Protein AF-0000000066981786 (afdb_homodimer)

Structure (mmCIF, N/CA/C/O backbone):
data_AF-0000000066981786-model_v1
#
loop_
_entity.id
_entity.type
_entity.pdbx_description
1 polymer 'Os03g0300000 protein'
#
loop_
_atom_site.group_PDB
_atom_site.id
_atom_site.type_symbol
_atom_site.label_atom_id
_atom_site.label_alt_id
_atom_site.label_comp_id
_atom_site.label_asym_id
_atom_site.label_entity_id
_atom_site.label_seq_id
_atom_site.pdbx_PDB_ins_code
_atom_site.Cartn_x
_atom_site.Cartn_y
_atom_site.Cartn_z
_atom_site.occupancy
_atom_site.B_iso_or_equiv
_atom_site.auth_seq_id
_atom_site.auth_comp_id
_atom_site.auth_asym_id
_atom_site.auth_atom_id
_atom_site.pdbx_PDB_model_num
ATOM 1 N N . THR A 1 1 ? -13.828 39.688 7.336 1 46.25 1 THR A N 1
ATOM 2 C CA . THR A 1 1 ? -13.727 38.219 7.266 1 46.25 1 THR A CA 1
ATOM 3 C C . THR A 1 1 ? -13.656 37.75 5.816 1 46.25 1 THR A C 1
ATOM 5 O O . THR A 1 1 ? -14.211 38.406 4.922 1 46.25 1 THR A O 1
ATOM 8 N N . LEU A 1 2 ? -12.578 36.938 5.469 1 57.03 2 LEU A N 1
ATOM 9 C CA . LEU A 1 2 ? -12.203 36.562 4.109 1 57.03 2 LEU A CA 1
ATOM 10 C C . LEU A 1 2 ? -13.43 36.156 3.301 1 57.03 2 LEU A C 1
ATOM 12 O O . LEU A 1 2 ? -13.586 36.562 2.152 1 57.03 2 LEU A O 1
ATOM 16 N N . ARG A 1 3 ? -14.266 35.156 3.744 1 66.31 3 ARG A N 1
ATOM 17 C CA . ARG A 1 3 ? -15.531 34.625 3.252 1 66.31 3 ARG A CA 1
ATOM 18 C C . ARG A 1 3 ? -16.594 34.625 4.355 1 66.31 3 ARG A C 1
ATOM 20 O O . ARG A 1 3 ? -16.266 34.406 5.523 1 66.31 3 ARG A O 1
ATOM 27 N N . ASP A 1 4 ? -17.734 35.281 4.141 1 70.19 4 ASP A N 1
ATOM 28 C CA . ASP A 1 4 ? -18.844 35.25 5.09 1 70.19 4 ASP A CA 1
ATOM 29 C C . ASP A 1 4 ? -20.047 34.5 4.516 1 70.19 4 ASP A C 1
ATOM 31 O O . ASP A 1 4 ? -20.625 34.906 3.512 1 70.19 4 ASP A O 1
ATOM 35 N N . PRO A 1 5 ? -20.344 33.375 5.129 1 81.25 5 PRO A N 1
ATOM 36 C CA . PRO A 1 5 ? -19.688 32.781 6.289 1 81.25 5 PRO A CA 1
ATOM 37 C C . PRO A 1 5 ? -18.375 32.094 5.926 1 81.25 5 PRO A C 1
ATOM 39 O O . PRO A 1 5 ? -18.172 31.703 4.766 1 81.25 5 PRO A O 1
ATOM 42 N N . PRO A 1 6 ? -17.562 31.875 6.965 1 87.25 6 PRO A N 1
ATOM 43 C CA . PRO A 1 6 ? -16.281 31.203 6.711 1 87.25 6 PRO A CA 1
ATOM 44 C C . PRO A 1 6 ? -16.469 29.75 6.277 1 87.25 6 PRO A C 1
ATOM 46 O O . PRO A 1 6 ? -17.484 29.125 6.559 1 87.25 6 PRO A O 1
ATOM 49 N N . TYR A 1 7 ? -15.477 29.188 5.59 1 93.06 7 TYR A N 1
ATOM 50 C CA . TYR A 1 7 ? -15.453 27.797 5.184 1 93.06 7 TYR A CA 1
ATOM 51 C C . TYR A 1 7 ? -15.461 26.875 6.395 1 93.06 7 TYR A C 1
ATOM 53 O O . TYR A 1 7 ? -14.805 27.156 7.402 1 93.06 7 TYR A O 1
ATOM 61 N N . THR A 1 8 ? -16.266 25.812 6.285 1 93 8 THR A N 1
ATOM 62 C CA . THR A 1 8 ? -16.281 24.766 7.301 1 93 8 THR A CA 1
ATOM 63 C C . THR A 1 8 ? -16.094 23.391 6.668 1 93 8 THR A C 1
ATOM 65 O O . THR A 1 8 ? -16.562 23.141 5.562 1 93 8 THR A O 1
ATOM 68 N N . LEU A 1 9 ? -15.406 22.531 7.367 1 94.56 9 LEU A N 1
ATOM 69 C CA . LEU A 1 9 ? -15.156 21.172 6.891 1 94.56 9 LEU A CA 1
ATOM 70 C C . LEU A 1 9 ? -16.406 20.312 7.023 1 94.56 9 LEU A C 1
ATOM 72 O O . LEU A 1 9 ? -16.516 19.266 6.363 1 94.56 9 LEU A O 1
ATOM 76 N N . GLY A 1 10 ? -17.328 20.672 7.828 1 92.31 10 GLY A N 1
ATOM 77 C CA . GLY A 1 10 ? -18.547 19.953 8.156 1 92.31 10 GLY A CA 1
ATOM 78 C C . GLY A 1 10 ? -19.234 20.469 9.398 1 92.31 10 GLY A C 1
ATOM 79 O O . GLY A 1 10 ? -18.828 21.5 9.953 1 92.31 10 GLY A O 1
ATOM 80 N N . PRO A 1 11 ? -20.25 19.781 9.789 1 93.38 11 PRO A N 1
ATOM 81 C CA . PRO A 1 11 ? -20.922 20.234 11 1 93.38 11 PRO A CA 1
ATOM 82 C C . PRO A 1 11 ? -20.016 20.234 12.227 1 93.38 11 PRO A C 1
ATOM 84 O O . PRO A 1 11 ? -19.156 19.359 12.359 1 93.38 11 PRO A O 1
ATOM 87 N N . LYS A 1 12 ? -20.297 21.188 13.039 1 94.56 12 LYS A N 1
ATOM 88 C CA . LYS A 1 12 ? -19.562 21.266 14.297 1 94.56 12 LYS A CA 1
ATOM 89 C C . LYS A 1 12 ? -19.891 20.094 15.211 1 94.56 12 LYS A C 1
ATOM 91 O O . LYS A 1 12 ? -21.062 19.75 15.375 1 94.56 12 LYS A O 1
ATOM 96 N N . ILE A 1 13 ? -18.922 19.484 15.68 1 96.69 13 ILE A N 1
ATOM 97 C CA . ILE A 1 13 ? -19.047 18.438 16.688 1 96.69 13 ILE A CA 1
ATOM 98 C C . ILE A 1 13 ? -18.391 18.875 17.984 1 96.69 13 ILE A C 1
ATOM 100 O O . ILE A 1 13 ? -17.188 19.188 18 1 96.69 13 ILE A O 1
ATOM 104 N N . SER A 1 14 ? -19.156 18.875 19.078 1 96.88 14 SER A N 1
ATOM 105 C CA . SER A 1 14 ? -18.625 19.438 20.312 1 96.88 14 SER A CA 1
ATOM 106 C C . SER A 1 14 ? -18.484 18.359 21.375 1 96.88 14 SER A C 1
ATOM 108 O O . SER A 1 14 ? -18.016 18.641 22.484 1 96.88 14 SER A O 1
ATOM 110 N N . ASP A 1 15 ? -18.859 17.172 21.062 1 98.06 15 ASP A N 1
ATOM 111 C CA . ASP A 1 15 ? -18.797 16.109 22.047 1 98.06 15 ASP A CA 1
ATOM 112 C C . ASP A 1 15 ? -18.109 14.859 21.484 1 98.06 15 ASP A C 1
ATOM 114 O O . ASP A 1 15 ? -18.531 13.734 21.766 1 98.06 15 ASP A O 1
ATOM 118 N N . TRP A 1 16 ? -17.094 15.055 20.641 1 98.31 16 TRP A N 1
ATOM 119 C CA . TRP A 1 16 ? -16.438 13.945 19.953 1 98.31 16 TRP A CA 1
ATOM 120 C C . TRP A 1 16 ? -15.781 13.008 20.969 1 98.31 16 TRP A C 1
ATOM 122 O O . TRP A 1 16 ? -15.859 11.789 20.844 1 98.31 16 TRP A O 1
ATOM 132 N N . ASP A 1 17 ? -15.133 13.562 21.984 1 98.5 17 ASP A N 1
ATOM 133 C CA . ASP A 1 17 ? -14.477 12.727 22.984 1 98.5 17 ASP A CA 1
ATOM 134 C C . ASP A 1 17 ? -15.492 11.82 23.688 1 98.5 17 ASP A C 1
ATOM 136 O O . ASP A 1 17 ? -15.195 10.656 23.969 1 98.5 17 ASP A O 1
ATOM 140 N N . GLU A 1 18 ? -16.672 12.344 23.922 1 98.12 18 GLU A N 1
ATOM 141 C CA . GLU A 1 18 ? -17.719 11.539 24.562 1 98.12 18 GLU A CA 1
ATOM 142 C C . GLU A 1 18 ? -18.219 10.445 23.625 1 98.12 18 GLU A C 1
ATOM 144 O O . GLU A 1 18 ? -18.406 9.305 24.047 1 98.12 18 GLU A O 1
ATOM 149 N N . GLN A 1 19 ? -18.438 10.844 22.406 1 97.25 19 GLN A N 1
ATOM 150 C CA . GLN A 1 19 ? -18.875 9.867 21.422 1 97.25 19 GLN A CA 1
ATOM 151 C C . GLN A 1 19 ? -17.859 8.742 21.266 1 97.25 19 GLN A C 1
ATOM 153 O O . GLN A 1 19 ? -18.219 7.562 21.25 1 97.25 19 GLN A O 1
ATOM 158 N N . ARG A 1 20 ? -16.625 9.102 21.141 1 97.31 20 ARG A N 1
ATOM 159 C CA . ARG A 1 20 ? -15.547 8.141 20.953 1 97.31 20 ARG A CA 1
ATOM 160 C C . ARG A 1 20 ? -15.391 7.246 22.172 1 97.31 20 ARG A C 1
ATOM 162 O O . ARG A 1 20 ? -15.195 6.035 22.047 1 97.31 20 ARG A O 1
ATOM 169 N N . ALA A 1 21 ? -15.477 7.82 23.344 1 97.25 21 ALA A N 1
ATOM 170 C CA . ALA A 1 21 ? -15.406 7.035 24.562 1 97.25 21 ALA A CA 1
ATOM 171 C C . ALA A 1 21 ? -16.547 6.02 24.641 1 97.25 21 ALA A C 1
ATOM 173 O O . ALA A 1 21 ? -16.344 4.875 25.047 1 97.25 21 ALA A O 1
ATOM 174 N N . ALA A 1 22 ? -17.734 6.48 24.297 1 96.62 22 ALA A N 1
ATOM 175 C CA . ALA A 1 22 ? -18.875 5.578 24.266 1 96.62 22 ALA A CA 1
ATOM 176 C C . ALA A 1 22 ? -18.656 4.434 23.281 1 96.62 22 ALA A C 1
ATOM 178 O O . ALA A 1 22 ? -19.016 3.287 23.562 1 96.62 22 ALA A O 1
ATOM 179 N N . TRP A 1 23 ? -18.078 4.789 22.156 1 94.75 23 TRP A N 1
ATOM 180 C CA . TRP A 1 23 ? -17.781 3.77 21.156 1 94.75 23 TRP A CA 1
ATOM 181 C C . TRP A 1 23 ? -16.797 2.744 21.719 1 94.75 23 TRP A C 1
ATOM 183 O O . TRP A 1 23 ? -16.984 1.537 21.531 1 94.75 23 TRP A O 1
ATOM 193 N N . HIS A 1 24 ? -15.789 3.164 22.438 1 94.38 24 HIS A N 1
ATOM 194 C CA . HIS A 1 24 ? -14.781 2.275 23.016 1 94.38 24 HIS A CA 1
ATOM 195 C C . HIS A 1 24 ? -15.391 1.358 24.062 1 94.38 24 HIS A C 1
ATOM 197 O O . HIS A 1 24 ? -14.977 0.203 24.203 1 94.38 24 HIS A O 1
ATOM 203 N N . ARG A 1 25 ? -16.312 1.858 24.797 1 95.06 25 ARG A N 1
ATOM 204 C CA . ARG A 1 25 ? -16.984 1.033 25.781 1 95.06 25 ARG A CA 1
ATOM 205 C C . ARG A 1 25 ? -17.75 -0.11 25.125 1 95.06 25 ARG A C 1
ATOM 207 O O . ARG A 1 25 ? -17.797 -1.221 25.656 1 95.06 25 ARG A O 1
ATOM 214 N N . ARG A 1 26 ? -18.25 0.179 23.984 1 92.12 26 ARG A N 1
ATOM 215 C CA . ARG A 1 26 ? -19.031 -0.815 23.266 1 92.12 26 ARG A CA 1
ATOM 216 C C . ARG A 1 26 ? -18.141 -1.756 22.469 1 92.12 26 ARG A C 1
ATOM 218 O O . ARG A 1 26 ? -18.578 -2.83 22.047 1 92.12 26 ARG A O 1
ATOM 225 N N . HIS A 1 27 ? -16.891 -1.305 22.281 1 90.69 27 HIS A N 1
ATOM 226 C CA . HIS A 1 27 ? -15.969 -2.09 21.469 1 90.69 27 HIS A CA 1
ATOM 227 C C . HIS A 1 27 ? -14.648 -2.307 22.188 1 90.69 27 HIS A C 1
ATOM 229 O O . HIS A 1 27 ? -13.586 -1.93 21.672 1 90.69 27 HIS A O 1
ATOM 235 N N . PRO A 1 28 ? -14.641 -3.018 23.281 1 90.25 28 PRO A N 1
ATOM 236 C CA . PRO A 1 28 ? -13.422 -3.209 24.062 1 90.25 28 PRO A CA 1
ATOM 237 C C . PRO A 1 28 ? -12.375 -4.043 23.328 1 90.25 28 PRO A C 1
ATOM 239 O O . PRO A 1 28 ? -11.195 -4.027 23.688 1 90.25 28 PRO A O 1
ATOM 242 N N . GLU A 1 29 ? -12.789 -4.668 22.234 1 86.62 29 GLU A N 1
ATOM 243 C CA . GLU A 1 29 ? -11.914 -5.547 21.469 1 86.62 29 GLU A CA 1
ATOM 244 C C . GLU A 1 29 ? -11.031 -4.75 20.516 1 86.62 29 GLU A C 1
ATOM 246 O O . GLU A 1 29 ? -10.125 -5.305 19.875 1 86.62 29 GLU A O 1
ATOM 251 N N . THR A 1 30 ? -11.227 -3.496 20.438 1 88.62 30 THR A N 1
ATOM 252 C CA . THR A 1 30 ? -10.438 -2.652 19.547 1 88.62 30 THR A CA 1
ATOM 253 C C . THR A 1 30 ? -9.938 -1.412 20.281 1 88.62 30 THR A C 1
ATOM 255 O O . THR A 1 30 ? -10.305 -0.288 19.922 1 88.62 30 THR A O 1
ATOM 258 N N . PRO A 1 31 ? -9.055 -1.638 21.219 1 90 31 PRO A N 1
ATOM 259 C CA . PRO A 1 31 ? -8.531 -0.49 21.953 1 90 31 PRO A CA 1
ATOM 260 C C . PRO A 1 31 ? -7.668 0.429 21.094 1 90 31 PRO A C 1
ATOM 262 O O . PRO A 1 31 ? -7.102 -0.011 20.094 1 90 31 PRO A O 1
ATOM 265 N N . PRO A 1 32 ? -7.586 1.623 21.5 1 93.56 32 PRO A N 1
ATOM 266 C CA . PRO A 1 32 ? -6.816 2.594 20.719 1 93.56 32 PRO A CA 1
ATOM 267 C C . PRO A 1 32 ? -5.309 2.381 20.844 1 93.56 32 PRO A C 1
ATOM 269 O O . PRO A 1 32 ? -4.531 3.018 20.125 1 93.56 32 PRO A O 1
ATOM 272 N N . PHE A 1 33 ? -4.859 1.491 21.75 1 93 33 PHE A N 1
ATOM 273 C CA . PHE A 1 33 ? -3.455 1.133 21.906 1 93 33 PHE A CA 1
ATOM 274 C C . PHE A 1 33 ? -3.25 -0.362 21.703 1 93 33 PHE A C 1
ATOM 276 O O . PHE A 1 33 ? -4.07 -1.175 22.125 1 93 33 PHE A O 1
ATOM 283 N N . VAL A 1 34 ? -2.209 -0.69 20.984 1 86.44 34 VAL A N 1
ATOM 284 C CA . VAL A 1 34 ? -1.905 -2.092 20.719 1 86.44 34 VAL A CA 1
ATOM 285 C C . VAL A 1 34 ? -1.265 -2.729 21.953 1 86.44 34 VAL A C 1
ATOM 287 O O . VAL A 1 34 ? -1.415 -3.93 22.188 1 86.44 34 VAL A O 1
ATOM 290 N N . ASN A 1 35 ? -0.564 -1.974 22.688 1 86.12 35 ASN A N 1
ATOM 291 C CA . ASN A 1 35 ? -0.034 -2.322 24 1 86.12 35 ASN A CA 1
ATOM 292 C C . ASN A 1 35 ? 0.043 -1.103 24.906 1 86.12 35 ASN A C 1
ATOM 294 O O . ASN A 1 35 ? -0.646 -0.107 24.688 1 86.12 35 ASN A O 1
ATOM 298 N N . ASP A 1 36 ? 0.834 -1.14 25.906 1 87.25 36 ASP A N 1
ATOM 299 C CA . ASP A 1 36 ? 0.814 -0.103 26.938 1 87.25 36 ASP A CA 1
ATOM 300 C C . ASP A 1 36 ? 1.355 1.218 26.391 1 87.25 36 ASP A C 1
ATOM 302 O O . ASP A 1 36 ? 1.004 2.291 26.891 1 87.25 36 ASP A O 1
ATOM 306 N N . VAL A 1 37 ? 2.066 1.144 25.312 1 89.56 37 VAL A N 1
ATOM 307 C CA . VAL A 1 37 ? 2.783 2.348 24.906 1 89.56 37 VAL A CA 1
ATOM 308 C C . VAL A 1 37 ? 2.455 2.678 23.453 1 89.56 37 VAL A C 1
ATOM 310 O O . VAL A 1 37 ? 2.283 3.846 23.094 1 89.56 37 VAL A O 1
ATOM 313 N N . LYS A 1 38 ? 2.283 1.691 22.656 1 91.19 38 LYS A N 1
ATOM 314 C CA . LYS A 1 38 ? 2.16 1.893 21.219 1 91.19 38 LYS A CA 1
ATOM 315 C C . LYS A 1 38 ? 0.709 2.15 20.828 1 91.19 38 LYS A C 1
ATOM 317 O O . LYS A 1 38 ? -0.148 1.279 20.984 1 91.19 38 LYS A O 1
ATOM 322 N N . PRO A 1 39 ? 0.461 3.287 20.266 1 95.88 39 PRO A N 1
ATOM 323 C CA . PRO A 1 39 ? -0.897 3.582 19.812 1 95.88 39 PRO A CA 1
ATOM 324 C C . PRO A 1 39 ? -1.227 2.908 18.469 1 95.88 39 PRO A C 1
ATOM 326 O O . PRO A 1 39 ? -0.321 2.482 17.75 1 95.88 39 PRO A O 1
ATOM 329 N N . ARG A 1 40 ? -2.523 2.73 18.203 1 95.19 40 ARG A N 1
ATOM 330 C CA . ARG A 1 40 ? -2.969 2.393 16.859 1 95.19 40 ARG A CA 1
ATOM 331 C C . ARG A 1 40 ? -2.844 3.59 15.922 1 95.19 40 ARG A C 1
ATOM 333 O O . ARG A 1 40 ? -3.432 4.645 16.172 1 95.19 40 ARG A O 1
ATOM 340 N N . VAL A 1 41 ? -2.064 3.41 14.891 1 97.56 41 VAL A N 1
ATOM 341 C CA . VAL A 1 41 ? -1.745 4.512 13.984 1 97.56 41 VAL A CA 1
ATOM 342 C C . VAL A 1 41 ? -2.199 4.164 12.57 1 97.56 41 VAL A C 1
ATOM 344 O O . VAL A 1 41 ? -2.043 3.025 12.125 1 97.56 41 VAL A O 1
ATOM 347 N N . LEU A 1 42 ? -2.863 5.047 11.906 1 98.19 42 LEU A N 1
ATOM 348 C CA . LEU A 1 42 ? -3.178 4.973 10.484 1 98.19 42 LEU A CA 1
ATOM 349 C C . LEU A 1 42 ? -2.344 5.977 9.695 1 98.19 42 LEU A C 1
ATOM 351 O O . LEU A 1 42 ? -2.506 7.188 9.852 1 98.19 42 LEU A O 1
ATOM 355 N N . LEU A 1 43 ? -1.365 5.473 8.953 1 98.75 43 LEU A N 1
ATOM 356 C CA . LEU A 1 43 ? -0.635 6.348 8.039 1 98.75 43 LEU A CA 1
ATOM 357 C C . LEU A 1 43 ? -1.502 6.738 6.848 1 98.75 43 LEU A C 1
ATOM 359 O O . LEU A 1 43 ? -2.119 5.883 6.215 1 98.75 43 LEU A O 1
ATOM 363 N N . VAL A 1 44 ? -1.604 8.039 6.59 1 98.81 44 VAL A N 1
ATOM 364 C CA . VAL A 1 44 ? -2.465 8.578 5.539 1 98.81 44 VAL A CA 1
ATOM 365 C C . VAL A 1 44 ? -1.626 9.344 4.52 1 98.81 44 VAL A C 1
ATOM 367 O O . VAL A 1 44 ? -0.789 10.164 4.891 1 98.81 44 VAL A O 1
ATOM 370 N N . THR A 1 45 ? -1.736 9.016 3.287 1 98.62 45 THR A N 1
ATOM 371 C CA . THR A 1 45 ? -1.108 9.727 2.178 1 98.62 45 THR A CA 1
ATOM 372 C C . THR A 1 45 ? -2.049 9.789 0.978 1 98.62 45 THR A C 1
ATOM 374 O O . THR A 1 45 ? -3.158 9.258 1.021 1 98.62 45 THR A O 1
ATOM 377 N N . GLY A 1 46 ? -1.733 10.539 -0.014 1 96.69 46 GLY A N 1
ATOM 378 C CA . GLY A 1 46 ? -2.609 10.664 -1.169 1 96.69 46 GLY A CA 1
ATOM 379 C C . GLY A 1 46 ? -1.942 11.328 -2.357 1 96.69 46 GLY A C 1
ATOM 380 O O . GLY A 1 46 ? -0.815 11.82 -2.25 1 96.69 46 GLY A O 1
ATOM 381 N N . SER A 1 47 ? -2.525 11.195 -3.453 1 95.5 47 SER A N 1
ATOM 382 C CA . SER A 1 47 ? -2.131 11.875 -4.684 1 95.5 47 SER A CA 1
ATOM 383 C C . SER A 1 47 ? -3.35 12.234 -5.527 1 95.5 47 SER A C 1
ATOM 385 O O . SER A 1 47 ? -4.465 11.805 -5.234 1 95.5 47 SER A O 1
ATOM 387 N N . SER A 1 48 ? -3.104 13.039 -6.504 1 93.56 48 SER A N 1
ATOM 388 C CA . SER A 1 48 ? -4.176 13.5 -7.379 1 93.56 48 SER A CA 1
ATOM 389 C C . SER A 1 48 ? -4.848 12.336 -8.094 1 93.56 48 SER A C 1
ATOM 391 O O . SER A 1 48 ? -4.184 11.375 -8.492 1 93.56 48 SER A O 1
ATOM 393 N N . PRO A 1 49 ? -6.211 12.43 -8.234 1 94.5 49 PRO A N 1
ATOM 394 C CA . PRO A 1 49 ? -6.895 11.406 -9.031 1 94.5 49 PRO A CA 1
ATOM 395 C C . PRO A 1 49 ? -6.504 11.445 -10.508 1 94.5 49 PRO A C 1
ATOM 397 O O . PRO A 1 49 ? -6.723 10.477 -11.234 1 94.5 49 PRO A O 1
ATOM 400 N N . LYS A 1 50 ? -5.957 12.562 -10.961 1 94.31 50 LYS A N 1
ATOM 401 C CA . LYS A 1 50 ? -5.504 12.711 -12.344 1 94.31 50 LYS A CA 1
ATOM 402 C C . LYS A 1 50 ? -4.055 12.266 -12.492 1 94.31 50 LYS A C 1
ATOM 404 O O . LYS A 1 50 ? -3.252 12.422 -11.57 1 94.31 50 LYS A O 1
ATOM 409 N N . PRO A 1 51 ? -3.766 11.719 -13.719 1 95.38 51 PRO A N 1
ATOM 410 C CA . PRO A 1 51 ? -2.346 11.445 -13.953 1 95.38 51 PRO A CA 1
ATOM 411 C C . PRO A 1 51 ? -1.478 12.695 -13.812 1 95.38 51 PRO A C 1
ATOM 413 O O . PRO A 1 51 ? -1.941 13.812 -14.078 1 95.38 51 PRO A O 1
ATOM 416 N N . CYS A 1 52 ? -0.267 12.492 -13.414 1 95.31 52 CYS A N 1
ATOM 417 C CA . CYS A 1 52 ? 0.693 13.594 -13.336 1 95.31 52 CYS A CA 1
ATOM 418 C C . CYS A 1 52 ? 0.873 14.258 -14.695 1 95.31 52 CYS A C 1
ATOM 420 O O . CYS A 1 52 ? 0.905 13.578 -15.727 1 95.31 52 CYS A O 1
ATOM 422 N N . GLU A 1 53 ? 1.008 15.562 -14.695 1 93.62 53 GLU A N 1
ATOM 423 C CA . GLU A 1 53 ? 1.352 16.281 -15.922 1 93.62 53 GLU A CA 1
ATOM 424 C C . GLU A 1 53 ? 2.678 15.789 -16.5 1 93.62 53 GLU A C 1
ATOM 426 O O . GLU A 1 53 ? 2.793 15.562 -17.703 1 93.62 53 GLU A O 1
ATOM 431 N N . ASN A 1 54 ? 3.645 15.789 -15.625 1 93.25 54 ASN A N 1
ATOM 432 C CA . ASN A 1 54 ? 4.859 15.047 -15.945 1 93.25 54 ASN A CA 1
ATOM 433 C C . ASN A 1 54 ? 4.707 13.562 -15.641 1 93.25 54 ASN A C 1
ATOM 435 O O . ASN A 1 54 ? 4.727 13.156 -14.477 1 93.25 54 ASN A O 1
ATOM 439 N N . PRO A 1 55 ? 4.656 12.711 -16.641 1 92.31 55 PRO A N 1
ATOM 440 C CA . PRO A 1 55 ? 4.238 11.32 -16.453 1 92.31 55 PRO A CA 1
ATOM 441 C C . PRO A 1 55 ? 5.184 10.547 -15.531 1 92.31 55 PRO A C 1
ATOM 443 O O . PRO A 1 55 ? 4.758 9.617 -14.844 1 92.31 55 PRO A O 1
ATOM 446 N N . VAL A 1 56 ? 6.434 10.938 -15.508 1 93.94 56 VAL A N 1
ATOM 447 C CA . VAL A 1 56 ? 7.391 10.219 -14.68 1 93.94 56 VAL A CA 1
ATOM 448 C C . VAL A 1 56 ? 7.012 10.352 -13.203 1 93.94 56 VAL A C 1
ATOM 450 O O . VAL A 1 56 ? 7.395 9.523 -12.375 1 93.94 56 VAL A O 1
ATOM 453 N N . GLY A 1 57 ? 6.23 11.43 -12.906 1 95.5 57 GLY A N 1
ATOM 454 C CA . GLY A 1 57 ? 5.75 11.648 -11.555 1 95.5 57 GLY A CA 1
ATOM 455 C C . GLY A 1 57 ? 4.953 10.477 -11.008 1 95.5 57 GLY A C 1
ATOM 456 O O . GLY A 1 57 ? 5.066 10.133 -9.828 1 95.5 57 GLY A O 1
ATOM 457 N N . ASP A 1 58 ? 4.164 9.828 -11.859 1 96.94 58 ASP A N 1
ATOM 458 C CA . ASP A 1 58 ? 3.369 8.688 -11.43 1 96.94 58 ASP A CA 1
ATOM 459 C C . ASP A 1 58 ? 4.262 7.52 -11.023 1 96.94 58 ASP A C 1
ATOM 461 O O . ASP A 1 58 ? 3.938 6.773 -10.094 1 96.94 58 ASP A O 1
ATOM 465 N N . HIS A 1 59 ? 5.363 7.32 -11.703 1 97.06 59 HIS A N 1
ATOM 466 C CA . HIS A 1 59 ? 6.297 6.258 -11.344 1 97.06 59 HIS A CA 1
ATOM 467 C C . HIS A 1 59 ? 6.891 6.496 -9.961 1 97.06 59 HIS A C 1
ATOM 469 O O . HIS A 1 59 ? 7.039 5.559 -9.172 1 97.06 59 HIS A O 1
ATOM 475 N N . TYR A 1 60 ? 7.195 7.715 -9.664 1 96.69 60 TYR A N 1
ATOM 476 C CA . TYR A 1 60 ? 7.793 8.008 -8.367 1 96.69 60 TYR A CA 1
ATOM 477 C C . TYR A 1 60 ? 6.738 8.008 -7.266 1 96.69 60 TYR A C 1
ATOM 479 O O . TYR A 1 60 ? 7.043 7.742 -6.102 1 96.69 60 TYR A O 1
ATOM 487 N N . LEU A 1 61 ? 5.449 8.312 -7.605 1 97.44 61 LEU A N 1
ATOM 488 C CA . LEU A 1 61 ? 4.371 8.078 -6.652 1 97.44 61 LEU A CA 1
ATOM 489 C C . LEU A 1 61 ? 4.281 6.602 -6.289 1 97.44 61 LEU A C 1
ATOM 491 O O . LEU A 1 61 ? 4.031 6.254 -5.133 1 97.44 61 LEU A O 1
ATOM 495 N N . LEU A 1 62 ? 4.527 5.707 -7.258 1 97.75 62 LEU A N 1
ATOM 496 C CA . LEU A 1 62 ? 4.551 4.27 -7.012 1 97.75 62 LEU A CA 1
ATOM 497 C C . LEU A 1 62 ? 5.66 3.902 -6.031 1 97.75 62 LEU A C 1
ATOM 499 O O . LEU A 1 62 ? 5.43 3.152 -5.082 1 97.75 62 LEU A O 1
ATOM 503 N N . LYS A 1 63 ? 6.812 4.457 -6.289 1 98.12 63 LYS A N 1
ATOM 504 C CA . LYS A 1 63 ? 7.941 4.199 -5.402 1 98.12 63 LYS A CA 1
ATOM 505 C C . LYS A 1 63 ? 7.664 4.715 -3.992 1 98.12 63 LYS A C 1
ATOM 507 O O . LYS A 1 63 ? 7.98 4.047 -3.008 1 98.12 63 LYS A O 1
ATOM 512 N N . SER A 1 64 ? 7.074 5.863 -3.943 1 98.12 64 SER A N 1
ATOM 513 C CA . SER A 1 64 ? 6.754 6.465 -2.652 1 98.12 64 SER A CA 1
ATOM 514 C C . SER A 1 64 ? 5.746 5.621 -1.881 1 98.12 64 SER A C 1
ATOM 516 O O . SER A 1 64 ? 5.91 5.395 -0.68 1 98.12 64 SER A O 1
ATOM 518 N N . ILE A 1 65 ? 4.695 5.164 -2.549 1 98.38 65 ILE A N 1
ATOM 519 C CA . ILE A 1 65 ? 3.678 4.383 -1.858 1 98.38 65 ILE A CA 1
ATOM 520 C C . ILE A 1 65 ? 4.254 3.025 -1.459 1 98.38 65 ILE A C 1
ATOM 522 O O . ILE A 1 65 ? 3.934 2.498 -0.391 1 98.38 65 ILE A O 1
ATOM 526 N N . LYS A 1 66 ? 5.109 2.4 -2.297 1 98.69 66 LYS A N 1
ATOM 527 C CA . LYS A 1 66 ? 5.805 1.184 -1.89 1 98.69 66 LYS A CA 1
ATOM 528 C C . LYS A 1 66 ? 6.602 1.407 -0.608 1 98.69 66 LYS A C 1
ATOM 530 O O . LYS A 1 66 ? 6.582 0.57 0.296 1 98.69 66 LYS A O 1
ATOM 535 N N . ASN A 1 67 ? 7.359 2.467 -0.609 1 98.75 67 ASN A N 1
ATOM 536 C CA . ASN A 1 67 ? 8.164 2.857 0.543 1 98.75 67 ASN A CA 1
ATOM 537 C C . ASN A 1 67 ? 7.328 2.912 1.819 1 98.75 67 ASN A C 1
ATOM 539 O O . ASN A 1 67 ? 7.699 2.322 2.836 1 98.75 67 ASN A O 1
ATOM 543 N N . LYS A 1 68 ? 6.195 3.547 1.755 1 98.81 68 LYS A N 1
ATOM 544 C CA . LYS A 1 68 ? 5.32 3.715 2.912 1 98.81 68 LYS A CA 1
ATOM 545 C C . LYS A 1 68 ? 4.664 2.395 3.303 1 98.81 68 LYS A C 1
ATOM 547 O O . LYS A 1 68 ? 4.488 2.107 4.488 1 98.81 68 LYS A O 1
ATOM 552 N N . MET A 1 69 ? 4.309 1.628 2.324 1 98.25 69 MET A N 1
ATOM 553 C CA . MET A 1 69 ? 3.754 0.302 2.582 1 98.25 69 MET A CA 1
ATOM 554 C C . MET A 1 69 ? 4.746 -0.562 3.35 1 98.25 69 MET A C 1
ATOM 556 O O . MET A 1 69 ? 4.367 -1.266 4.289 1 98.25 69 MET A O 1
ATOM 560 N N . ASP A 1 70 ? 6.02 -0.518 2.941 1 97.94 70 ASP A N 1
ATOM 561 C CA . ASP A 1 70 ? 7.047 -1.324 3.594 1 97.94 70 ASP A CA 1
ATOM 562 C C . ASP A 1 70 ? 7.211 -0.925 5.059 1 97.94 70 ASP A C 1
ATOM 564 O O . ASP A 1 70 ? 7.258 -1.785 5.941 1 97.94 70 ASP A O 1
ATOM 568 N N . TYR A 1 71 ? 7.285 0.355 5.281 1 97.88 71 TYR A N 1
ATOM 569 C CA . TYR A 1 71 ? 7.426 0.822 6.656 1 97.88 71 TYR A CA 1
ATOM 570 C C . TYR A 1 71 ? 6.238 0.384 7.504 1 97.88 71 TYR A C 1
ATOM 572 O O . TYR A 1 71 ? 6.41 -0.087 8.633 1 97.88 71 TYR A O 1
ATOM 580 N N . CYS A 1 72 ? 5.008 0.576 6.965 1 96.88 72 CYS A N 1
ATOM 581 C CA . CYS A 1 72 ? 3.799 0.225 7.703 1 96.88 72 CYS A CA 1
ATOM 582 C C . CYS A 1 72 ? 3.748 -1.272 7.98 1 96.88 72 CYS A C 1
ATOM 584 O O . CYS A 1 72 ? 3.361 -1.69 9.078 1 96.88 72 CYS A O 1
ATOM 586 N N . ARG A 1 73 ? 4.152 -2.068 6.992 1 94.31 73 ARG A N 1
ATOM 587 C CA . ARG A 1 73 ? 4.16 -3.514 7.18 1 94.31 73 ARG A CA 1
ATOM 588 C C . ARG A 1 73 ? 5.141 -3.916 8.281 1 94.31 73 ARG A C 1
ATOM 590 O O . ARG A 1 73 ? 4.805 -4.715 9.156 1 94.31 73 ARG A O 1
ATOM 597 N N . VAL A 1 74 ? 6.324 -3.307 8.305 1 93.69 74 VAL A N 1
ATOM 598 C CA . VAL A 1 74 ? 7.391 -3.662 9.234 1 93.69 74 VAL A CA 1
ATOM 599 C C . VAL A 1 74 ? 7.008 -3.227 10.648 1 93.69 74 VAL A C 1
ATOM 601 O O . VAL A 1 74 ? 7.316 -3.918 11.617 1 93.69 74 VAL A O 1
ATOM 604 N N . HIS A 1 75 ? 6.285 -2.182 10.773 1 93.44 75 HIS A N 1
ATOM 605 C CA . HIS A 1 75 ? 6.004 -1.622 12.094 1 93.44 75 HIS A CA 1
ATOM 606 C C . HIS A 1 75 ? 4.582 -1.941 12.539 1 93.44 75 HIS A C 1
ATOM 608 O O . HIS A 1 75 ? 4.16 -1.541 13.625 1 93.44 75 HIS A O 1
ATOM 614 N N . GLY A 1 76 ? 3.842 -2.609 11.688 1 89.81 76 GLY A N 1
ATOM 615 C CA . GLY A 1 76 ? 2.488 -2.986 12.055 1 89.81 76 GLY A CA 1
ATOM 616 C C . GLY A 1 76 ? 1.525 -1.815 12.078 1 89.81 76 GLY A C 1
ATOM 617 O O . GLY A 1 76 ? 0.712 -1.688 12.992 1 89.81 76 GLY A O 1
ATOM 618 N N . LEU A 1 77 ? 1.698 -0.868 11.125 1 94.06 77 LEU A N 1
ATOM 619 C CA . LEU A 1 77 ? 0.777 0.25 10.953 1 94.06 77 LEU A CA 1
ATOM 620 C C . LEU A 1 77 ? -0.184 -0.01 9.797 1 94.06 77 LEU A C 1
ATOM 622 O O . LEU A 1 77 ? 0.151 -0.733 8.852 1 94.06 77 LEU A O 1
ATOM 626 N N . GLU A 1 78 ? -1.378 0.526 9.938 1 93.88 78 GLU A N 1
ATOM 627 C CA . GLU A 1 78 ? -2.268 0.55 8.781 1 93.88 78 GLU A CA 1
ATOM 628 C C . GLU A 1 78 ? -1.957 1.734 7.871 1 93.88 78 GLU A C 1
ATOM 630 O O . GLU A 1 78 ? -1.368 2.725 8.312 1 93.88 78 GLU A O 1
ATOM 635 N N . ILE A 1 79 ? -2.293 1.617 6.664 1 97.62 79 ILE A N 1
ATOM 636 C CA . ILE A 1 79 ? -2.014 2.674 5.699 1 97.62 79 ILE A CA 1
ATOM 637 C C . ILE A 1 79 ? -3.25 2.934 4.84 1 97.62 79 ILE A C 1
ATOM 639 O O . ILE A 1 79 ? -3.949 1.995 4.449 1 97.62 79 ILE A O 1
ATOM 643 N N . PHE A 1 80 ? -3.594 4.168 4.656 1 98.25 80 PHE A N 1
ATOM 644 C CA . PHE A 1 80 ? -4.68 4.645 3.807 1 98.25 80 PHE A CA 1
ATOM 645 C C . PHE A 1 80 ? -4.145 5.539 2.693 1 98.25 80 PHE A C 1
ATOM 647 O O . PHE A 1 80 ? -3.516 6.562 2.963 1 98.25 80 PHE A O 1
ATOM 654 N N . TYR A 1 81 ? -4.277 5.113 1.441 1 98.62 81 TYR A N 1
ATOM 655 C CA . TYR A 1 81 ? -3.871 5.887 0.272 1 98.62 81 TYR A CA 1
ATOM 656 C C . TYR A 1 81 ? -5.082 6.484 -0.435 1 98.62 81 TYR A C 1
ATOM 658 O O . TYR A 1 81 ? -5.93 5.754 -0.955 1 98.62 81 TYR A O 1
ATOM 666 N N . ASN A 1 82 ? -5.145 7.785 -0.506 1 98.12 82 ASN A N 1
ATOM 667 C CA . ASN A 1 82 ? -6.297 8.484 -1.066 1 98.12 82 ASN A CA 1
ATOM 668 C C . ASN A 1 82 ? -6.004 9.023 -2.463 1 98.12 82 ASN A C 1
ATOM 670 O O . ASN A 1 82 ? -4.969 9.648 -2.686 1 98.12 82 ASN A O 1
ATOM 674 N N . MET A 1 83 ? -6.895 8.758 -3.42 1 97.62 83 MET A N 1
ATOM 675 C CA . MET A 1 83 ? -6.809 9.328 -4.762 1 97.62 83 MET A CA 1
ATOM 676 C C . MET A 1 83 ? -8.094 10.062 -5.121 1 97.62 83 MET A C 1
ATOM 678 O O . MET A 1 83 ? -8.461 10.141 -6.293 1 97.62 83 MET A O 1
ATOM 682 N N . ALA A 1 84 ? -8.812 10.578 -4.102 1 97.06 84 ALA A N 1
ATOM 683 C CA . ALA A 1 84 ? -10.039 11.336 -4.34 1 97.06 84 ALA A CA 1
ATOM 684 C C . ALA A 1 84 ? -9.945 12.734 -3.738 1 97.06 84 ALA A C 1
ATOM 686 O O . ALA A 1 84 ? -9.453 12.898 -2.623 1 97.06 84 ALA A O 1
ATOM 687 N N . LEU A 1 85 ? -10.367 13.664 -4.523 1 96.56 85 LEU A N 1
ATOM 688 C CA . LEU A 1 85 ? -10.531 15.016 -3.994 1 96.56 85 LEU A CA 1
ATOM 689 C C . LEU A 1 85 ? -11.898 15.172 -3.332 1 96.56 85 LEU A C 1
ATOM 691 O O . LEU A 1 85 ? -12.906 15.359 -4.02 1 96.56 85 LEU A O 1
ATOM 695 N N . LEU A 1 86 ? -11.922 15.148 -2.02 1 95.94 86 LEU A N 1
ATOM 696 C CA . LEU A 1 86 ? -13.188 15.078 -1.288 1 95.94 86 LEU A CA 1
ATOM 697 C C . LEU A 1 86 ? -13.898 16.422 -1.299 1 95.94 86 LEU A C 1
ATOM 699 O O . LEU A 1 86 ? -15.125 16.484 -1.164 1 95.94 86 LEU A O 1
ATOM 703 N N . ASP A 1 87 ? -13.133 17.484 -1.388 1 94.88 87 ASP A N 1
ATOM 704 C CA . ASP A 1 87 ? -13.664 18.844 -1.477 1 94.88 87 ASP A CA 1
ATOM 705 C C . ASP A 1 87 ? -12.93 19.641 -2.543 1 94.88 87 ASP A C 1
ATOM 707 O O . ASP A 1 87 ? -11.742 19.953 -2.387 1 94.88 87 ASP A O 1
ATOM 711 N N . ALA A 1 88 ? -13.602 20.047 -3.541 1 91.75 88 ALA A N 1
ATOM 712 C CA . ALA A 1 88 ? -13.016 20.703 -4.707 1 91.75 88 ALA A CA 1
ATOM 713 C C . ALA A 1 88 ? -12.445 22.078 -4.336 1 91.75 88 ALA A C 1
ATOM 715 O O . ALA A 1 88 ? -11.539 22.578 -5 1 91.75 88 ALA A O 1
ATOM 716 N N . GLU A 1 89 ? -12.984 22.672 -3.268 1 93.88 89 GLU A N 1
ATOM 717 C CA . GLU A 1 89 ? -12.508 23.984 -2.85 1 93.88 89 GLU A CA 1
ATOM 718 C C . GLU A 1 89 ? -11.148 23.891 -2.156 1 93.88 89 GLU A C 1
ATOM 720 O O . GLU A 1 89 ? -10.391 24.859 -2.113 1 93.88 89 GLU A O 1
ATOM 725 N N . MET A 1 90 ? -10.93 22.75 -1.562 1 96.06 90 MET A N 1
ATOM 726 C CA . MET A 1 90 ? -9.703 22.516 -0.81 1 96.06 90 MET A CA 1
ATOM 727 C C . MET A 1 90 ? -8.688 21.734 -1.646 1 96.06 90 MET A C 1
ATOM 729 O O . MET A 1 90 ? -8.406 20.578 -1.358 1 96.06 90 MET A O 1
ATOM 733 N N . ALA A 1 91 ? -8.109 22.391 -2.621 1 90.38 91 ALA A N 1
ATOM 734 C CA . ALA A 1 91 ? -7.211 21.703 -3.559 1 90.38 91 ALA A CA 1
ATOM 735 C C . ALA A 1 91 ? -5.75 21.891 -3.15 1 90.38 91 ALA A C 1
ATOM 737 O O . ALA A 1 91 ? -5.441 22.719 -2.289 1 90.38 91 ALA A O 1
ATOM 738 N N . GLY A 1 92 ? -4.867 21.062 -3.752 1 89.06 92 GLY A N 1
ATOM 739 C CA . GLY A 1 92 ? -3.439 21.172 -3.496 1 89.06 92 GLY A CA 1
ATOM 740 C C . GLY A 1 92 ? -3.062 20.859 -2.064 1 89.06 92 GLY A C 1
ATOM 741 O O . GLY A 1 92 ? -3.436 19.797 -1.543 1 89.06 92 GLY A O 1
ATOM 742 N N . PHE A 1 93 ? -2.373 21.844 -1.428 1 89.62 93 PHE A N 1
ATOM 743 C CA . PHE A 1 93 ? -1.83 21.625 -0.092 1 89.62 93 PHE A CA 1
ATOM 744 C C . PHE A 1 93 ? -2.949 21.5 0.934 1 89.62 93 PHE A C 1
ATOM 746 O O . PHE A 1 93 ? -2.725 21.031 2.053 1 89.62 93 PHE A O 1
ATOM 753 N N . TRP A 1 94 ? -4.117 21.859 0.584 1 97.19 94 TRP A N 1
ATOM 754 C CA . TRP A 1 94 ? -5.219 21.906 1.537 1 97.19 94 TRP A CA 1
AT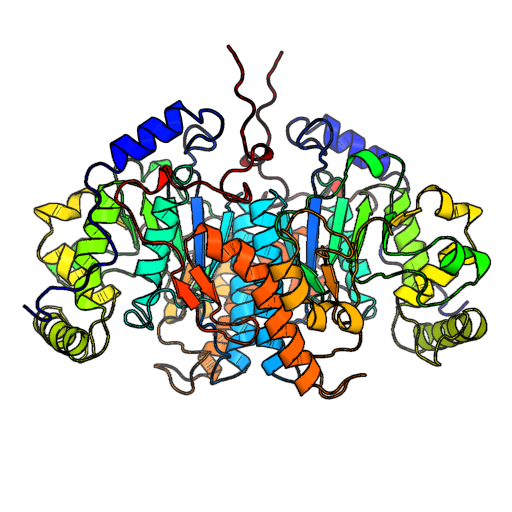OM 755 C C . TRP A 1 94 ? -6.082 20.656 1.441 1 97.19 94 TRP A C 1
ATOM 757 O O . TRP A 1 94 ? -6.938 20.422 2.299 1 97.19 94 TRP A O 1
ATOM 767 N N . ALA A 1 95 ? -5.824 19.75 0.463 1 96.75 95 ALA A N 1
ATOM 768 C CA . ALA A 1 95 ? -6.68 18.594 0.168 1 96.75 95 ALA A CA 1
ATOM 769 C C . ALA A 1 95 ? -6.66 17.594 1.312 1 96.75 95 ALA A C 1
ATOM 771 O O . ALA A 1 95 ? -7.586 16.781 1.454 1 96.75 95 ALA A O 1
ATOM 772 N N . LYS A 1 96 ? -5.68 17.625 2.145 1 97.81 96 LYS A N 1
ATOM 773 C CA . LYS A 1 96 ? -5.539 16.641 3.213 1 97.81 96 LYS A CA 1
ATOM 774 C C . LYS A 1 96 ? -6.551 16.891 4.328 1 97.81 96 LYS A C 1
ATOM 776 O O . LYS A 1 96 ? -6.934 15.961 5.047 1 97.81 96 LYS A O 1
ATOM 781 N N . LEU A 1 97 ? -7.043 18.156 4.516 1 98.38 97 LEU A N 1
ATOM 782 C CA . LEU A 1 97 ? -7.828 18.484 5.703 1 98.38 97 LEU A CA 1
ATOM 783 C C . LEU A 1 97 ? -9.188 17.797 5.66 1 98.38 97 LEU A C 1
ATOM 785 O O . LEU A 1 97 ? -9.578 17.125 6.621 1 98.38 97 LEU A O 1
ATOM 789 N N . PRO A 1 98 ? -9.953 17.891 4.504 1 97.69 98 PRO A N 1
ATOM 790 C CA . PRO A 1 98 ? -11.203 17.125 4.461 1 97.69 98 PRO A CA 1
ATOM 791 C C . PRO A 1 98 ? -10.992 15.633 4.676 1 97.69 98 PRO A C 1
ATOM 793 O O . PRO A 1 98 ? -11.805 14.977 5.328 1 97.69 98 PRO A O 1
ATOM 796 N N . LEU A 1 99 ? -9.93 15.133 4.168 1 98 99 LEU A N 1
ATOM 797 C CA . LEU A 1 99 ? -9.617 13.711 4.309 1 98 99 LEU A CA 1
ATOM 798 C C . LEU A 1 99 ? -9.352 13.359 5.77 1 98 99 LEU A C 1
ATOM 800 O O . LEU A 1 99 ? -9.891 12.367 6.277 1 98 99 LEU A O 1
ATOM 804 N N . LEU A 1 100 ? -8.539 14.148 6.43 1 98.62 100 LEU A N 1
ATOM 805 C CA . LEU A 1 100 ? -8.203 13.898 7.828 1 98.62 100 LEU A CA 1
ATOM 806 C C . LEU A 1 100 ? -9.453 13.914 8.703 1 98.62 100 LEU A C 1
ATOM 808 O O . LEU A 1 100 ? -9.633 13.039 9.555 1 98.62 100 LEU A O 1
ATOM 812 N N . ARG A 1 101 ? -10.305 14.898 8.469 1 98.19 101 ARG A N 1
ATOM 813 C CA . ARG A 1 101 ? -11.539 14.953 9.25 1 98.19 101 ARG A CA 1
ATOM 814 C C . ARG A 1 101 ? -12.383 13.695 9.023 1 98.19 101 ARG A C 1
ATOM 816 O O . ARG A 1 101 ? -12.867 13.094 9.984 1 98.19 101 ARG A O 1
ATOM 823 N N . ALA A 1 102 ? -12.547 13.312 7.758 1 96.75 102 ALA A N 1
ATOM 824 C CA . ALA A 1 102 ? -13.336 12.125 7.438 1 96.75 102 ALA A CA 1
ATOM 825 C C . ALA A 1 102 ? -12.781 10.891 8.141 1 96.75 102 ALA A C 1
ATOM 827 O O . ALA A 1 102 ? -13.547 10.086 8.688 1 96.75 102 ALA A O 1
ATOM 828 N N . LEU A 1 103 ? -11.484 10.75 8.172 1 97.69 103 LEU A N 1
ATOM 829 C CA . LEU A 1 103 ? -10.852 9.562 8.742 1 97.69 103 LEU A CA 1
ATOM 830 C C . LEU A 1 103 ? -10.922 9.594 10.266 1 97.69 103 LEU A C 1
ATOM 832 O O . LEU A 1 103 ? -11.117 8.555 10.898 1 97.69 103 LEU A O 1
ATOM 836 N N . LEU A 1 104 ? -10.758 10.773 10.867 1 98.12 104 LEU A N 1
ATOM 837 C CA . LEU A 1 104 ? -10.922 10.883 12.312 1 98.12 104 LEU A CA 1
ATOM 838 C C . LEU A 1 104 ? -12.297 10.391 12.75 1 98.12 104 LEU A C 1
ATOM 840 O O . LEU A 1 104 ? -12.406 9.641 13.719 1 98.12 104 LEU A O 1
ATOM 844 N N . LEU A 1 105 ? -13.273 10.742 12.023 1 96.69 105 LEU A N 1
ATOM 845 C CA . LEU A 1 105 ? -14.656 10.484 12.414 1 96.69 105 LEU A CA 1
ATOM 846 C C . LEU A 1 105 ? -15.039 9.031 12.125 1 96.69 105 LEU A C 1
ATOM 848 O O . LEU A 1 105 ? -15.859 8.453 12.836 1 96.69 105 LEU A O 1
ATOM 852 N N . ALA A 1 106 ? -14.445 8.445 11.148 1 94.88 106 ALA A N 1
ATOM 853 C CA . ALA A 1 106 ? -14.82 7.098 10.727 1 94.88 106 ALA A CA 1
ATOM 854 C C . ALA A 1 106 ? -14.055 6.039 11.508 1 94.88 106 ALA A C 1
ATOM 856 O O . ALA A 1 106 ? -14.469 4.879 11.562 1 94.88 106 ALA A O 1
ATOM 857 N N . HIS A 1 107 ? -12.938 6.441 12.109 1 95.62 107 HIS A N 1
ATOM 858 C CA . HIS A 1 107 ? -12.07 5.449 12.742 1 95.62 107 HIS A CA 1
ATOM 859 C C . HIS A 1 107 ? -11.805 5.797 14.203 1 95.62 107 HIS A C 1
ATOM 861 O O . HIS A 1 107 ? -10.672 6.113 14.578 1 95.62 107 HIS A O 1
ATOM 867 N N . PRO A 1 108 ? -12.789 5.578 15.062 1 96.25 108 PRO A N 1
ATOM 868 C CA . PRO A 1 108 ? -12.609 5.883 16.484 1 96.25 108 PRO A CA 1
ATOM 869 C C . PRO A 1 108 ? -11.562 4.996 17.141 1 96.25 108 PRO A C 1
ATOM 871 O O . PRO A 1 108 ? -11.047 5.34 18.219 1 96.25 108 PRO A O 1
ATOM 874 N N . GLU A 1 109 ? -11.25 3.842 16.516 1 95 109 GLU A N 1
ATOM 875 C CA . GLU A 1 109 ? -10.273 2.92 17.078 1 95 109 GLU A CA 1
ATOM 876 C C . GLU A 1 109 ? -8.852 3.443 16.906 1 95 109 GLU A C 1
ATOM 878 O O . GLU A 1 109 ? -7.926 2.986 17.578 1 95 109 GLU A O 1
ATOM 883 N N . ILE A 1 110 ? -8.648 4.383 16 1 97.06 110 ILE A N 1
ATOM 884 C CA . ILE A 1 110 ? -7.324 4.906 15.703 1 97.06 110 ILE A CA 1
ATOM 885 C C . ILE A 1 110 ? -6.973 6.023 16.688 1 97.06 110 ILE A C 1
ATOM 887 O O . ILE A 1 110 ? -7.762 6.945 16.891 1 97.06 110 ILE A O 1
ATOM 891 N N . GLU A 1 111 ? -5.812 5.922 17.266 1 98.44 111 GLU A N 1
ATOM 892 C CA . GLU A 1 111 ? -5.371 6.945 18.219 1 98.44 111 GLU A CA 1
ATOM 893 C C . GLU A 1 111 ? -4.723 8.125 17.484 1 98.44 111 GLU A C 1
ATOM 895 O O . GLU A 1 111 ? -4.977 9.281 17.828 1 98.44 111 GLU A O 1
ATOM 900 N N . PHE A 1 112 ? -3.857 7.809 16.484 1 98.81 112 PHE A N 1
ATOM 901 C CA . PHE A 1 112 ? -3.184 8.852 15.711 1 98.81 112 PHE A CA 1
ATOM 902 C C . PHE A 1 112 ? -3.363 8.617 14.219 1 98.81 112 PHE A C 1
ATOM 904 O O . PHE A 1 112 ? -3.23 7.492 13.734 1 98.81 112 PHE A O 1
ATOM 911 N N . LEU A 1 113 ? -3.686 9.648 13.539 1 98.88 113 LEU A N 1
ATOM 912 C CA . LEU A 1 113 ? -3.385 9.703 12.109 1 98.88 113 LEU A CA 1
ATOM 913 C C . LEU A 1 113 ? -1.971 10.219 11.875 1 98.88 113 LEU A C 1
ATOM 915 O O . LEU A 1 113 ? -1.545 11.188 12.516 1 98.88 113 LEU A O 1
ATOM 919 N N . TRP A 1 114 ? -1.199 9.562 11.07 1 98.94 114 TRP A N 1
ATOM 920 C CA . TRP A 1 114 ? 0.092 10.047 10.594 1 98.94 114 TRP A CA 1
ATOM 921 C C . TRP A 1 114 ? 0.003 10.477 9.133 1 98.94 114 TRP A C 1
ATOM 923 O O . TRP A 1 114 ? 0.074 9.641 8.227 1 98.94 114 TRP A O 1
ATOM 933 N N . TRP A 1 115 ? -0.106 11.766 8.93 1 98.88 115 TRP A N 1
ATOM 934 C CA . TRP A 1 115 ? -0.094 12.281 7.566 1 98.88 115 TRP A CA 1
ATOM 935 C C . TRP A 1 115 ? 1.324 12.305 7.004 1 98.88 115 TRP A C 1
ATOM 937 O O . TRP A 1 115 ? 2.26 12.734 7.684 1 98.88 115 TRP A O 1
ATOM 947 N N . MET A 1 116 ? 1.455 11.891 5.75 1 98.62 116 MET A N 1
ATOM 948 C CA . MET A 1 116 ? 2.719 12.047 5.035 1 98.62 116 MET A CA 1
ATOM 949 C C . MET A 1 116 ? 2.477 12.391 3.568 1 98.62 116 MET A C 1
ATOM 951 O O . MET A 1 116 ? 1.791 11.656 2.859 1 98.62 116 MET A O 1
ATOM 955 N N . ASP A 1 117 ? 3.088 13.484 3.107 1 97.5 117 ASP A N 1
ATOM 956 C CA . ASP A 1 117 ? 2.988 13.891 1.708 1 97.5 117 ASP A CA 1
ATOM 957 C C . ASP A 1 117 ? 3.527 12.805 0.781 1 97.5 117 ASP A C 1
ATOM 959 O O . ASP A 1 117 ? 4.379 12.008 1.18 1 97.5 117 ASP A O 1
ATOM 963 N N . SER A 1 118 ? 3.02 12.797 -0.414 1 95.88 118 SER A N 1
ATOM 964 C CA . SER A 1 118 ? 3.41 11.773 -1.374 1 95.88 118 SER A CA 1
ATOM 965 C C . SER A 1 118 ? 4.875 11.914 -1.771 1 95.88 118 SER A C 1
ATOM 967 O O . SER A 1 118 ? 5.5 10.945 -2.215 1 95.88 118 SER A O 1
ATOM 969 N N . ASP A 1 119 ? 5.473 13.117 -1.652 1 95.62 119 ASP A N 1
ATOM 970 C CA . ASP A 1 119 ? 6.867 13.305 -2.043 1 95.62 119 ASP A CA 1
ATOM 971 C C . ASP A 1 119 ? 7.797 13.188 -0.837 1 95.62 119 ASP A C 1
ATOM 973 O O . ASP A 1 119 ? 8.906 13.719 -0.853 1 95.62 119 ASP A O 1
ATOM 977 N N . ALA A 1 120 ? 7.328 12.641 0.248 1 97.94 120 ALA A N 1
ATOM 978 C CA . ALA A 1 120 ? 8.141 12.25 1.399 1 97.94 120 ALA A CA 1
ATOM 979 C C . ALA A 1 120 ? 8.289 10.734 1.475 1 97.94 120 ALA A C 1
ATOM 981 O O . ALA A 1 120 ? 7.352 9.992 1.168 1 97.94 120 ALA A O 1
ATOM 982 N N . MET A 1 121 ? 9.461 10.234 1.881 1 98.5 121 MET A N 1
ATOM 983 C CA . MET A 1 121 ? 9.727 8.797 1.971 1 98.5 121 MET A CA 1
ATOM 984 C C . MET A 1 121 ? 10.453 8.461 3.271 1 98.5 121 MET A C 1
ATOM 986 O O . MET A 1 121 ? 11.234 9.273 3.779 1 98.5 121 MET A O 1
ATOM 990 N N . PHE A 1 122 ? 10.172 7.312 3.779 1 98.81 122 PHE A N 1
ATOM 991 C CA . PHE A 1 122 ? 10.953 6.789 4.898 1 98.81 122 PHE A CA 1
ATOM 992 C C . PHE A 1 122 ? 12.352 6.391 4.445 1 98.81 122 PHE A C 1
ATOM 994 O O . PHE A 1 122 ? 12.508 5.582 3.525 1 98.81 122 PHE A O 1
ATOM 1001 N N . SER A 1 123 ? 13.312 6.965 5.074 1 98.75 123 SER A N 1
ATOM 1002 C CA . SER A 1 123 ? 14.695 6.59 4.809 1 98.75 123 SER A CA 1
ATOM 1003 C C . SER A 1 123 ? 15.258 5.711 5.922 1 98.75 123 SER A C 1
ATOM 1005 O O . SER A 1 123 ? 16.312 5.098 5.766 1 98.75 123 SER A O 1
ATOM 1007 N N . ASP A 1 124 ? 14.594 5.59 7.004 1 98.62 124 ASP A N 1
ATOM 1008 C CA . ASP A 1 124 ? 14.938 4.672 8.086 1 98.62 124 ASP A CA 1
ATOM 1009 C C . ASP A 1 124 ? 13.797 3.697 8.367 1 98.62 124 ASP A C 1
ATOM 1011 O O . ASP A 1 124 ? 12.867 4.02 9.109 1 98.62 124 ASP A O 1
ATOM 1015 N N . MET A 1 125 ? 13.914 2.488 7.91 1 97.56 125 MET A N 1
ATOM 1016 C CA . MET A 1 125 ? 12.867 1.481 8.039 1 97.56 125 MET A CA 1
ATOM 1017 C C . MET A 1 125 ? 12.883 0.839 9.422 1 97.56 125 MET A C 1
ATOM 1019 O O . MET A 1 125 ? 11.922 0.189 9.82 1 97.56 125 MET A O 1
ATOM 1023 N N . ALA A 1 126 ? 13.953 1.044 10.156 1 96 126 ALA A N 1
ATOM 1024 C CA . ALA A 1 126 ? 14.125 0.348 11.43 1 96 126 ALA A CA 1
ATOM 1025 C C . ALA A 1 126 ? 13.695 1.233 12.594 1 96 126 ALA A C 1
ATOM 1027 O O . ALA A 1 126 ? 13.469 0.743 13.703 1 96 126 ALA A O 1
ATOM 1028 N N . PHE A 1 127 ? 13.586 2.506 12.398 1 96.69 127 PHE A N 1
ATOM 1029 C CA . PHE A 1 127 ? 13.32 3.445 13.484 1 96.69 127 PHE A CA 1
ATOM 1030 C C . PHE A 1 127 ? 11.836 3.48 13.82 1 96.69 127 PHE A C 1
ATOM 1032 O O . PHE A 1 127 ? 11 3.697 12.938 1 96.69 127 PHE A O 1
ATOM 1039 N N . GLU A 1 128 ? 11.492 3.262 15.031 1 93.88 128 GLU A N 1
ATOM 1040 C CA . GLU A 1 128 ? 10.141 3.436 15.531 1 93.88 128 GLU A CA 1
ATOM 1041 C C . GLU A 1 128 ? 10.008 4.727 16.344 1 93.88 128 GLU A C 1
ATOM 1043 O O . GLU A 1 128 ? 10.914 5.094 17.078 1 93.88 128 GLU A O 1
ATOM 1048 N N . LEU A 1 129 ? 8.898 5.355 16.219 1 96.62 129 LEU A N 1
ATOM 1049 C CA . LEU A 1 129 ? 8.695 6.613 16.938 1 96.62 129 LEU A CA 1
ATOM 1050 C C . LEU A 1 129 ? 8.711 6.395 18.438 1 96.62 129 LEU A C 1
ATOM 1052 O O . LEU A 1 129 ? 8.273 5.348 18.922 1 96.62 129 LEU A O 1
ATOM 1056 N N . PRO A 1 130 ? 9.266 7.301 19.172 1 97 130 PRO A N 1
ATOM 1057 C CA . PRO A 1 130 ? 9.188 7.238 20.625 1 97 130 PRO A CA 1
ATOM 1058 C C . PRO A 1 130 ? 7.805 7.594 21.172 1 97 130 PRO A C 1
ATOM 1060 O O . PRO A 1 130 ? 7.625 8.656 21.766 1 97 130 PRO A O 1
ATOM 1063 N N . TRP A 1 131 ? 6.902 6.734 21.109 1 96.56 131 TRP A N 1
ATOM 1064 C CA . TRP A 1 131 ? 5.484 6.949 21.375 1 96.56 131 TRP A CA 1
ATOM 1065 C C . TRP A 1 131 ? 5.266 7.477 22.781 1 96.56 131 TRP A C 1
ATOM 1067 O O . TRP A 1 131 ? 4.352 8.266 23.031 1 96.56 131 TRP A O 1
ATOM 1077 N N . GLU A 1 132 ? 6.07 7.105 23.734 1 95.62 132 GLU A N 1
ATOM 1078 C CA . GLU A 1 132 ? 5.906 7.496 25.125 1 95.62 132 GLU A CA 1
ATOM 1079 C C . GLU A 1 132 ? 6.055 9.008 25.297 1 95.62 132 GLU A C 1
ATOM 1081 O O . GLU A 1 132 ? 5.555 9.578 26.266 1 95.62 132 GLU A O 1
ATOM 1086 N N . ARG A 1 133 ? 6.672 9.625 24.359 1 96.69 133 ARG A N 1
ATOM 1087 C CA . ARG A 1 133 ? 6.941 11.055 24.406 1 96.69 133 ARG A CA 1
ATOM 1088 C C . ARG A 1 133 ? 5.684 11.859 24.109 1 96.69 133 ARG A C 1
ATOM 1090 O O . ARG A 1 133 ? 5.582 13.031 24.484 1 96.69 133 ARG A O 1
ATOM 1097 N N . TYR A 1 134 ? 4.668 11.227 23.516 1 98.06 134 TYR A N 1
ATOM 1098 C CA . TYR A 1 134 ? 3.643 12.023 22.859 1 98.06 134 TYR A CA 1
ATOM 1099 C C . TYR A 1 134 ? 2.322 11.953 23.625 1 98.06 134 TYR A C 1
ATOM 1101 O O . TYR A 1 134 ? 1.319 12.523 23.203 1 98.06 134 TYR A O 1
ATOM 1109 N N . GLY A 1 135 ? 2.338 11.391 24.812 1 96.38 135 GLY A N 1
ATOM 1110 C CA . GLY A 1 135 ? 1.145 11.203 25.609 1 96.38 135 GLY A CA 1
ATOM 1111 C C . GLY A 1 135 ? 0.348 12.477 25.812 1 96.38 135 GLY A C 1
ATOM 1112 O O . GLY A 1 135 ? -0.859 12.508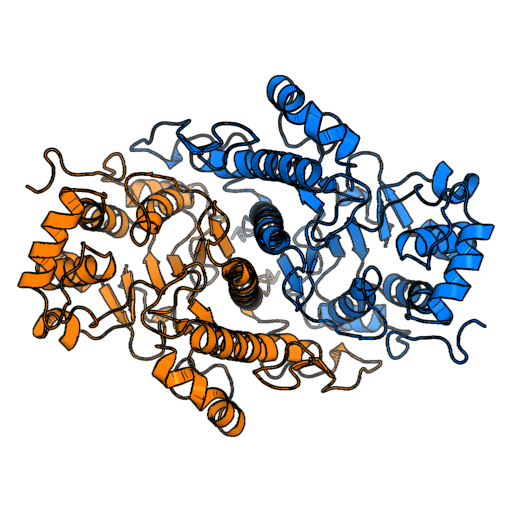 25.562 1 96.38 135 GLY A O 1
ATOM 1113 N N . PRO A 1 136 ? 0.98 13.555 26.125 1 97.5 136 PRO A N 1
ATOM 1114 C CA . PRO A 1 136 ? 0.262 14.773 26.484 1 97.5 136 PRO A CA 1
ATOM 1115 C C . PRO A 1 136 ? -0.157 15.602 25.281 1 97.5 136 PRO A C 1
ATOM 1117 O O . PRO A 1 136 ? -0.832 16.625 25.438 1 97.5 136 PRO A O 1
ATOM 1120 N N . TYR A 1 137 ? 0.24 15.211 24.125 1 98.75 137 TYR A N 1
ATOM 1121 C CA . TYR A 1 137 ? 0.099 16.109 22.969 1 98.75 137 TYR A CA 1
ATOM 1122 C C . TYR A 1 137 ? -0.909 15.547 21.969 1 98.75 137 TYR A C 1
ATOM 1124 O O . TYR A 1 137 ? -1.198 14.344 21.969 1 98.75 137 TYR A O 1
ATOM 1132 N N . ASN A 1 138 ? -1.442 16.422 21.141 1 98.88 138 ASN A N 1
ATOM 1133 C CA . ASN A 1 138 ? -2.463 16.062 20.172 1 98.88 138 ASN A CA 1
ATOM 1134 C C . ASN A 1 138 ? -1.978 16.281 18.75 1 98.88 138 ASN A C 1
ATOM 1136 O O . ASN A 1 138 ? -2.559 15.742 17.797 1 98.88 138 ASN A O 1
ATOM 1140 N N . LEU A 1 139 ? -0.971 17.094 18.562 1 98.94 139 LEU A N 1
ATOM 1141 C CA . LEU A 1 139 ? -0.369 17.391 17.266 1 98.94 139 LEU A CA 1
ATOM 1142 C C . LEU A 1 139 ? 1.152 17.391 17.375 1 98.94 139 LEU A C 1
ATOM 1144 O O . LEU A 1 139 ? 1.73 18.172 18.125 1 98.94 139 LEU A O 1
ATOM 1148 N N . ILE A 1 140 ? 1.812 16.438 16.688 1 98.94 140 ILE A N 1
ATOM 1149 C CA . ILE A 1 140 ? 3.266 16.328 16.672 1 98.94 140 ILE A CA 1
ATOM 1150 C C . ILE A 1 140 ? 3.795 16.656 15.273 1 98.94 140 ILE A C 1
ATOM 1152 O O . ILE A 1 140 ? 3.396 16.031 14.289 1 98.94 140 ILE A O 1
ATOM 1156 N N . MET A 1 141 ? 4.648 17.594 15.141 1 98.69 141 MET A N 1
ATOM 1157 C CA . MET A 1 141 ? 5.27 18.016 13.891 1 98.69 141 MET A CA 1
ATOM 1158 C C . MET A 1 141 ? 6.77 18.219 14.062 1 98.69 141 MET A C 1
ATOM 1160 O O . MET A 1 141 ? 7.242 18.453 15.18 1 98.69 141 MET A O 1
ATOM 1164 N N . HIS A 1 142 ? 7.445 18.078 12.969 1 98.69 142 HIS A N 1
ATOM 1165 C CA . HIS A 1 142 ? 8.836 18.531 13.008 1 98.69 142 HIS A CA 1
ATOM 1166 C C . HIS A 1 142 ? 8.922 20.047 13.07 1 98.69 142 HIS A C 1
ATOM 1168 O O . HIS A 1 142 ? 8.25 20.75 12.297 1 98.69 142 HIS A O 1
ATOM 1174 N N . GLY A 1 143 ? 9.734 20.547 13.953 1 98.38 143 GLY A N 1
ATOM 1175 C CA . GLY A 1 143 ? 9.898 21.984 14.055 1 98.38 143 GLY A CA 1
ATOM 1176 C C . GLY A 1 143 ? 10.633 22.422 15.305 1 98.38 143 GLY A C 1
ATOM 1177 O O . GLY A 1 143 ? 11.219 21.578 16 1 98.38 143 GLY A O 1
ATOM 1178 N N . TRP A 1 144 ? 10.664 23.766 15.523 1 98.38 144 TRP A N 1
ATOM 1179 C CA . TRP A 1 144 ? 11.344 24.391 16.656 1 98.38 144 TRP A CA 1
ATOM 1180 C C . TRP A 1 144 ? 10.469 25.453 17.297 1 98.38 144 TRP A C 1
ATOM 1182 O O . TRP A 1 144 ? 9.992 26.375 16.625 1 98.38 144 TRP A O 1
ATOM 1192 N N . ASP A 1 145 ? 10.344 25.375 18.594 1 98.12 145 ASP A N 1
ATOM 1193 C CA . ASP A 1 145 ? 9.5 26.328 19.312 1 98.12 145 ASP A CA 1
ATOM 1194 C C . ASP A 1 145 ? 9.953 27.766 19.062 1 98.12 145 ASP A C 1
ATOM 1196 O O . ASP A 1 145 ? 9.133 28.625 18.766 1 98.12 145 ASP A O 1
ATOM 1200 N N . GLU A 1 146 ? 11.227 28.016 19.125 1 98.12 146 GLU A N 1
ATOM 1201 C CA . GLU A 1 146 ? 11.758 29.359 18.969 1 98.12 146 GLU A CA 1
ATOM 1202 C C . GLU A 1 146 ? 11.43 29.922 17.578 1 98.12 146 GLU A C 1
ATOM 1204 O O . GLU A 1 146 ? 11.055 31.078 17.453 1 98.12 146 GLU A O 1
ATOM 1209 N N . MET A 1 147 ? 11.5 29.094 16.641 1 98.25 147 MET A N 1
ATOM 1210 C CA . MET A 1 147 ? 11.266 29.547 15.273 1 98.25 147 MET A CA 1
ATOM 1211 C C . MET A 1 147 ? 9.789 29.844 15.039 1 98.25 147 MET A C 1
ATOM 1213 O O . MET A 1 147 ? 9.438 30.766 14.289 1 98.25 147 MET A O 1
ATOM 1217 N N . VAL A 1 148 ? 8.93 29.062 15.664 1 98.38 148 VAL A N 1
ATOM 1218 C CA . VAL A 1 148 ? 7.496 29.234 15.445 1 98.38 148 VAL A CA 1
ATOM 1219 C C . VAL A 1 148 ? 6.969 30.375 16.328 1 98.38 148 VAL A C 1
ATOM 1221 O O . VAL A 1 148 ? 6.371 31.328 15.812 1 98.38 148 VAL A O 1
ATOM 1224 N N . TYR A 1 149 ? 7.262 30.359 17.594 1 97.94 149 TYR A N 1
ATOM 1225 C CA . TYR A 1 149 ? 6.566 31.234 18.531 1 97.94 149 TYR A CA 1
ATOM 1226 C C . TYR A 1 149 ? 7.305 32.562 18.703 1 97.94 149 TYR A C 1
ATOM 1228 O O . TYR A 1 149 ? 6.68 33.594 18.953 1 97.94 149 TYR A O 1
ATOM 1236 N N . ASP A 1 150 ? 8.609 32.562 18.578 1 97.81 150 ASP A N 1
ATOM 1237 C CA . ASP A 1 150 ? 9.383 33.781 18.781 1 97.81 150 ASP A CA 1
ATOM 1238 C C . ASP A 1 150 ? 9.664 34.469 17.438 1 97.81 150 ASP A C 1
ATOM 1240 O O . ASP A 1 150 ? 9.305 35.625 17.234 1 97.81 150 ASP A O 1
ATOM 1244 N N . ASP A 1 151 ? 10.211 33.719 16.531 1 98.06 151 ASP A N 1
ATOM 1245 C CA . ASP A 1 151 ? 10.648 34.312 15.258 1 98.06 151 ASP A CA 1
ATOM 1246 C C . ASP A 1 151 ? 9.484 34.438 14.281 1 98.06 151 ASP A C 1
ATOM 1248 O O . ASP A 1 151 ? 9.547 35.25 13.344 1 98.06 151 ASP A O 1
ATOM 1252 N N . LYS A 1 152 ? 8.484 33.594 14.461 1 98.25 152 LYS A N 1
ATOM 1253 C CA . LYS A 1 152 ? 7.348 33.5 13.547 1 98.25 152 LYS A CA 1
ATOM 1254 C C . LYS A 1 152 ? 7.809 33.219 12.125 1 98.25 152 LYS A C 1
ATOM 1256 O O . LYS A 1 152 ? 7.391 33.906 11.188 1 98.25 152 LYS A O 1
ATOM 1261 N N . ASN A 1 153 ? 8.711 32.375 12.023 1 98.12 153 ASN A N 1
ATOM 1262 C CA . ASN A 1 153 ? 9.281 31.984 10.734 1 98.12 153 ASN A CA 1
ATOM 1263 C C . ASN A 1 153 ? 8.414 30.953 10.023 1 98.12 153 ASN A C 1
ATOM 1265 O O . ASN A 1 153 ? 8.055 29.922 10.602 1 98.12 153 ASN A O 1
ATOM 1269 N N . TRP A 1 154 ? 8.148 31.172 8.734 1 96.88 154 TRP A N 1
ATOM 1270 C CA . TRP A 1 154 ? 7.211 30.328 8.016 1 96.88 154 TRP A CA 1
ATOM 1271 C C . TRP A 1 154 ? 7.777 28.922 7.832 1 96.88 154 TRP A C 1
ATOM 1273 O O . TRP A 1 154 ? 7.035 27.969 7.551 1 96.88 154 TRP A O 1
ATOM 1283 N N . ILE A 1 155 ? 9.094 28.688 8.008 1 95.81 155 ILE A N 1
ATOM 1284 C CA . ILE A 1 155 ? 9.688 27.375 7.848 1 95.81 155 ILE A CA 1
ATOM 1285 C C . ILE A 1 155 ? 10.023 26.781 9.219 1 95.81 155 ILE A C 1
ATOM 1287 O O . ILE A 1 155 ? 10.836 25.859 9.32 1 95.81 155 ILE A O 1
ATOM 1291 N N . GLY A 1 156 ? 9.477 27.344 10.289 1 97.69 156 GLY A N 1
ATOM 1292 C CA . GLY A 1 156 ? 9.758 26.891 11.648 1 97.69 156 GLY A CA 1
ATOM 1293 C C . GLY A 1 156 ? 9.195 25.516 11.953 1 97.69 156 GLY A C 1
ATOM 1294 O O . GLY A 1 156 ? 9.578 24.891 12.945 1 97.69 156 GLY A O 1
ATOM 1295 N N . LEU A 1 157 ? 8.273 25.016 11.156 1 98.31 157 LEU A N 1
ATOM 1296 C CA . LEU A 1 157 ? 7.719 23.672 11.234 1 98.31 157 LEU A CA 1
ATOM 1297 C C . LEU A 1 157 ? 7.418 23.125 9.844 1 98.31 157 LEU A C 1
ATOM 1299 O O . LEU A 1 157 ? 7.637 23.812 8.844 1 98.31 157 LEU A O 1
ATOM 1303 N N . ASN A 1 158 ? 7.031 21.875 9.797 1 98 158 ASN A N 1
ATOM 1304 C CA . ASN A 1 158 ? 6.684 21.281 8.516 1 98 158 ASN A CA 1
ATOM 1305 C C . ASN A 1 158 ? 5.383 20.484 8.602 1 98 158 ASN A C 1
ATOM 1307 O O . ASN A 1 158 ? 5.164 19.75 9.562 1 98 158 ASN A O 1
ATOM 1311 N N . THR A 1 159 ? 4.52 20.641 7.609 1 98.06 159 THR A N 1
ATOM 1312 C CA . THR A 1 159 ? 3.227 19.969 7.613 1 98.06 159 THR A CA 1
ATOM 1313 C C . THR A 1 159 ? 3.203 18.844 6.582 1 98.06 159 THR A C 1
ATOM 1315 O O . THR A 1 159 ? 2.131 18.406 6.16 1 98.06 159 THR A O 1
ATOM 1318 N N . GLY A 1 160 ? 4.391 18.391 6.102 1 97.81 160 GLY A N 1
ATOM 1319 C CA . GLY A 1 160 ? 4.477 17.297 5.148 1 97.81 160 GLY A CA 1
ATOM 1320 C C . GLY A 1 160 ? 4.492 15.922 5.809 1 97.81 160 GLY A C 1
ATOM 1321 O O . GLY A 1 160 ? 4.281 14.906 5.145 1 97.81 160 GLY A O 1
ATOM 1322 N N . SER A 1 161 ? 4.75 15.898 7.07 1 98.56 161 SER A N 1
ATOM 1323 C CA . SER A 1 161 ? 4.695 14.711 7.906 1 98.56 161 SER A CA 1
ATOM 1324 C C . SER A 1 161 ? 4.355 15.062 9.352 1 98.56 161 SER A C 1
ATOM 1326 O O . SER A 1 161 ? 5.121 15.758 10.023 1 98.56 161 SER A O 1
ATOM 1328 N N . PHE A 1 162 ? 3.197 14.617 9.859 1 98.88 162 PHE A N 1
ATOM 1329 C CA . PHE A 1 162 ? 2.828 14.953 11.227 1 98.88 162 PHE A CA 1
ATOM 1330 C C . PHE A 1 162 ? 1.827 13.953 11.781 1 98.88 162 PHE A C 1
ATOM 1332 O O . PHE A 1 162 ? 1.18 13.227 11.023 1 98.88 162 PHE A O 1
ATOM 1339 N N . LEU A 1 163 ? 1.733 13.875 13.086 1 98.88 163 LEU A N 1
ATOM 1340 C CA . LEU A 1 163 ? 0.786 13.039 13.812 1 98.88 163 LEU A CA 1
ATOM 1341 C C . LEU A 1 163 ? -0.359 13.875 14.375 1 98.88 163 LEU A C 1
ATOM 1343 O O . LEU A 1 163 ? -0.13 14.945 14.938 1 98.88 163 LEU A O 1
ATOM 1347 N N . LEU A 1 164 ? -1.536 13.445 14.164 1 98.94 164 LEU A N 1
ATOM 1348 C CA . LEU A 1 164 ? -2.748 14.078 14.664 1 98.94 164 LEU A CA 1
ATOM 1349 C C . LEU A 1 164 ? -3.57 13.109 15.5 1 98.94 164 LEU A C 1
ATOM 1351 O O . LEU A 1 164 ? -4.047 12.094 14.984 1 98.94 164 LEU A O 1
ATOM 1355 N N . ARG A 1 165 ? -3.727 13.414 16.781 1 98.94 165 ARG A N 1
ATOM 1356 C CA . ARG A 1 165 ? -4.461 12.531 17.688 1 98.94 165 ARG A CA 1
ATOM 1357 C C . ARG A 1 165 ? -5.957 12.57 17.391 1 98.94 165 ARG A C 1
ATOM 1359 O O . ARG A 1 165 ? -6.504 13.633 17.062 1 98.94 165 ARG A O 1
ATOM 1366 N N . ASN A 1 166 ? -6.656 11.469 17.484 1 98.88 166 ASN A N 1
ATOM 1367 C CA . ASN A 1 166 ? -8.102 11.406 17.297 1 98.88 166 ASN A CA 1
ATOM 1368 C C . ASN A 1 166 ? -8.844 11.867 18.547 1 98.88 166 ASN A C 1
ATOM 1370 O O . ASN A 1 166 ? -9.109 11.07 19.453 1 98.88 166 ASN A O 1
ATOM 1374 N N . CYS A 1 167 ? -9.219 13.188 18.547 1 98.81 167 CYS A N 1
ATOM 1375 C CA . CYS A 1 167 ? -9.883 13.758 19.719 1 98.81 167 CYS A CA 1
ATOM 1376 C C . CYS A 1 167 ? -10.609 15.047 19.344 1 98.81 167 CYS A C 1
ATOM 1378 O O . CYS A 1 167 ? -10.523 15.508 18.203 1 98.81 167 CYS A O 1
ATOM 1380 N N . GLN A 1 168 ? -11.328 15.609 20.281 1 98.75 168 GLN A N 1
ATOM 1381 C CA . GLN A 1 168 ? -12.078 16.844 20.094 1 98.75 168 GLN A CA 1
ATOM 1382 C C . GLN A 1 168 ? -11.164 18 19.703 1 98.75 168 GLN A C 1
ATOM 1384 O O . GLN A 1 168 ? -11.477 18.781 18.812 1 98.75 168 GLN A O 1
ATOM 1389 N N . TRP A 1 169 ? -10.055 18.109 20.375 1 98.88 169 TRP A N 1
ATOM 1390 C CA . TRP A 1 169 ? -9.086 19.172 20.109 1 98.88 169 TRP A CA 1
ATOM 1391 C C . TRP A 1 169 ? -8.711 19.219 18.641 1 98.88 169 TRP A C 1
ATOM 1393 O O . TRP A 1 169 ? -8.672 20.297 18.031 1 98.88 169 TRP A O 1
ATOM 1403 N N . SER A 1 170 ? -8.438 18.031 18.078 1 98.88 170 SER A N 1
ATOM 1404 C CA . SER A 1 170 ? -7.996 17.922 16.688 1 98.88 170 SER A CA 1
ATOM 1405 C C . SER A 1 170 ? -9.086 18.391 15.727 1 98.88 170 SER A C 1
ATOM 1407 O O . SER A 1 170 ? -8.805 19.078 14.742 1 98.88 170 SER A O 1
ATOM 1409 N N . LEU A 1 171 ? -10.312 18.016 15.984 1 98.56 171 LEU A N 1
ATOM 1410 C CA . LEU A 1 171 ? -11.414 18.469 15.156 1 98.56 171 LEU A CA 1
ATOM 1411 C C . LEU A 1 171 ? -11.539 20 15.203 1 98.56 171 LEU A C 1
ATOM 1413 O O . LEU A 1 171 ? -11.719 20.641 14.172 1 98.56 171 LEU A O 1
ATOM 1417 N N . ASP A 1 172 ? -11.469 20.531 16.391 1 98.56 172 ASP A N 1
ATOM 1418 C CA . ASP A 1 172 ? -11.555 21.984 16.562 1 98.56 172 ASP A CA 1
ATOM 1419 C C . ASP A 1 172 ? -10.398 22.688 15.859 1 98.56 172 ASP A C 1
ATOM 1421 O O . ASP A 1 172 ? -10.586 23.75 15.273 1 98.56 172 ASP A O 1
ATOM 1425 N N . PHE A 1 173 ? -9.266 22.141 15.969 1 98.69 173 PHE A N 1
ATOM 1426 C CA . PHE A 1 173 ? -8.102 22.75 15.328 1 98.69 173 PHE A CA 1
ATOM 1427 C C . PHE A 1 173 ? -8.258 22.734 13.812 1 98.69 173 PHE A C 1
ATOM 1429 O O . PHE A 1 173 ? -7.91 23.719 13.148 1 98.69 173 PHE A O 1
ATOM 1436 N N . LEU A 1 174 ? -8.703 21.578 13.266 1 98.44 174 LEU A N 1
ATOM 1437 C CA . LEU A 1 174 ? -8.953 21.516 11.828 1 98.44 174 LEU A CA 1
ATOM 1438 C C . LEU A 1 174 ? -9.914 22.609 11.391 1 98.44 174 LEU A C 1
ATOM 1440 O O . LEU A 1 174 ? -9.734 23.219 10.336 1 98.44 174 LEU A O 1
ATOM 1444 N N . ASP A 1 175 ? -10.891 22.859 12.188 1 97.06 175 ASP A N 1
ATOM 1445 C CA . ASP A 1 175 ? -11.867 23.906 11.891 1 97.06 175 ASP A CA 1
ATOM 1446 C C . ASP A 1 175 ? -11.219 25.281 11.891 1 97.06 175 ASP A C 1
ATOM 1448 O O . ASP A 1 175 ? -11.656 26.188 11.172 1 97.06 175 ASP A O 1
ATOM 1452 N N . THR A 1 176 ? -10.281 25.453 12.727 1 97.56 176 THR A N 1
ATOM 1453 C CA . THR A 1 176 ? -9.555 26.719 12.805 1 97.56 176 THR A CA 1
ATOM 1454 C C . THR A 1 176 ? -8.602 26.859 11.625 1 97.56 176 THR A C 1
ATOM 1456 O O . THR A 1 176 ? -8.398 27.969 11.117 1 97.56 176 THR A O 1
ATOM 1459 N N . TRP A 1 177 ? -8.016 25.797 11.148 1 98.12 177 TRP A N 1
ATOM 1460 C CA . TRP A 1 177 ? -7.004 25.75 10.094 1 98.12 177 TRP A CA 1
ATOM 1461 C C . TRP A 1 177 ? -7.637 25.922 8.719 1 98.12 177 TRP A C 1
ATOM 1463 O O . TRP A 1 177 ? -7.113 26.641 7.875 1 98.12 177 TRP A O 1
ATOM 1473 N N . ALA A 1 178 ? -8.781 25.422 8.477 1 97.5 178 ALA A N 1
ATOM 1474 C CA . ALA A 1 178 ? -9.383 25.172 7.172 1 97.5 178 ALA A CA 1
ATOM 1475 C C . ALA A 1 178 ? -9.82 26.469 6.496 1 97.5 178 ALA A C 1
ATOM 1477 O O . ALA A 1 178 ? -9.695 26.609 5.277 1 97.5 178 ALA A O 1
ATOM 1478 N N . PRO A 1 179 ? -10.25 27.5 7.238 1 96.69 179 PRO A N 1
ATOM 1479 C CA . PRO A 1 179 ? -10.867 28.656 6.598 1 96.69 179 PRO A CA 1
ATOM 1480 C C . PRO A 1 179 ? -9.891 29.438 5.711 1 96.69 179 PRO A C 1
ATOM 1482 O O . PRO A 1 179 ? -10.312 30.266 4.898 1 96.69 179 PRO A O 1
ATOM 1485 N N . MET A 1 180 ? -8.641 29.188 5.809 1 95.5 180 MET A N 1
ATOM 1486 C CA . MET A 1 180 ? -7.66 29.891 4.98 1 95.5 180 MET A CA 1
ATOM 1487 C C . MET A 1 180 ? -7.391 29.125 3.689 1 95.5 180 MET A C 1
ATOM 1489 O O . MET A 1 180 ? -6.703 29.625 2.799 1 95.5 180 MET A O 1
ATOM 1493 N N . GLY A 1 181 ? -7.988 27.953 3.506 1 96.5 181 GLY A N 1
ATOM 1494 C CA . GLY A 1 181 ? -7.57 27 2.494 1 96.5 181 GLY A CA 1
ATOM 1495 C C . GLY A 1 181 ? -8.352 27.125 1.198 1 96.5 181 GLY A C 1
ATOM 1496 O O . GLY A 1 181 ? -7.816 26.859 0.118 1 96.5 181 GLY A O 1
ATOM 1497 N N . PRO A 1 182 ? -9.641 27.562 1.189 1 96.62 182 PRO A N 1
ATOM 1498 C CA . PRO A 1 182 ? -10.438 27.562 -0.036 1 96.62 182 PRO A CA 1
ATOM 1499 C C . PRO A 1 182 ? -9.812 28.391 -1.155 1 96.62 182 PRO A C 1
ATOM 1501 O O . PRO A 1 182 ? -9.422 29.547 -0.933 1 96.62 182 PRO A O 1
ATOM 1504 N N . LYS A 1 183 ? -9.797 27.828 -2.275 1 94.75 183 LYS A N 1
ATOM 1505 C CA . LYS A 1 183 ? -9.195 28.469 -3.438 1 94.75 183 LYS A CA 1
ATOM 1506 C C . LYS A 1 183 ? -9.953 29.75 -3.807 1 94.75 183 LYS A C 1
ATOM 1508 O O . LYS A 1 183 ? -11.148 29.859 -3.533 1 94.75 183 LYS A O 1
ATOM 1513 N N . GLY A 1 184 ? -9.227 30.688 -4.516 1 93.38 184 GLY 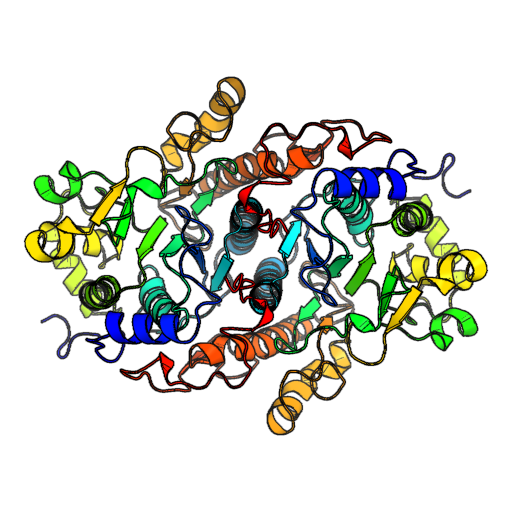A N 1
ATOM 1514 C CA . GLY A 1 184 ? -9.836 31.938 -4.926 1 93.38 184 GLY A CA 1
ATOM 1515 C C . GLY A 1 184 ? -9.539 33.094 -3.982 1 93.38 184 GLY A C 1
ATOM 1516 O O . GLY A 1 184 ? -8.438 33.188 -3.441 1 93.38 184 GLY A O 1
ATOM 1517 N N . PRO A 1 185 ? -10.492 33.969 -3.816 1 94.5 185 PRO A N 1
ATOM 1518 C CA . PRO A 1 185 ? -10.242 35.188 -3.055 1 94.5 185 PRO A CA 1
ATOM 1519 C C . PRO A 1 185 ? -9.859 34.906 -1.602 1 94.5 185 PRO A C 1
ATOM 1521 O O . PRO A 1 185 ? -9.008 35.625 -1.04 1 94.5 185 PRO A O 1
ATOM 1524 N N . VAL A 1 186 ? -10.484 33.938 -1.055 1 95.44 186 VAL A N 1
ATOM 1525 C CA . VAL A 1 186 ? -10.227 33.625 0.345 1 95.44 186 VAL A CA 1
ATOM 1526 C C . VAL A 1 186 ? -8.75 33.281 0.529 1 95.44 186 VAL A C 1
ATOM 1528 O O . VAL A 1 186 ? -8.07 33.844 1.395 1 95.44 186 VAL A O 1
ATOM 1531 N N . ARG A 1 187 ? -8.234 32.406 -0.249 1 96.56 187 ARG A N 1
ATOM 1532 C CA . ARG A 1 187 ? -6.859 31.938 -0.149 1 96.56 187 ARG A CA 1
ATOM 1533 C C . ARG A 1 187 ? -5.871 33.062 -0.464 1 96.56 187 ARG A C 1
ATOM 1535 O O . ARG A 1 187 ? -4.812 33.156 0.159 1 96.56 187 ARG A O 1
ATOM 1542 N N . ILE A 1 188 ? -6.215 33.875 -1.413 1 96.44 188 ILE A N 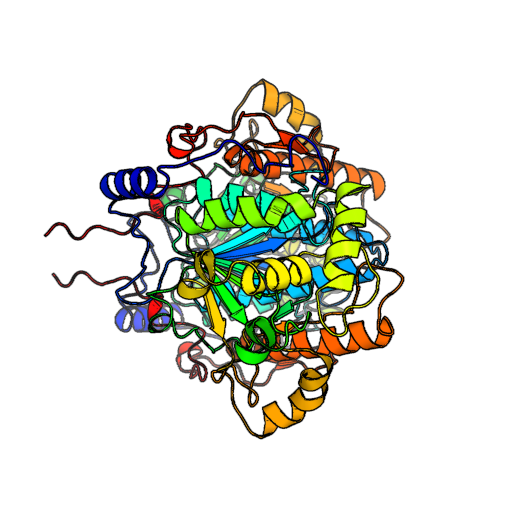1
ATOM 1543 C CA . ILE A 1 188 ? -5.367 35 -1.818 1 96.44 188 ILE A CA 1
ATOM 1544 C C . ILE A 1 188 ? -5.254 36 -0.674 1 96.44 188 ILE A C 1
ATOM 1546 O O . ILE A 1 188 ? -4.152 36.438 -0.323 1 96.44 188 ILE A O 1
ATOM 1550 N N . GLU A 1 189 ? -6.367 36.312 -0.106 1 96.69 189 GLU A N 1
ATOM 1551 C CA . GLU A 1 189 ? -6.371 37.281 0.994 1 96.69 189 GLU A CA 1
ATOM 1552 C C . GLU A 1 189 ? -5.637 36.719 2.213 1 96.69 189 GLU A C 1
ATOM 1554 O O . GLU A 1 189 ? -4.891 37.469 2.879 1 96.69 189 GLU A O 1
ATOM 1559 N N . ALA A 1 190 ? -5.887 35.5 2.449 1 97.31 190 ALA A N 1
ATOM 1560 C CA . ALA A 1 190 ? -5.152 34.844 3.539 1 97.31 190 ALA A CA 1
ATOM 1561 C C . ALA A 1 190 ? -3.652 34.844 3.268 1 97.31 190 ALA A C 1
ATOM 1563 O O . ALA A 1 190 ? -2.85 35.031 4.191 1 97.31 190 ALA A O 1
ATOM 1564 N N . GLY A 1 191 ? -3.293 34.625 2.051 1 97.94 191 GLY A N 1
ATOM 1565 C CA . GLY A 1 191 ? -1.892 34.688 1.667 1 97.94 191 GLY A CA 1
ATOM 1566 C C . GLY A 1 191 ? -1.242 36.031 1.986 1 97.94 191 GLY A C 1
ATOM 1567 O O . GLY A 1 191 ? -0.092 36.062 2.428 1 97.94 191 GLY A O 1
ATOM 1568 N N . LYS A 1 192 ? -1.934 37.062 1.777 1 97.75 192 LYS A N 1
ATOM 1569 C CA . LYS A 1 192 ? -1.431 38.406 2.096 1 97.75 192 LYS A CA 1
ATOM 1570 C C . LYS A 1 192 ? -1.193 38.562 3.594 1 97.75 192 LYS A C 1
ATOM 1572 O O . LYS A 1 192 ? -0.183 39.125 4.012 1 97.75 192 LYS A O 1
ATOM 1577 N N . VAL A 1 193 ? -2.104 38.094 4.359 1 97.69 193 VAL A N 1
ATOM 1578 C CA . VAL A 1 193 ? -1.997 38.156 5.812 1 97.69 193 VAL A CA 1
ATOM 1579 C C . VAL A 1 193 ? -0.767 37.375 6.277 1 97.69 193 VAL A C 1
ATOM 1581 O O . VAL A 1 193 ? 0.014 37.875 7.094 1 97.69 193 VAL A O 1
ATOM 1584 N N . LEU A 1 194 ? -0.63 36.219 5.73 1 98.38 194 LEU A N 1
ATOM 1585 C CA . LEU A 1 194 ? 0.491 35.344 6.113 1 98.38 194 LEU A CA 1
ATOM 1586 C C . LEU A 1 194 ? 1.817 36 5.707 1 98.38 194 LEU A C 1
ATOM 1588 O O . LEU A 1 194 ? 2.783 35.969 6.473 1 98.38 194 LEU A O 1
ATOM 1592 N N . THR A 1 195 ? 1.844 36.531 4.539 1 98.25 195 THR A N 1
ATOM 1593 C CA . THR A 1 195 ? 3.059 37.156 4.039 1 98.25 195 THR A CA 1
ATOM 1594 C C . THR A 1 195 ? 3.447 38.344 4.922 1 98.25 195 THR A C 1
ATOM 1596 O O . THR A 1 195 ? 4.629 38.562 5.211 1 98.25 195 THR A O 1
ATOM 1599 N N . LYS A 1 196 ? 2.547 39.125 5.344 1 97.81 196 LYS A N 1
ATOM 1600 C CA . LYS A 1 196 ? 2.791 40.281 6.176 1 97.81 196 LYS A CA 1
ATOM 1601 C C . LYS A 1 196 ? 3.266 39.906 7.57 1 97.81 196 LYS A C 1
ATOM 1603 O O . LYS A 1 196 ? 4.141 40.531 8.148 1 97.81 196 LYS A O 1
ATOM 1608 N N . TYR A 1 197 ? 2.748 38.844 8.055 1 98.06 197 TYR A N 1
ATOM 1609 C CA . TYR A 1 197 ? 2.943 38.5 9.461 1 98.06 197 TYR A CA 1
ATOM 1610 C C . TYR A 1 197 ? 4.184 37.625 9.641 1 98.06 197 TYR A C 1
ATOM 1612 O O . TYR A 1 197 ? 4.863 37.719 10.672 1 98.06 197 TYR A O 1
ATOM 1620 N N . LEU A 1 198 ? 4.453 36.75 8.742 1 98.5 198 LEU A N 1
ATOM 1621 C CA . LEU A 1 198 ? 5.484 35.719 8.945 1 98.5 198 LEU A CA 1
ATOM 1622 C C . LEU A 1 198 ? 6.82 36.188 8.383 1 98.5 198 LEU A C 1
ATOM 1624 O O . LEU A 1 198 ? 6.871 36.812 7.312 1 98.5 198 LEU A O 1
ATOM 1628 N N . LYS A 1 199 ? 7.789 35.844 9.125 1 97.5 199 LYS A N 1
ATOM 1629 C CA . LYS A 1 199 ? 9.148 36.188 8.758 1 97.5 199 LYS A CA 1
ATOM 1630 C C . LYS A 1 199 ? 9.625 35.406 7.551 1 97.5 199 LYS A C 1
ATOM 1632 O O . LYS A 1 199 ? 9.461 34.188 7.512 1 97.5 199 LYS A O 1
ATOM 1637 N N . ASP A 1 200 ? 10.188 36.062 6.488 1 94.19 200 ASP A N 1
ATOM 1638 C CA . ASP A 1 200 ? 10.914 35.531 5.34 1 94.19 200 ASP A CA 1
ATOM 1639 C C . ASP A 1 200 ? 9.984 34.719 4.441 1 94.19 200 ASP A C 1
ATOM 1641 O O . ASP A 1 200 ? 10.445 33.906 3.652 1 94.19 200 ASP A O 1
ATOM 1645 N N . ARG A 1 201 ? 8.703 34.875 4.578 1 96.88 201 ARG A N 1
ATOM 1646 C CA . ARG A 1 201 ? 7.773 34.156 3.711 1 96.88 201 ARG A CA 1
ATOM 1647 C C . ARG A 1 201 ? 7.66 34.844 2.352 1 96.88 201 ARG A C 1
ATOM 1649 O O . ARG A 1 201 ? 7.418 36.062 2.277 1 96.88 201 ARG A O 1
ATOM 1656 N N . PRO A 1 202 ? 7.785 34.125 1.31 1 94.69 202 PRO A N 1
ATOM 1657 C CA . PRO A 1 202 ? 7.57 34.719 -0.003 1 94.69 202 PRO A CA 1
ATOM 1658 C C . PRO A 1 202 ? 6.102 35.062 -0.265 1 94.69 202 PRO A C 1
ATOM 1660 O O . PRO A 1 202 ? 5.215 34.5 0.382 1 94.69 202 PRO A O 1
ATOM 1663 N N . VAL A 1 203 ? 5.914 35.969 -1.154 1 95.31 203 VAL A N 1
ATOM 1664 C CA . VAL A 1 203 ? 4.559 36.312 -1.569 1 95.31 203 VAL A CA 1
ATOM 1665 C C . VAL A 1 203 ? 3.943 35.156 -2.348 1 95.31 203 VAL A C 1
ATOM 1667 O O . VAL A 1 203 ? 4.426 34.812 -3.428 1 95.31 203 VAL A O 1
ATOM 1670 N N . PHE A 1 204 ? 2.871 34.625 -1.753 1 93.12 204 PHE A N 1
ATOM 1671 C CA . PHE A 1 204 ? 2.199 33.438 -2.312 1 93.12 204 PHE A CA 1
ATOM 1672 C C . PHE A 1 204 ? 0.83 33.25 -1.674 1 93.12 204 PHE A C 1
ATOM 1674 O O . PHE A 1 204 ? 0.532 33.844 -0.637 1 93.12 204 PHE A O 1
ATOM 1681 N N . GLU A 1 205 ? -0.007 32.5 -2.363 1 95.44 205 GLU A N 1
ATOM 1682 C CA . GLU A 1 205 ? -1.294 32.156 -1.76 1 95.44 205 GLU A CA 1
ATOM 1683 C C . GLU A 1 205 ? -1.107 31.406 -0.44 1 95.44 205 GLU A C 1
ATOM 1685 O O . GLU A 1 205 ? -0.01 30.938 -0.138 1 95.44 205 GLU A O 1
ATOM 1690 N N . ALA A 1 206 ? -2.158 31.391 0.336 1 97.19 206 ALA A N 1
ATOM 1691 C CA . ALA A 1 206 ? -2.053 30.719 1.635 1 97.19 206 ALA A CA 1
ATOM 1692 C C . ALA A 1 206 ? -1.765 29.234 1.471 1 97.19 206 ALA A C 1
ATOM 1694 O O . ALA A 1 206 ? -2.496 28.531 0.774 1 97.19 206 ALA A O 1
ATOM 1695 N N . ASP A 1 207 ? -0.69 28.844 2.049 1 96.94 207 ASP A N 1
ATOM 1696 C CA . ASP A 1 207 ? -0.392 27.422 2.143 1 96.94 207 ASP A CA 1
ATOM 1697 C C . ASP A 1 207 ? -0.642 26.891 3.555 1 96.94 207 ASP A C 1
ATOM 1699 O O . ASP A 1 207 ? -0.701 27.672 4.508 1 96.94 207 ASP A O 1
ATOM 1703 N N . ASP A 1 208 ? -0.812 25.594 3.652 1 97.81 208 ASP A N 1
ATOM 1704 C CA . ASP A 1 208 ? -1.209 24.969 4.902 1 97.81 208 ASP A CA 1
ATOM 1705 C C . ASP A 1 208 ? -0.142 25.156 5.98 1 97.81 208 ASP A C 1
ATOM 1707 O O . ASP A 1 208 ? -0.464 25.406 7.145 1 97.81 208 ASP A O 1
ATOM 1711 N N . GLN A 1 209 ? 1.104 25.125 5.609 1 98 209 GLN A N 1
ATOM 1712 C CA . GLN A 1 209 ? 2.186 25.234 6.582 1 98 209 GLN A CA 1
ATOM 1713 C C . GLN A 1 209 ? 2.254 26.641 7.18 1 98 209 GLN A C 1
ATOM 1715 O O . GLN A 1 209 ? 2.332 26.797 8.398 1 98 209 GLN A O 1
ATOM 1720 N N . SER A 1 210 ? 2.26 27.656 6.305 1 98.31 210 SER A N 1
ATOM 1721 C CA . SER A 1 210 ? 2.279 29.031 6.793 1 98.31 210 SER A CA 1
ATOM 1722 C C . SER A 1 210 ? 1.077 29.312 7.688 1 98.31 210 SER A C 1
ATOM 1724 O O . SER A 1 210 ? 1.201 30 8.703 1 98.31 210 SER A O 1
ATOM 1726 N N . ALA A 1 211 ? -0.068 28.812 7.293 1 98.44 211 ALA A N 1
ATOM 1727 C CA . ALA A 1 211 ? -1.273 29 8.102 1 98.44 211 ALA A CA 1
ATOM 1728 C C . ALA A 1 211 ? -1.107 28.375 9.484 1 98.44 211 ALA A C 1
ATOM 1730 O O . ALA A 1 211 ? -1.534 28.938 10.484 1 98.44 211 ALA A O 1
ATOM 1731 N N . MET A 1 212 ? -0.5 27.234 9.523 1 98.62 212 MET A N 1
ATOM 1732 C CA . MET A 1 212 ? -0.23 26.547 10.789 1 98.62 212 MET A CA 1
ATOM 1733 C C . MET A 1 212 ? 0.661 27.406 11.688 1 98.62 212 MET A C 1
ATOM 1735 O O . MET A 1 212 ? 0.356 27.594 12.859 1 98.62 212 MET A O 1
ATOM 1739 N N . VAL A 1 213 ? 1.731 27.922 11.133 1 98.69 213 VAL A N 1
ATOM 1740 C CA . VAL A 1 213 ? 2.643 28.766 11.898 1 98.69 213 VAL A CA 1
ATOM 1741 C C . VAL A 1 213 ? 1.899 29.984 12.414 1 98.69 213 VAL A C 1
ATOM 1743 O O . VAL A 1 213 ? 2.035 30.359 13.586 1 98.69 213 VAL A O 1
ATOM 1746 N N . TYR A 1 214 ? 1.141 30.594 11.586 1 98.69 214 TYR A N 1
ATOM 1747 C CA . TYR A 1 214 ? 0.379 31.797 11.93 1 98.69 214 TYR A CA 1
ATOM 1748 C C . TYR A 1 214 ? -0.562 31.516 13.102 1 98.69 214 TYR A C 1
ATOM 1750 O O . TYR A 1 214 ? -0.607 32.281 14.062 1 98.69 214 TYR A O 1
ATOM 1758 N N . ILE A 1 215 ? -1.329 30.438 13.039 1 98.62 215 ILE A N 1
ATOM 1759 C CA . ILE A 1 215 ? -2.299 30.078 14.07 1 98.62 215 ILE A CA 1
ATOM 1760 C C . ILE A 1 215 ? -1.575 29.812 15.391 1 98.62 215 ILE A C 1
ATOM 1762 O O . ILE A 1 215 ? -1.979 30.312 16.438 1 98.62 215 ILE A O 1
ATOM 1766 N N . LEU A 1 216 ? -0.499 29.062 15.312 1 98.69 216 LEU A N 1
ATOM 1767 C CA . LEU A 1 216 ? 0.226 28.719 16.531 1 98.69 216 LEU A CA 1
ATOM 1768 C C . LEU A 1 216 ? 0.865 29.969 17.141 1 98.69 216 LEU A C 1
ATOM 1770 O O . LEU A 1 216 ? 0.899 30.109 18.375 1 98.69 216 LEU A O 1
ATOM 1774 N N . ALA A 1 217 ? 1.352 30.859 16.359 1 98.25 217 ALA A N 1
ATOM 1775 C CA . ALA A 1 217 ? 1.991 32.062 16.859 1 98.25 217 ALA A CA 1
ATOM 1776 C C . ALA A 1 217 ? 0.963 33.031 17.453 1 98.25 217 ALA A C 1
ATOM 1778 O O . ALA A 1 217 ? 1.208 33.625 18.5 1 98.25 217 ALA A O 1
ATOM 1779 N N . THR A 1 218 ? -0.173 33.125 16.828 1 98.19 218 THR A N 1
ATOM 1780 C CA . THR A 1 218 ? -1.14 34.156 17.234 1 98.19 218 THR A CA 1
ATOM 1781 C C . THR A 1 218 ? -2.098 33.594 18.281 1 98.19 218 THR A C 1
ATOM 1783 O O . THR A 1 218 ? -2.686 34.375 19.047 1 98.19 218 THR A O 1
ATOM 1786 N N . GLU A 1 219 ? -2.287 32.312 18.297 1 98.19 219 GLU A N 1
ATOM 1787 C CA . GLU A 1 219 ? -3.203 31.688 19.25 1 98.19 219 GLU A CA 1
ATOM 1788 C C . GLU A 1 219 ? -2.486 30.641 20.094 1 98.19 219 GLU A C 1
ATOM 1790 O O . GLU A 1 219 ? -3.027 29.562 20.344 1 98.19 219 GLU A O 1
ATOM 1795 N N . ARG A 1 220 ? -1.33 30.953 20.484 1 97.88 220 ARG A N 1
ATOM 1796 C CA . ARG A 1 220 ? -0.488 30.031 21.234 1 97.88 220 ARG A CA 1
ATOM 1797 C C . ARG A 1 220 ? -1.188 29.578 22.516 1 97.88 220 ARG A C 1
ATOM 1799 O O . ARG A 1 220 ? -1.12 28.391 22.875 1 97.88 220 ARG A O 1
ATOM 1806 N N . GLU A 1 221 ? -1.856 30.438 23.234 1 97.94 221 GLU A N 1
ATOM 1807 C CA . GLU A 1 221 ? -2.516 30.125 24.5 1 97.94 221 GLU A CA 1
ATOM 1808 C C . GLU A 1 221 ? -3.586 29.062 24.312 1 97.94 221 GLU A C 1
ATOM 1810 O O . GLU A 1 221 ? -3.789 28.219 25.188 1 97.94 221 GLU A O 1
ATOM 1815 N N . LYS A 1 222 ? -4.156 29.109 23.188 1 98.31 222 LYS A N 1
ATOM 1816 C CA . LYS A 1 222 ? -5.27 28.203 22.922 1 98.31 222 LYS A CA 1
ATOM 1817 C C . LYS A 1 222 ? -4.766 26.844 22.469 1 98.31 222 LYS A C 1
ATOM 1819 O O . LYS A 1 222 ? -5.309 25.797 22.844 1 98.31 222 LYS A O 1
ATOM 1824 N N . TRP A 1 223 ? -3.748 26.828 21.625 1 98.69 223 TRP A N 1
ATOM 1825 C CA . TRP A 1 223 ? -3.422 25.594 20.922 1 98.69 223 TRP A CA 1
ATOM 1826 C C . TRP A 1 223 ? -2.049 25.078 21.328 1 98.69 223 TRP A C 1
ATOM 1828 O O . TRP A 1 223 ? -1.785 23.875 21.25 1 98.69 223 TRP A O 1
ATOM 1838 N N . GLY A 1 224 ? -1.156 25.875 21.781 1 98.25 224 GLY A N 1
ATOM 1839 C CA . GLY A 1 224 ? 0.269 25.609 21.891 1 98.25 224 GLY A CA 1
ATOM 1840 C C . GLY A 1 224 ? 0.598 24.5 22.859 1 98.25 224 GLY A C 1
ATOM 1841 O O . GLY A 1 224 ? 1.546 23.734 22.641 1 98.25 224 GLY A O 1
ATOM 1842 N N . ASP A 1 225 ? -0.216 24.312 23.891 1 98.06 225 ASP A N 1
ATOM 1843 C CA . ASP A 1 225 ? 0.09 23.375 24.953 1 98.06 225 ASP A CA 1
ATOM 1844 C C . ASP A 1 225 ? -0.064 21.938 24.469 1 98.06 225 ASP A C 1
ATOM 1846 O O . ASP A 1 225 ? 0.487 21 25.078 1 98.06 225 ASP A O 1
ATOM 1850 N N . LYS A 1 226 ? -0.816 21.734 23.391 1 98.75 226 LYS A N 1
ATOM 1851 C CA . LYS A 1 226 ? -1.075 20.391 22.906 1 98.75 226 LYS A CA 1
ATOM 1852 C C . LYS A 1 226 ? -0.286 20.109 21.641 1 98.75 226 LYS A C 1
ATOM 1854 O O . LYS A 1 226 ? -0.45 19.047 21.016 1 98.75 226 LYS A O 1
ATOM 1859 N N . VAL A 1 227 ? 0.596 21.047 21.25 1 98.88 227 VAL A N 1
ATOM 1860 C CA . VAL A 1 227 ? 1.434 20.875 20.078 1 98.88 227 VAL A CA 1
ATOM 1861 C C . VAL A 1 227 ? 2.867 20.562 20.5 1 98.88 227 VAL A C 1
ATOM 1863 O O . VAL A 1 227 ? 3.42 21.219 21.375 1 98.88 227 VAL A O 1
ATOM 1866 N N . TYR A 1 228 ? 3.404 19.484 19.953 1 98.81 228 TYR A N 1
ATOM 1867 C CA . TYR A 1 228 ? 4.801 19.125 20.172 1 98.81 228 TYR A CA 1
ATOM 1868 C C . TYR A 1 228 ? 5.621 19.312 18.906 1 98.81 228 TYR A C 1
ATOM 1870 O O . TYR A 1 228 ? 5.352 18.672 17.875 1 98.81 228 TYR A O 1
ATOM 1878 N N . LEU A 1 229 ? 6.578 20.172 18.969 1 98.69 229 LEU A N 1
ATOM 1879 C CA . LEU A 1 229 ? 7.512 20.344 17.859 1 98.69 229 LEU A CA 1
ATOM 1880 C C . LEU A 1 229 ? 8.742 19.469 18.031 1 98.69 229 LEU A C 1
ATOM 1882 O O . LEU A 1 229 ? 9.648 19.812 18.797 1 98.69 229 LEU A O 1
ATOM 1886 N N . GLU A 1 230 ? 8.758 18.359 17.266 1 98.56 230 GLU A N 1
ATOM 1887 C CA . GLU A 1 230 ? 9.766 17.297 17.359 1 98.56 230 GLU A CA 1
ATOM 1888 C C . GLU A 1 230 ? 11.031 17.672 16.594 1 98.56 230 GLU A C 1
ATOM 1890 O O . GLU A 1 230 ? 10.969 18 15.398 1 98.56 230 GLU A O 1
ATOM 1895 N N . ASN A 1 231 ? 12.133 17.734 17.219 1 97.62 231 ASN A N 1
ATOM 1896 C CA . ASN A 1 231 ? 13.406 18 16.547 1 97.62 231 ASN A CA 1
ATOM 1897 C C . ASN A 1 231 ? 14.5 17.062 17.016 1 97.62 231 ASN A C 1
ATOM 1899 O O . ASN A 1 231 ? 15.68 17.281 16.734 1 97.62 231 ASN A O 1
ATOM 1903 N N . GLY A 1 232 ? 14.094 16 17.781 1 97.81 232 GLY A N 1
ATOM 1904 C CA . GLY A 1 232 ? 15.047 14.992 18.219 1 97.81 232 GLY A CA 1
ATOM 1905 C C . GLY A 1 232 ? 15.406 13.992 17.125 1 97.81 232 GLY A C 1
ATOM 1906 O O . GLY A 1 232 ? 16.438 13.328 17.203 1 97.81 232 GLY A O 1
ATOM 1907 N N . TYR A 1 233 ? 14.57 13.812 16.203 1 98.25 233 TYR A N 1
ATOM 1908 C CA . TYR A 1 233 ? 14.781 13.039 14.992 1 98.25 233 TYR A CA 1
ATOM 1909 C C . TYR A 1 233 ? 14.07 13.68 13.805 1 98.25 233 TYR A C 1
ATOM 1911 O O . TYR A 1 233 ? 13.375 14.688 13.961 1 98.25 233 TYR A O 1
ATOM 1919 N N . TYR A 1 234 ? 14.297 13.172 12.617 1 98.19 234 TYR A N 1
ATOM 1920 C CA . TYR A 1 234 ? 13.742 13.789 11.422 1 98.19 234 TYR A CA 1
ATOM 1921 C C . TYR A 1 234 ? 12.359 13.227 11.102 1 98.19 234 TYR A C 1
ATOM 1923 O O . TYR A 1 234 ? 12.203 12.43 10.172 1 98.19 234 TYR A O 1
ATOM 1931 N N . LEU A 1 235 ? 11.359 13.703 11.875 1 98.38 235 LEU A N 1
ATOM 1932 C CA . LEU A 1 235 ? 9.984 13.445 11.453 1 98.38 235 LEU A CA 1
ATOM 1933 C C . LEU A 1 235 ? 9.719 14.047 10.07 1 98.38 235 LEU A C 1
ATOM 1935 O O . LEU A 1 235 ? 8.836 13.578 9.352 1 98.38 235 LEU A O 1
ATOM 1939 N N . HIS A 1 236 ? 10.445 14.977 9.758 1 96 236 HIS A N 1
ATOM 1940 C CA . HIS A 1 236 ? 10.641 15.609 8.461 1 96 236 HIS A CA 1
ATOM 1941 C C . HIS A 1 236 ? 12.109 15.969 8.234 1 96 236 HIS A C 1
ATOM 1943 O O . HIS A 1 236 ? 12.711 16.672 9.055 1 96 236 HIS A O 1
ATOM 1949 N N . GLY A 1 237 ? 12.695 15.461 7.156 1 97.94 237 GLY A N 1
ATOM 1950 C CA . GLY A 1 237 ? 14.047 15.82 6.777 1 97.94 237 GLY A CA 1
ATOM 1951 C C . GLY A 1 237 ? 14.141 16.391 5.375 1 97.94 237 GLY A C 1
ATOM 1952 O O . GLY A 1 237 ? 13.695 15.758 4.41 1 97.94 237 GLY A O 1
ATOM 1953 N N . TYR A 1 238 ? 14.742 17.531 5.297 1 97.44 238 TYR A N 1
ATOM 1954 C CA . TYR A 1 238 ? 14.906 18.219 4.016 1 97.44 238 TYR A CA 1
ATOM 1955 C C . TYR A 1 238 ? 15.898 17.469 3.129 1 97.44 238 TYR A C 1
ATOM 1957 O O . TYR A 1 238 ? 17.062 17.312 3.49 1 97.44 238 TYR A O 1
ATOM 1965 N N . TRP A 1 239 ? 15.477 17.047 1.963 1 97.94 239 TRP A N 1
ATOM 1966 C CA . TRP A 1 239 ? 16.266 16.188 1.081 1 97.94 239 TRP A CA 1
ATOM 1967 C C . TRP A 1 239 ? 17.578 16.859 0.687 1 97.94 239 TRP A C 1
ATOM 1969 O O . TRP A 1 239 ? 18.594 16.203 0.524 1 97.94 239 TRP A O 1
ATOM 1979 N N . GLY A 1 240 ? 17.547 18.188 0.52 1 96.44 240 GLY A N 1
ATOM 1980 C CA . GLY A 1 240 ? 18.688 18.938 0.014 1 96.44 240 GLY A CA 1
ATOM 1981 C C . GLY A 1 240 ? 19.922 18.812 0.888 1 96.44 240 GLY A C 1
ATOM 1982 O O . GLY A 1 240 ? 21.047 18.969 0.41 1 96.44 240 GLY A O 1
ATOM 1983 N N . ILE A 1 241 ? 19.688 18.453 2.127 1 96.25 241 ILE A N 1
ATOM 1984 C CA . ILE A 1 241 ? 20.844 18.359 3.008 1 96.25 241 ILE A CA 1
ATOM 1985 C C . ILE A 1 241 ? 21.109 16.906 3.373 1 96.25 241 ILE A C 1
ATOM 1987 O O . ILE A 1 241 ? 22.094 16.578 4.031 1 96.25 241 ILE A O 1
ATOM 1991 N N . LEU A 1 242 ? 20.203 16.016 3.01 1 98.25 242 LEU A N 1
ATOM 1992 C CA . LEU A 1 242 ? 20.297 14.641 3.518 1 98.25 242 LEU A CA 1
ATOM 1993 C C . LEU A 1 242 ? 20.797 13.695 2.436 1 98.25 242 LEU A C 1
ATOM 1995 O O . LEU A 1 242 ? 21.703 12.883 2.682 1 98.25 242 LEU A O 1
ATOM 1999 N N . VAL A 1 243 ? 20.281 13.75 1.203 1 98.62 243 VAL A N 1
ATOM 2000 C CA . VAL A 1 243 ? 20.406 12.672 0.222 1 98.62 243 VAL A CA 1
ATOM 2001 C C . VAL A 1 243 ? 21.859 12.539 -0.211 1 98.62 243 VAL A C 1
ATOM 2003 O O . VAL A 1 243 ? 22.359 11.422 -0.398 1 98.62 243 VAL A O 1
ATOM 2006 N N . ASP A 1 244 ? 22.594 13.656 -0.359 1 97.94 244 ASP A N 1
ATOM 2007 C CA . ASP A 1 244 ? 23.984 13.602 -0.797 1 97.94 244 ASP A CA 1
ATOM 2008 C C . ASP A 1 244 ? 24.859 12.961 0.265 1 97.94 244 ASP A C 1
ATOM 2010 O O . ASP A 1 244 ? 26.016 12.602 -0.009 1 97.94 244 ASP A O 1
ATOM 2014 N N . ARG A 1 245 ? 24.344 12.742 1.434 1 98.38 245 ARG A N 1
ATOM 2015 C CA . ARG A 1 245 ? 25.125 12.18 2.527 1 98.38 245 ARG A CA 1
ATOM 2016 C C . ARG A 1 245 ? 24.828 10.703 2.723 1 98.38 245 ARG A C 1
ATOM 2018 O O . ARG A 1 245 ? 25.391 10.055 3.607 1 98.38 245 ARG A O 1
ATOM 2025 N N . TYR A 1 246 ? 23.953 10.094 1.975 1 98.62 246 TYR A N 1
ATOM 2026 C CA . TYR A 1 246 ? 23.484 8.734 2.193 1 98.62 246 TYR A CA 1
ATOM 2027 C C . TYR A 1 246 ? 24.641 7.742 2.168 1 98.62 246 TYR A C 1
ATOM 2029 O O . TYR A 1 246 ? 24.703 6.824 2.988 1 98.62 246 TYR A O 1
ATOM 2037 N N . GLU A 1 247 ? 25.609 7.918 1.201 1 98.38 247 GLU A N 1
ATOM 2038 C CA . GLU A 1 247 ? 26.734 6.992 1.143 1 98.38 247 GLU A CA 1
ATOM 2039 C C . GLU A 1 247 ? 27.594 7.086 2.404 1 98.38 247 GLU A C 1
ATOM 2041 O O . GLU A 1 247 ? 28.062 6.066 2.924 1 98.38 247 GLU A O 1
ATOM 2046 N N . GLU A 1 248 ? 27.797 8.281 2.846 1 98.19 248 GLU A N 1
ATOM 2047 C CA . GLU A 1 248 ? 28.516 8.469 4.102 1 98.19 248 GLU A CA 1
ATOM 2048 C C . GLU A 1 248 ? 27.797 7.801 5.266 1 98.19 248 GLU A C 1
ATOM 2050 O O . GLU A 1 248 ? 28.422 7.184 6.125 1 98.19 248 GLU A O 1
ATOM 2055 N N . MET A 1 249 ? 26.469 7.941 5.348 1 98.25 249 MET A N 1
ATOM 2056 C CA . MET A 1 249 ? 25.656 7.312 6.391 1 98.25 249 MET A CA 1
ATOM 2057 C C . MET A 1 249 ? 25.797 5.797 6.348 1 98.25 249 MET A C 1
ATOM 2059 O O . MET A 1 249 ? 25.969 5.152 7.383 1 98.25 249 MET A O 1
ATOM 2063 N N . LEU A 1 250 ? 25.766 5.246 5.152 1 97 250 LEU A N 1
ATOM 2064 C CA . LEU A 1 250 ? 25.906 3.805 4.965 1 97 250 LEU A CA 1
ATOM 2065 C C . LEU A 1 250 ? 27.25 3.311 5.508 1 97 250 LEU A C 1
ATOM 2067 O O . LEU A 1 250 ? 27.328 2.207 6.051 1 97 250 LEU A O 1
ATOM 2071 N N . GLU A 1 251 ? 28.25 4.074 5.398 1 97.06 251 GLU A N 1
ATOM 2072 C CA . GLU A 1 251 ? 29.609 3.693 5.797 1 97.06 251 GLU A CA 1
ATOM 2073 C C . GLU A 1 251 ? 29.781 3.793 7.312 1 97.06 251 GLU A C 1
ATOM 2075 O O . GLU A 1 251 ? 30.531 3.016 7.906 1 97.06 251 GLU A O 1
ATOM 2080 N N . ASN A 1 252 ? 29 4.719 7.938 1 97.81 252 ASN A N 1
ATOM 2081 C CA . ASN A 1 252 ? 29.391 5.098 9.289 1 97.81 252 ASN A CA 1
ATOM 2082 C C . ASN A 1 252 ? 28.312 4.699 10.312 1 97.81 252 ASN A C 1
ATOM 2084 O O . ASN A 1 252 ? 28.578 4.664 11.516 1 97.81 252 ASN A O 1
ATOM 2088 N N . TYR A 1 253 ? 27.141 4.465 9.836 1 97.56 253 TYR A N 1
ATOM 2089 C CA . TYR A 1 253 ? 26.031 4.258 10.773 1 97.56 253 TYR A CA 1
ATOM 2090 C C . TYR A 1 253 ? 25.172 3.086 10.344 1 97.56 253 TYR A C 1
ATOM 2092 O O . TYR A 1 253 ? 25.594 2.242 9.555 1 97.56 253 TYR A O 1
ATOM 2100 N N . HIS A 1 254 ? 24.062 2.848 11.047 1 95.88 254 HIS A N 1
ATOM 2101 C CA . HIS A 1 254 ? 23.047 1.833 10.781 1 95.88 254 HIS A CA 1
ATOM 2102 C C . HIS A 1 254 ? 21.641 2.383 11.008 1 95.88 254 HIS A C 1
ATOM 2104 O O . HIS A 1 254 ? 21.453 3.342 11.758 1 95.88 254 HIS A O 1
ATOM 2110 N N . PRO A 1 255 ? 20.672 1.836 10.344 1 96.94 255 PRO A N 1
ATOM 2111 C CA . PRO A 1 255 ? 19.297 2.299 10.562 1 96.94 255 PRO A CA 1
ATOM 2112 C C . PRO A 1 255 ? 18.844 2.148 12.008 1 96.94 255 PRO A C 1
ATOM 2114 O O . PRO A 1 255 ? 19.438 1.379 12.766 1 96.94 255 PRO A O 1
ATOM 2117 N N . GLY A 1 256 ? 17.844 2.844 12.375 1 96.38 256 GLY A N 1
ATOM 2118 C CA . GLY A 1 256 ? 17.25 2.754 13.703 1 96.38 256 GLY A CA 1
ATOM 2119 C C . GLY A 1 256 ? 17.531 3.971 14.562 1 96.38 256 GLY A C 1
ATOM 2120 O O . GLY A 1 256 ? 17.125 4.016 15.727 1 96.38 256 GLY A O 1
ATOM 2121 N N . LEU A 1 257 ? 18.125 5.02 13.922 1 97.5 257 LEU A N 1
ATOM 2122 C CA . LEU A 1 257 ? 18.531 6.188 14.695 1 97.5 257 LEU A CA 1
ATOM 2123 C C . LEU A 1 257 ? 17.562 7.348 14.477 1 97.5 257 LEU A C 1
ATOM 2125 O O . LEU A 1 257 ? 17.344 8.156 15.383 1 97.5 257 LEU A O 1
ATOM 2129 N N . GLY A 1 258 ? 17.016 7.531 13.242 1 98.12 258 GLY A N 1
ATOM 2130 C CA . GLY A 1 258 ? 15.969 8.484 12.914 1 98.12 258 GLY A CA 1
ATOM 2131 C C . GLY A 1 258 ? 16.469 9.914 12.836 1 98.12 258 GLY A C 1
ATOM 2132 O O . GLY A 1 258 ? 15.742 10.812 12.398 1 98.12 258 GLY A O 1
ATOM 2133 N N . ASP A 1 259 ? 17.781 10.125 13.203 1 97.81 259 ASP A N 1
ATOM 2134 C CA . ASP A 1 259 ? 18.297 11.477 13.336 1 97.81 259 ASP A CA 1
ATOM 2135 C C . ASP A 1 259 ? 19.312 11.789 12.234 1 97.81 259 ASP A C 1
ATOM 2137 O O . ASP A 1 259 ? 19.203 11.258 11.125 1 97.81 259 ASP A O 1
ATOM 2141 N N . HIS A 1 260 ? 20.219 12.727 12.445 1 96.25 260 HIS A N 1
ATOM 2142 C CA . HIS A 1 260 ? 21.141 13.203 11.414 1 96.25 260 HIS A CA 1
ATOM 2143 C C . HIS A 1 260 ? 22.047 12.07 10.922 1 96.25 260 HIS A C 1
ATOM 2145 O O . HIS A 1 260 ? 22.625 12.164 9.844 1 96.25 260 HIS A O 1
ATOM 2151 N N . ARG A 1 261 ? 22.25 11.023 11.695 1 97.81 261 ARG A N 1
ATOM 2152 C CA . ARG A 1 261 ? 23.078 9.891 11.328 1 97.81 261 ARG A CA 1
ATOM 2153 C C . ARG A 1 261 ? 22.359 8.969 10.352 1 97.81 261 ARG A C 1
ATOM 2155 O O . ARG A 1 261 ? 22.984 8.398 9.453 1 97.81 261 ARG A O 1
ATOM 2162 N N . TRP A 1 262 ? 21 8.875 10.469 1 98.62 262 TRP A N 1
ATOM 2163 C CA . TRP A 1 262 ? 20.109 8.078 9.625 1 98.62 262 TRP A CA 1
ATOM 2164 C C . TRP A 1 262 ? 18.688 8.594 9.703 1 98.62 262 TRP A C 1
ATOM 2166 O O . TRP A 1 262 ? 17.875 8.094 10.492 1 98.62 262 TRP A O 1
ATOM 2176 N N . PRO A 1 263 ? 18.359 9.516 8.812 1 98.69 263 PRO A N 1
ATOM 2177 C CA . PRO A 1 263 ? 17.109 10.266 8.984 1 98.69 263 PRO A CA 1
ATOM 2178 C C . PRO A 1 263 ? 15.875 9.398 8.773 1 98.69 263 PRO A C 1
ATOM 2180 O O . PRO A 1 263 ? 15.859 8.555 7.875 1 98.69 263 PRO A O 1
ATOM 2183 N N . LEU A 1 264 ? 14.859 9.57 9.555 1 98.81 264 LEU A N 1
ATOM 2184 C CA . LEU A 1 264 ? 13.633 8.797 9.438 1 98.81 264 LEU A CA 1
ATOM 2185 C C . LEU A 1 264 ? 12.906 9.109 8.133 1 98.81 264 LEU A C 1
ATOM 2187 O O . LEU A 1 264 ? 12.594 8.203 7.363 1 98.81 264 LEU A O 1
ATOM 2191 N N . VAL A 1 265 ? 12.641 10.422 7.883 1 98.88 265 VAL A N 1
ATOM 2192 C CA . VAL A 1 265 ? 11.883 10.859 6.715 1 98.88 265 VAL A CA 1
ATOM 2193 C C . VAL A 1 265 ? 12.727 11.812 5.871 1 98.88 265 VAL A C 1
ATOM 2195 O O . VAL A 1 265 ? 13.375 12.719 6.406 1 98.88 265 VAL A O 1
ATOM 2198 N N . THR A 1 266 ? 12.828 11.57 4.637 1 98.81 266 THR A N 1
ATOM 2199 C CA . THR A 1 266 ? 13.375 12.492 3.643 1 98.81 266 THR A CA 1
ATOM 2200 C C . THR A 1 266 ? 12.266 13.07 2.771 1 98.81 266 THR A C 1
ATOM 2202 O O . THR A 1 266 ? 11.547 12.336 2.096 1 98.81 266 THR A O 1
ATOM 2205 N N . HIS A 1 267 ? 12.117 14.328 2.83 1 98.38 267 HIS A N 1
ATOM 2206 C CA . HIS A 1 267 ? 11.008 15.023 2.188 1 98.38 267 HIS A CA 1
ATOM 2207 C C . HIS A 1 267 ? 11.5 15.93 1.068 1 98.38 267 HIS A C 1
ATOM 2209 O O . HIS A 1 267 ? 12.367 16.781 1.291 1 98.38 267 HIS A O 1
ATOM 2215 N N . PHE A 1 268 ? 10.969 15.781 -0.099 1 97 268 PHE A N 1
ATOM 2216 C CA . PHE A 1 268 ? 11.43 16.453 -1.304 1 97 268 PHE A CA 1
ATOM 2217 C C . PHE A 1 268 ? 10.625 17.734 -1.552 1 97 268 PHE A C 1
ATOM 2219 O O . PHE A 1 268 ? 10.125 17.953 -2.656 1 97 268 PHE A O 1
ATOM 2226 N N . VAL A 1 269 ? 10.625 18.531 -0.496 1 93.88 269 VAL A N 1
ATOM 2227 C CA . VAL A 1 269 ? 9.961 19.828 -0.604 1 93.88 269 VAL A CA 1
ATOM 2228 C C . VAL A 1 269 ? 10.562 20.609 -1.764 1 93.88 269 VAL A C 1
ATOM 2230 O O . VAL A 1 269 ? 11.781 20.625 -1.948 1 93.88 269 VAL A O 1
ATOM 2233 N N . GLY A 1 270 ? 9.711 21.234 -2.52 1 91.44 270 GLY A N 1
ATOM 2234 C CA . GLY A 1 270 ? 10.164 22.047 -3.635 1 91.44 270 GLY A CA 1
ATOM 2235 C C . GLY A 1 270 ? 10.32 21.266 -4.922 1 91.44 270 GLY A C 1
ATOM 2236 O O . GLY A 1 270 ? 10.383 21.844 -6.008 1 91.44 270 GLY A O 1
ATOM 2237 N N . CYS A 1 271 ? 10.398 19.953 -4.695 1 91.69 271 CYS A N 1
ATOM 2238 C CA . CYS A 1 271 ? 10.359 19.078 -5.871 1 91.69 271 CYS A CA 1
ATOM 2239 C C . CYS A 1 271 ? 8.93 18.859 -6.332 1 91.69 271 CYS A C 1
ATOM 2241 O O . CYS A 1 271 ? 8.008 18.797 -5.512 1 91.69 271 CYS A O 1
ATOM 2243 N N . LYS A 1 272 ? 8.617 18.875 -7.578 1 86 272 LYS A N 1
ATOM 2244 C CA . LYS A 1 272 ? 7.305 18.609 -8.164 1 86 272 LYS A CA 1
ATOM 2245 C C . LYS A 1 272 ? 7.395 17.562 -9.273 1 86 272 LYS A C 1
ATOM 2247 O O . LYS A 1 272 ? 7.227 17.891 -10.453 1 86 272 LYS A O 1
ATOM 2252 N N . PRO A 1 273 ? 7.539 16.375 -8.805 1 85.94 273 PRO A N 1
ATOM 2253 C CA . PRO A 1 273 ? 7.711 15.359 -9.844 1 85.94 273 PRO A CA 1
ATOM 2254 C C . PRO A 1 273 ? 6.508 15.258 -10.781 1 85.94 273 PRO A C 1
ATOM 2256 O O . PRO A 1 273 ? 6.648 14.867 -11.938 1 85.94 273 PRO A O 1
ATOM 2259 N N . CYS A 1 274 ? 5.391 15.609 -10.32 1 90 274 CYS A N 1
ATOM 2260 C CA . CYS A 1 274 ? 4.184 15.523 -11.133 1 90 274 CYS A CA 1
ATOM 2261 C C . CYS A 1 274 ? 4.016 16.766 -11.992 1 90 274 CYS A C 1
ATOM 2263 O O . CYS A 1 274 ? 3.135 16.812 -12.859 1 90 274 CYS A O 1
ATOM 2265 N N . GLY A 1 275 ? 4.793 17.781 -11.68 1 85 275 GLY A N 1
ATOM 2266 C CA . GLY A 1 275 ? 4.652 19.031 -12.398 1 85 275 GLY A CA 1
ATOM 2267 C C . GLY A 1 275 ? 5.762 19.281 -13.406 1 85 275 GLY A C 1
ATOM 2268 O O . GLY A 1 275 ? 6.719 18.516 -13.477 1 85 275 GLY A O 1
ATOM 2269 N N . LYS A 1 276 ? 5.539 20.344 -14.234 1 73.88 276 LYS A N 1
ATOM 2270 C CA . LYS A 1 276 ? 6.516 20.734 -15.25 1 73.88 276 LYS A CA 1
ATOM 2271 C C . LYS A 1 276 ? 7.582 21.656 -14.672 1 73.88 276 LYS A C 1
ATOM 2273 O O . LYS A 1 276 ? 8.711 21.688 -15.164 1 73.88 276 LYS A O 1
ATOM 2278 N N . PHE A 1 277 ? 7.152 22.328 -13.57 1 72.44 277 PHE A N 1
ATOM 2279 C CA . PHE A 1 277 ? 8.07 23.297 -12.992 1 72.44 277 PHE A CA 1
ATOM 2280 C C . PHE A 1 277 ? 8.18 23.109 -11.484 1 72.44 277 PHE A C 1
ATOM 2282 O O . PHE A 1 277 ? 7.238 22.625 -10.844 1 72.44 277 PHE A O 1
ATOM 2289 N N . GLY A 1 278 ? 9.391 23.266 -10.945 1 73.19 278 GLY A N 1
ATOM 2290 C CA . GLY A 1 278 ? 9.641 23.281 -9.516 1 73.19 278 GLY A CA 1
ATOM 2291 C C . GLY A 1 278 ? 10.742 24.234 -9.102 1 73.19 278 GLY A C 1
ATOM 2292 O O . GLY A 1 278 ? 11.242 25 -9.93 1 73.19 278 GLY A O 1
ATOM 2293 N N . ASP A 1 279 ? 10.891 24.234 -7.77 1 85 279 ASP A N 1
ATOM 2294 C CA . ASP A 1 279 ? 11.93 25.109 -7.207 1 85 279 ASP A CA 1
ATOM 2295 C C . ASP A 1 279 ? 13.32 24.578 -7.543 1 85 279 ASP A C 1
ATOM 2297 O O . ASP A 1 279 ? 14.312 25.281 -7.406 1 85 279 ASP A O 1
ATOM 2301 N N . TYR A 1 280 ? 13.352 23.312 -8.023 1 90.44 280 TYR A N 1
ATOM 2302 C CA . TYR A 1 280 ? 14.586 22.625 -8.406 1 90.44 280 TYR A CA 1
ATOM 2303 C C . TYR A 1 280 ? 14.461 22 -9.781 1 90.44 280 TYR A C 1
ATOM 2305 O O . TYR A 1 280 ? 13.344 21.719 -10.242 1 90.44 280 TYR A O 1
ATOM 2313 N N . PRO A 1 281 ? 15.625 21.844 -10.406 1 89.56 281 PRO A N 1
ATOM 2314 C CA . PRO A 1 281 ? 15.547 21.109 -11.672 1 89.56 281 PRO A CA 1
ATOM 2315 C C . PRO A 1 281 ? 14.93 19.719 -11.508 1 89.56 281 PRO A C 1
ATOM 2317 O O . PRO A 1 281 ? 15.289 18.984 -10.586 1 89.56 281 PRO A O 1
ATOM 2320 N N . VAL A 1 282 ? 14.07 19.406 -12.406 1 88.44 282 VAL A N 1
ATOM 2321 C CA . VAL A 1 282 ? 13.305 18.172 -12.344 1 88.44 282 VAL A CA 1
ATOM 2322 C C . VAL A 1 282 ? 14.258 16.969 -12.352 1 88.44 282 VAL A C 1
ATOM 2324 O O . VAL A 1 282 ? 14.07 16.016 -11.586 1 88.44 282 VAL A O 1
ATOM 2327 N N . GLU A 1 283 ? 15.312 17.016 -13.164 1 90 283 GLU A N 1
ATOM 2328 C CA . GLU A 1 283 ? 16.25 15.914 -13.281 1 90 283 GLU A CA 1
ATOM 2329 C C . GLU A 1 283 ? 16.969 15.641 -11.961 1 90 283 GLU A C 1
ATOM 2331 O O . GLU A 1 283 ? 17.172 14.492 -11.586 1 90 283 GLU A O 1
ATOM 2336 N N . ARG A 1 284 ? 17.344 16.703 -11.328 1 94.06 284 ARG A N 1
ATOM 2337 C CA . ARG A 1 284 ? 18 16.547 -10.031 1 94.06 284 ARG A CA 1
ATOM 2338 C C . ARG A 1 284 ? 17.047 15.93 -9.016 1 94.06 284 ARG A C 1
ATOM 2340 O O . ARG A 1 284 ? 17.422 15.031 -8.266 1 94.06 284 ARG A O 1
ATOM 2347 N N . CYS A 1 285 ? 15.812 16.453 -8.969 1 94.88 285 CYS A N 1
ATOM 2348 C CA . CYS A 1 285 ? 14.805 15.938 -8.055 1 94.88 285 CYS A CA 1
ATOM 2349 C C . CYS A 1 285 ? 14.594 14.445 -8.266 1 94.88 285 CYS A C 1
ATOM 2351 O O . CYS A 1 285 ? 14.625 13.664 -7.309 1 94.88 285 CYS A O 1
ATOM 2353 N N . LEU A 1 286 ? 14.492 14.062 -9.5 1 94.12 286 LEU A N 1
ATOM 2354 C CA . LEU A 1 286 ? 14.211 12.672 -9.82 1 94.12 286 LEU A CA 1
ATOM 2355 C C . LEU A 1 286 ? 15.391 11.773 -9.445 1 94.12 286 LEU A C 1
ATOM 2357 O O . LEU A 1 286 ? 15.195 10.695 -8.883 1 94.12 286 LEU A O 1
ATOM 2361 N N . LYS A 1 287 ? 16.562 12.234 -9.789 1 96.56 287 LYS A N 1
ATOM 2362 C CA . LYS A 1 287 ? 17.766 11.492 -9.438 1 96.56 287 LYS A CA 1
ATOM 2363 C C . LYS A 1 287 ? 17.859 11.281 -7.93 1 96.56 287 LYS A C 1
ATOM 2365 O O . LYS A 1 287 ? 18.141 10.172 -7.469 1 96.56 287 LYS A O 1
ATOM 2370 N N . GLN A 1 288 ? 17.656 12.328 -7.168 1 97.94 288 GLN A N 1
ATOM 2371 C CA . GLN A 1 288 ? 17.781 12.273 -5.715 1 97.94 288 GLN A CA 1
ATOM 2372 C C . GLN A 1 288 ? 16.641 11.469 -5.094 1 97.94 288 GLN A C 1
ATOM 2374 O O . GLN A 1 288 ? 16.828 10.789 -4.082 1 97.94 288 GLN A O 1
ATOM 2379 N N . MET A 1 289 ? 15.469 11.5 -5.676 1 97.88 289 MET A N 1
ATOM 2380 C CA . MET A 1 289 ? 14.352 10.688 -5.211 1 97.88 289 MET A CA 1
ATOM 2381 C C . MET A 1 289 ? 14.648 9.203 -5.398 1 97.88 289 MET A C 1
ATOM 2383 O O . MET A 1 289 ? 14.336 8.383 -4.531 1 97.88 289 MET A O 1
ATOM 2387 N N . GLU A 1 290 ? 15.273 8.875 -6.582 1 98 290 GLU A N 1
ATOM 2388 C CA . GLU A 1 290 ? 15.688 7.492 -6.816 1 98 290 GLU A CA 1
ATOM 2389 C C . GLU A 1 290 ? 16.656 7.012 -5.738 1 98 290 GLU A C 1
ATOM 2391 O O . GLU A 1 290 ? 16.5 5.902 -5.215 1 98 290 GLU A O 1
ATOM 2396 N N . ARG A 1 291 ? 17.578 7.816 -5.41 1 98.75 291 ARG A N 1
ATOM 2397 C CA . ARG A 1 291 ? 18.578 7.492 -4.395 1 98.75 291 ARG A CA 1
ATOM 2398 C C . ARG A 1 291 ? 17.922 7.301 -3.029 1 98.75 291 ARG A C 1
ATOM 2400 O O . ARG A 1 291 ? 18.25 6.359 -2.305 1 98.75 291 ARG A O 1
ATOM 2407 N N . ALA A 1 292 ? 17 8.18 -2.678 1 98.81 292 ALA A N 1
ATOM 2408 C CA . ALA A 1 292 ? 16.312 8.086 -1.39 1 98.81 292 ALA A CA 1
ATOM 2409 C C . ALA A 1 292 ? 15.461 6.828 -1.314 1 98.81 292 ALA A C 1
ATOM 2411 O O . ALA A 1 292 ? 15.445 6.137 -0.292 1 98.81 292 ALA A O 1
ATOM 2412 N N . PHE A 1 293 ? 14.742 6.578 -2.412 1 98.69 293 PHE A N 1
ATOM 2413 C CA . PHE A 1 293 ? 13.945 5.363 -2.463 1 98.69 293 PHE A CA 1
ATOM 2414 C C . PHE A 1 293 ? 14.812 4.133 -2.229 1 98.69 293 PHE A C 1
ATOM 2416 O O . PHE A 1 293 ? 14.484 3.281 -1.4 1 98.69 293 PHE A O 1
ATOM 2423 N N . ASN A 1 294 ? 15.867 4.004 -2.984 1 98.81 294 ASN A N 1
ATOM 2424 C CA . ASN A 1 294 ? 16.75 2.84 -2.904 1 98.81 294 ASN A CA 1
ATOM 2425 C C . ASN A 1 294 ? 17.406 2.73 -1.532 1 98.81 294 ASN A C 1
ATOM 2427 O O . ASN A 1 294 ? 17.656 1.627 -1.044 1 98.81 294 ASN A O 1
ATOM 2431 N N . PHE A 1 295 ? 17.75 3.916 -0.914 1 98.88 295 PHE A N 1
ATOM 2432 C CA . PHE A 1 295 ? 18.312 3.945 0.427 1 98.88 295 PHE A CA 1
ATOM 2433 C C . PHE A 1 295 ? 17.391 3.262 1.426 1 98.88 295 PHE A C 1
ATOM 2435 O O . PHE A 1 295 ? 17.828 2.432 2.223 1 98.88 295 PHE A O 1
ATOM 2442 N N . GLY A 1 296 ? 16.094 3.568 1.398 1 98.44 296 GLY A N 1
ATOM 2443 C CA . GLY A 1 296 ? 15.109 2.896 2.229 1 98.44 296 GLY A CA 1
ATOM 2444 C C . GLY A 1 296 ? 14.852 1.464 1.802 1 98.44 296 GLY A C 1
ATOM 2445 O O . GLY A 1 296 ? 14.797 0.562 2.639 1 98.44 296 GLY A O 1
ATOM 2446 N N . ASP A 1 297 ? 14.773 1.229 0.467 1 98.44 297 ASP A N 1
ATOM 2447 C CA . ASP A 1 297 ? 14.438 -0.079 -0.086 1 98.44 297 ASP A CA 1
ATOM 2448 C C . ASP A 1 297 ? 15.516 -1.106 0.232 1 98.44 297 ASP A C 1
ATOM 2450 O O . ASP A 1 297 ? 15.227 -2.289 0.417 1 98.44 297 ASP A O 1
ATOM 2454 N N . ASN A 1 298 ? 16.766 -0.654 0.302 1 97.75 298 ASN A N 1
ATOM 2455 C CA . ASN A 1 298 ? 17.859 -1.559 0.643 1 97.75 298 ASN A CA 1
ATOM 2456 C C . ASN A 1 298 ? 17.656 -2.174 2.025 1 97.75 298 ASN A C 1
ATOM 2458 O O . ASN A 1 298 ? 18.062 -3.312 2.266 1 97.75 298 ASN A O 1
ATOM 2462 N N . GLN A 1 299 ? 17.078 -1.431 2.951 1 97.12 299 GLN A N 1
ATOM 2463 C CA . GLN A 1 299 ? 16.812 -1.942 4.289 1 97.12 299 GLN A CA 1
ATOM 2464 C C . GLN A 1 299 ? 15.75 -3.039 4.258 1 97.12 299 GLN A C 1
ATOM 2466 O O . GLN A 1 299 ? 15.734 -3.922 5.117 1 97.12 299 GLN A O 1
ATOM 2471 N N . ILE A 1 300 ? 14.891 -3.059 3.26 1 96.38 300 ILE A N 1
ATOM 2472 C CA . ILE A 1 300 ? 13.883 -4.09 3.059 1 96.38 300 ILE A CA 1
ATOM 2473 C C . ILE A 1 300 ? 14.484 -5.254 2.271 1 96.38 300 ILE A C 1
ATOM 2475 O O . ILE A 1 300 ? 14.398 -6.41 2.691 1 96.38 300 ILE A O 1
ATOM 2479 N N . LEU A 1 301 ? 15.164 -4.938 1.164 1 96.31 301 LEU A N 1
ATOM 2480 C CA . LEU A 1 301 ? 15.703 -5.945 0.258 1 96.31 301 LEU A CA 1
ATOM 2481 C C . LEU A 1 301 ? 16.734 -6.824 0.973 1 96.31 301 LEU A C 1
ATOM 2483 O O . LEU A 1 301 ? 16.844 -8.016 0.675 1 96.31 301 LEU A O 1
ATOM 2487 N N . GLN A 1 302 ? 17.422 -6.273 1.912 1 94.31 302 GLN A N 1
ATOM 2488 C CA . GLN A 1 302 ? 18.469 -7.039 2.59 1 94.31 302 GLN A CA 1
ATOM 2489 C C . GLN A 1 302 ? 17.875 -8.195 3.385 1 94.31 302 GLN A C 1
ATOM 2491 O O . GLN A 1 302 ? 18.531 -9.211 3.617 1 94.31 302 GLN A O 1
ATOM 2496 N N . MET A 1 303 ? 16.625 -8.07 3.799 1 92.25 303 MET A N 1
ATOM 2497 C CA . MET A 1 303 ? 15.938 -9.148 4.492 1 92.25 303 MET A CA 1
ATOM 2498 C C . MET A 1 303 ? 15.852 -10.391 3.615 1 92.25 303 MET A C 1
ATOM 2500 O O . MET A 1 303 ? 15.773 -11.516 4.125 1 92.25 303 MET A O 1
ATOM 2504 N N . TYR A 1 304 ? 15.906 -10.164 2.379 1 93.5 304 TYR A N 1
ATOM 2505 C CA . TYR A 1 304 ? 15.734 -11.258 1.424 1 93.5 304 TYR A CA 1
ATOM 2506 C C . TYR A 1 304 ? 17.031 -11.547 0.687 1 93.5 304 TYR A C 1
ATOM 2508 O O . TYR A 1 304 ? 17.047 -12.266 -0.316 1 93.5 304 TYR A O 1
ATOM 2516 N N . GLY A 1 305 ? 18.094 -10.891 1.118 1 93.38 305 GLY A N 1
ATOM 2517 C CA . GLY A 1 305 ? 19.438 -11.188 0.615 1 93.38 305 GLY A CA 1
ATOM 2518 C C . GLY A 1 305 ? 19.812 -10.367 -0.605 1 93.38 305 GLY A C 1
ATOM 2519 O O . GLY A 1 305 ? 20.641 -10.789 -1.408 1 93.38 305 GLY A O 1
ATOM 2520 N N . PHE A 1 306 ? 19.188 -9.234 -0.811 1 96.31 306 PHE A N 1
ATOM 2521 C CA . PHE A 1 306 ? 19.469 -8.422 -1.986 1 96.31 306 PHE A CA 1
ATOM 2522 C C . PHE A 1 306 ? 19.75 -6.98 -1.589 1 96.31 306 PHE A C 1
ATOM 2524 O O . PHE A 1 306 ? 19.484 -6.574 -0.458 1 96.31 306 PHE A O 1
ATOM 2531 N N . THR A 1 307 ? 20.391 -6.223 -2.412 1 97.19 307 THR A N 1
ATOM 2532 C CA . THR A 1 307 ? 20.547 -4.773 -2.344 1 97.19 307 THR A CA 1
ATOM 2533 C C . THR A 1 307 ? 20.609 -4.168 -3.742 1 97.19 307 THR A C 1
ATOM 2535 O O . THR A 1 307 ? 20.875 -4.875 -4.719 1 97.19 307 THR A O 1
ATOM 2538 N N . HIS A 1 308 ? 20.281 -2.951 -3.85 1 98.19 308 HIS A N 1
ATOM 2539 C CA . HIS A 1 308 ? 20.531 -2.262 -5.113 1 98.19 308 HIS A CA 1
ATOM 2540 C C . HIS A 1 308 ? 22.016 -2.201 -5.418 1 98.19 308 HIS A C 1
ATOM 2542 O O . HIS A 1 308 ? 22.844 -2.1 -4.508 1 98.19 308 HIS A O 1
ATOM 2548 N N . LYS A 1 309 ? 22.391 -2.219 -6.688 1 98.25 309 LYS A N 1
ATOM 2549 C CA . LYS A 1 309 ? 23.781 -2.15 -7.086 1 98.25 309 LYS A CA 1
ATOM 2550 C C . LYS A 1 309 ? 24.422 -0.834 -6.645 1 98.25 309 LYS A C 1
ATOM 2552 O O . LYS A 1 309 ? 25.609 -0.792 -6.32 1 98.25 309 LYS A O 1
ATOM 2557 N N . SER A 1 310 ? 23.703 0.229 -6.695 1 98.31 310 SER A N 1
ATOM 2558 C CA . SER A 1 310 ? 24 1.555 -6.164 1 98.31 310 SER A CA 1
ATOM 2559 C C . SER A 1 310 ? 22.719 2.307 -5.805 1 98.31 310 SER A C 1
ATOM 2561 O O . SER A 1 310 ? 21.609 1.86 -6.137 1 98.31 310 SER A O 1
ATOM 2563 N N . LEU A 1 311 ? 22.797 3.387 -5.148 1 98.44 311 LEU A N 1
ATOM 2564 C CA . LEU A 1 311 ? 21.609 4.137 -4.762 1 98.44 311 LEU A CA 1
ATOM 2565 C C . LEU A 1 311 ? 20.922 4.738 -5.984 1 98.44 311 LEU A C 1
ATOM 2567 O O . LEU A 1 311 ? 19.766 5.148 -5.914 1 98.44 311 LEU A O 1
ATOM 2571 N N . GLY A 1 312 ? 21.641 4.797 -7.086 1 97.81 312 GLY A N 1
ATOM 2572 C CA . GLY A 1 312 ? 21.047 5.332 -8.305 1 97.81 312 GLY A CA 1
ATOM 2573 C C . GLY A 1 312 ? 20.594 4.254 -9.273 1 97.81 312 GLY A C 1
ATOM 2574 O O . GLY A 1 312 ? 20.125 4.559 -10.375 1 97.81 312 GLY A O 1
ATOM 2575 N N . SER A 1 313 ? 20.688 2.975 -8.844 1 97.56 313 SER A N 1
ATOM 2576 C CA . SER A 1 313 ? 20.422 1.88 -9.773 1 97.56 313 SER A CA 1
ATOM 2577 C C . SER A 1 313 ? 19.109 1.166 -9.43 1 97.56 313 SER A C 1
ATOM 2579 O O . SER A 1 313 ? 18.859 0.869 -8.258 1 97.56 313 SER A O 1
ATOM 2581 N N . ARG A 1 314 ? 18.344 0.848 -10.422 1 96.31 314 ARG A N 1
ATOM 2582 C CA . ARG A 1 314 ? 17.141 0.045 -10.227 1 96.31 314 ARG A CA 1
ATOM 2583 C C . ARG A 1 314 ? 17.484 -1.438 -10.133 1 96.31 314 ARG A C 1
ATOM 2585 O O . ARG A 1 314 ? 16.656 -2.248 -9.719 1 96.31 314 ARG A O 1
ATOM 2592 N N . LYS A 1 315 ? 18.656 -1.829 -10.602 1 97.19 315 LYS A N 1
ATOM 2593 C CA . LYS A 1 315 ? 19.078 -3.227 -10.578 1 97.19 315 LYS A CA 1
ATOM 2594 C C . LYS A 1 315 ? 19.484 -3.654 -9.172 1 97.19 315 LYS A C 1
ATOM 2596 O O . LYS A 1 315 ? 20.047 -2.859 -8.414 1 97.19 315 LYS A O 1
ATOM 2601 N N . VAL A 1 316 ? 19.203 -4.895 -8.883 1 97.88 316 VAL A N 1
ATOM 2602 C CA . VAL A 1 316 ? 19.562 -5.422 -7.57 1 97.88 316 VAL A CA 1
ATOM 2603 C C . VAL A 1 316 ? 20.578 -6.555 -7.73 1 97.88 316 VAL A C 1
ATOM 2605 O O . VAL A 1 316 ? 20.719 -7.121 -8.812 1 97.88 316 VAL A O 1
ATOM 2608 N N . LYS A 1 317 ? 21.328 -6.781 -6.742 1 96.88 317 LYS A N 1
ATOM 2609 C CA . LYS A 1 317 ? 22.281 -7.883 -6.672 1 96.88 317 LYS A CA 1
ATOM 2610 C C . LYS A 1 317 ? 22.109 -8.672 -5.371 1 96.88 317 LYS A C 1
ATOM 2612 O O . LYS A 1 317 ? 21.672 -8.117 -4.363 1 96.88 317 LYS A O 1
ATOM 2617 N N . ARG A 1 318 ? 22.422 -9.875 -5.414 1 95.06 318 ARG A N 1
ATOM 2618 C CA . ARG A 1 318 ? 22.406 -10.734 -4.234 1 95.06 318 ARG A CA 1
ATOM 2619 C C . ARG A 1 318 ? 23.578 -10.422 -3.311 1 95.06 318 ARG A C 1
ATOM 2621 O O . ARG A 1 318 ? 24.688 -10.203 -3.773 1 95.06 318 ARG A O 1
ATOM 2628 N N . ILE A 1 319 ? 23.359 -10.367 -2.033 1 93.06 319 ILE A N 1
ATOM 2629 C CA . ILE A 1 319 ? 24.422 -10.062 -1.087 1 93.06 319 ILE A CA 1
ATOM 2630 C C . ILE A 1 319 ? 24.578 -11.211 -0.094 1 93.06 319 ILE A C 1
ATOM 2632 O O . ILE A 1 319 ? 25.453 -11.172 0.776 1 93.06 319 ILE A O 1
ATOM 2636 N N . ARG A 1 320 ? 23.672 -12.156 -0.171 1 90.5 320 ARG A N 1
ATOM 2637 C CA . ARG A 1 320 ? 23.719 -13.344 0.683 1 90.5 320 ARG A CA 1
ATOM 2638 C C . ARG A 1 320 ? 23.344 -14.594 -0.101 1 90.5 320 ARG A C 1
ATOM 2640 O O . ARG A 1 320 ? 22.328 -14.617 -0.8 1 90.5 320 ARG A O 1
ATOM 2647 N N . ASN A 1 321 ? 24.156 -15.57 0.144 1 84.81 321 ASN A N 1
ATOM 2648 C CA . ASN A 1 321 ? 23.859 -16.828 -0.529 1 84.81 321 ASN A CA 1
ATOM 2649 C C . ASN A 1 321 ? 22.609 -17.5 0.058 1 84.81 321 ASN A C 1
ATOM 2651 O O . ASN A 1 321 ? 22.359 -17.406 1.26 1 84.81 321 ASN A O 1
ATOM 2655 N N . GLU A 1 322 ? 21.938 -18.125 -0.822 1 86.25 322 GLU A N 1
ATOM 2656 C CA . GLU A 1 322 ? 20.828 -18.938 -0.343 1 86.25 322 GLU A CA 1
ATOM 2657 C C . GLU A 1 322 ? 21.328 -20.203 0.327 1 86.25 322 GLU A C 1
ATOM 2659 O O . GLU A 1 322 ? 22.422 -20.703 0.01 1 86.25 322 GLU A O 1
ATOM 2664 N N . THR A 1 323 ? 20.625 -20.562 1.29 1 85.75 323 THR A N 1
ATOM 2665 C CA . THR A 1 323 ? 20.984 -21.75 2.049 1 85.75 323 THR A CA 1
ATOM 2666 C C . THR A 1 323 ? 19.797 -22.703 2.168 1 85.75 323 THR A C 1
ATOM 2668 O O . THR A 1 323 ? 18.672 -22.344 1.83 1 85.75 323 THR A O 1
ATOM 2671 N N . SER A 1 324 ? 20.172 -23.922 2.635 1 88.31 324 SER A N 1
ATOM 2672 C CA . SER A 1 324 ? 19.125 -24.922 2.885 1 88.31 324 SER A CA 1
ATOM 2673 C C . SER A 1 324 ? 18.5 -24.719 4.258 1 88.31 324 SER A C 1
ATOM 2675 O O . SER A 1 324 ? 17.5 -25.375 4.59 1 88.31 324 SER A O 1
ATOM 2677 N N . ASN A 1 325 ? 19.078 -23.75 5.004 1 89.94 325 ASN A N 1
ATOM 2678 C CA . ASN A 1 325 ? 18.531 -23.375 6.305 1 89.94 325 ASN A CA 1
ATOM 2679 C C . ASN A 1 325 ? 18.219 -21.891 6.383 1 89.94 325 ASN A C 1
ATOM 2681 O O . ASN A 1 325 ? 18.812 -21.156 7.191 1 89.94 325 ASN A O 1
ATOM 2685 N N . PRO A 1 326 ? 17.266 -21.5 5.602 1 90.25 326 PRO A N 1
ATOM 2686 C CA . PRO A 1 326 ? 17.016 -20.062 5.465 1 90.25 326 PRO A CA 1
ATOM 2687 C C . PRO A 1 326 ? 16.609 -19.406 6.781 1 90.25 326 PRO A C 1
ATOM 2689 O O . PRO A 1 326 ? 16.828 -18.203 6.965 1 90.25 326 PRO A O 1
ATOM 2692 N N . LEU A 1 327 ? 16.109 -20.109 7.762 1 89.5 327 LEU A N 1
ATOM 2693 C CA . LEU A 1 327 ? 15.609 -19.531 9.008 1 89.5 327 LEU A CA 1
ATOM 2694 C C . LEU A 1 327 ? 16.734 -19.328 10.008 1 89.5 327 LEU A C 1
ATOM 2696 O O . LEU A 1 327 ? 16.547 -18.703 11.055 1 89.5 327 LEU A O 1
ATOM 2700 N N . ASP A 1 328 ? 17.938 -19.797 9.594 1 83.69 328 ASP A N 1
ATOM 2701 C CA . ASP A 1 328 ? 19.094 -19.594 10.445 1 83.69 328 ASP A CA 1
ATOM 2702 C C . ASP A 1 328 ? 19.734 -18.219 10.188 1 83.69 328 ASP A C 1
ATOM 2704 O O . ASP A 1 328 ? 20.578 -17.766 10.961 1 83.69 328 ASP A O 1
ATOM 2708 N N . VAL A 1 329 ? 19.297 -17.641 9.148 1 80.62 329 VAL A N 1
ATOM 2709 C CA . VAL A 1 329 ? 19.859 -16.344 8.797 1 80.62 329 VAL A CA 1
ATOM 2710 C C . VAL A 1 329 ? 19.422 -15.297 9.812 1 80.62 329 VAL A C 1
ATOM 2712 O O . VAL A 1 329 ? 18.234 -15.211 10.148 1 80.62 329 VAL A O 1
ATOM 2715 N N . LYS A 1 330 ? 20.406 -14.562 10.281 1 78.62 330 LYS A N 1
ATOM 2716 C CA . LYS A 1 330 ? 20.125 -13.539 11.289 1 78.62 330 LYS A CA 1
ATOM 2717 C C . LYS A 1 330 ? 19.453 -12.32 10.672 1 78.62 330 LYS A C 1
ATOM 2719 O O . LYS A 1 330 ? 19.906 -11.812 9.641 1 78.62 330 LYS A O 1
ATOM 2724 N N . ASP A 1 331 ? 18.391 -11.945 11.25 1 82.62 331 ASP A N 1
ATOM 2725 C CA . ASP A 1 331 ? 17.75 -10.688 10.906 1 82.62 331 ASP A CA 1
ATOM 2726 C C . ASP A 1 331 ? 18.391 -9.516 11.641 1 82.62 331 ASP A C 1
ATOM 2728 O O . ASP A 1 331 ? 17.938 -9.109 12.703 1 82.62 331 ASP A O 1
ATOM 2732 N N . GLU A 1 332 ? 19.344 -8.945 10.992 1 79.06 332 GLU A N 1
ATOM 2733 C CA . GLU A 1 332 ? 20.219 -7.977 11.648 1 79.06 332 GLU A CA 1
ATOM 2734 C C . GLU A 1 332 ? 19.438 -6.758 12.125 1 79.06 332 GLU A C 1
ATOM 2736 O O . GLU A 1 332 ? 19.719 -6.211 13.195 1 79.06 332 GLU A O 1
ATOM 2741 N N . LEU A 1 333 ? 18.422 -6.395 11.375 1 83.62 333 LEU A N 1
ATOM 2742 C CA . LEU A 1 333 ? 17.688 -5.184 11.719 1 83.62 333 LEU A CA 1
ATOM 2743 C C . LEU A 1 333 ? 16.422 -5.523 12.492 1 83.62 333 LEU A C 1
ATOM 2745 O O . LEU A 1 333 ? 15.727 -4.625 12.977 1 83.62 333 LEU A O 1
ATOM 2749 N N . GLY A 1 334 ? 16.094 -6.844 12.609 1 82.25 334 GLY A N 1
ATOM 2750 C CA . GLY A 1 334 ? 14.898 -7.262 13.328 1 82.25 334 GLY A CA 1
ATOM 2751 C C . GLY A 1 334 ? 13.609 -6.844 12.648 1 82.25 334 GLY A C 1
ATOM 2752 O O . GLY A 1 334 ? 12.602 -6.582 13.305 1 82.25 334 GLY A O 1
ATOM 2753 N N . LEU A 1 335 ? 13.672 -6.754 11.328 1 86.56 335 LEU A N 1
ATOM 2754 C CA . LEU A 1 335 ? 12.547 -6.195 10.586 1 86.56 335 LEU A CA 1
ATOM 2755 C C . LEU A 1 335 ? 11.625 -7.301 10.086 1 86.56 335 LEU A C 1
ATOM 2757 O O . LEU A 1 335 ? 10.477 -7.039 9.727 1 86.56 335 LEU A O 1
ATOM 2761 N N . LEU A 1 336 ? 12.031 -8.484 10.102 1 85.5 336 LEU A N 1
ATOM 2762 C CA . LEU A 1 336 ? 11.25 -9.57 9.523 1 85.5 336 LEU A CA 1
ATOM 2763 C C . LEU A 1 336 ? 10.148 -10.023 10.477 1 85.5 336 LEU A C 1
ATOM 2765 O O . LEU A 1 336 ? 8.992 -10.172 10.07 1 85.5 336 LEU A O 1
ATOM 2769 N N . HIS A 1 337 ? 10.547 -10.234 11.781 1 79.12 337 HIS A N 1
ATOM 2770 C CA . HIS A 1 337 ? 9.609 -10.727 12.781 1 79.12 337 HIS A CA 1
ATOM 2771 C C . HIS A 1 337 ? 9.68 -9.891 14.055 1 79.12 337 HIS A C 1
ATOM 2773 O O . HIS A 1 337 ? 10.148 -10.375 15.094 1 79.12 337 HIS A O 1
ATOM 2779 N N . PRO A 1 338 ? 9.117 -8.711 13.852 1 72.38 338 PRO A N 1
ATOM 2780 C CA . PRO A 1 338 ? 9.211 -7.875 15.055 1 72.38 338 PRO A CA 1
ATOM 2781 C C . PRO A 1 338 ? 8.312 -8.367 16.188 1 72.38 338 PRO A C 1
ATOM 2783 O O . PRO A 1 338 ? 7.25 -8.945 15.93 1 72.38 338 PRO A O 1
ATOM 2786 N N . ALA A 1 339 ? 8.719 -8.062 17.406 1 67.94 339 ALA A N 1
ATOM 2787 C CA . ALA A 1 339 ? 8.039 -8.555 18.609 1 67.94 339 ALA A CA 1
ATOM 2788 C C . ALA A 1 339 ? 6.637 -7.961 18.734 1 67.94 339 ALA A C 1
ATOM 2790 O O . ALA A 1 339 ? 5.719 -8.617 19.219 1 67.94 339 ALA A O 1
ATOM 2791 N N . PHE A 1 340 ? 6.5 -6.871 18.234 1 61 340 PHE A N 1
ATOM 2792 C CA . PHE A 1 340 ? 5.219 -6.199 18.438 1 61 340 PHE A CA 1
ATOM 2793 C C . PHE A 1 340 ? 4.133 -6.836 17.578 1 61 340 PHE A C 1
ATOM 2795 O O . PHE A 1 340 ? 2.943 -6.613 17.812 1 61 340 PHE A O 1
ATOM 2802 N N . LYS A 1 341 ? 4.531 -7.652 16.703 1 67.25 341 LYS A N 1
ATOM 2803 C CA . LYS A 1 341 ? 3.561 -8.359 15.875 1 67.25 341 LYS A CA 1
ATOM 2804 C C . LYS A 1 341 ? 3.141 -9.68 16.516 1 67.25 341 LYS A C 1
ATOM 2806 O O . LYS A 1 341 ? 2.24 -10.359 16.016 1 67.25 341 LYS A O 1
ATOM 2811 N N . ALA A 1 342 ? 3.777 -9.867 17.656 1 66.88 342 ALA A N 1
ATOM 2812 C CA . ALA A 1 342 ? 3.486 -11.117 18.359 1 66.88 342 ALA A CA 1
ATOM 2813 C C . ALA A 1 342 ? 2.141 -11.039 19.078 1 66.88 342 ALA A C 1
ATOM 2815 O O . ALA A 1 342 ? 1.761 -9.984 19.594 1 66.88 342 ALA A O 1
ATOM 2816 N N . MET A 1 343 ? 1.259 -12.031 18.906 1 66.12 343 MET A N 1
ATOM 2817 C CA . MET A 1 343 ? -0.014 -12.133 19.609 1 66.12 343 MET A CA 1
ATOM 2818 C C . MET A 1 343 ? 0.206 -12.469 21.078 1 66.12 343 MET A C 1
ATOM 2820 O O . MET A 1 343 ? 1.155 -13.18 21.422 1 66.12 343 MET A O 1
ATOM 2824 N N . LYS A 1 344 ? -0.433 -11.734 21.969 1 54.53 344 LYS A N 1
ATOM 2825 C CA . LYS A 1 344 ? -0.349 -12.031 23.391 1 54.53 344 LYS A CA 1
ATOM 2826 C C . LYS A 1 344 ? -0.763 -13.469 23.688 1 54.53 344 LYS A C 1
ATOM 2828 O O . LYS A 1 344 ? -1.822 -13.914 23.25 1 54.53 344 LYS A O 1
ATOM 2833 N N . THR A 1 345 ? 0.173 -14.477 23.984 1 45.31 345 THR A N 1
ATOM 2834 C CA . THR A 1 345 ? -0.14 -15.844 24.375 1 45.31 345 THR A CA 1
ATOM 2835 C C . THR A 1 345 ? -0.802 -15.867 25.75 1 45.31 345 THR A C 1
ATOM 2837 O O . THR A 1 345 ? -0.308 -15.242 26.703 1 45.31 345 THR A O 1
ATOM 2840 N N . THR A 1 346 ? -2.139 -16 25.641 1 34.31 346 THR A N 1
ATOM 2841 C CA . THR A 1 346 ? -2.746 -16.25 26.938 1 34.31 346 THR A CA 1
ATOM 2842 C C . THR A 1 346 ? -2.078 -17.438 27.625 1 34.31 346 THR A C 1
ATOM 2844 O O . THR A 1 346 ? -1.989 -18.531 27.047 1 34.31 346 THR A O 1
ATOM 2847 N N . SER A 1 347 ? -1.025 -17.188 28.453 1 30.7 347 SER A N 1
ATOM 2848 C CA . SER A 1 347 ? -0.656 -18.25 29.391 1 30.7 347 SER A CA 1
ATOM 2849 C C . SER A 1 347 ? -1.888 -18.859 30.047 1 30.7 347 SER A C 1
ATOM 2851 O O . SER A 1 347 ? -2.693 -18.141 30.641 1 30.7 347 SER A O 1
ATOM 2853 N N . THR A 1 348 ? -2.301 -19.953 29.516 1 26.75 348 THR A N 1
ATOM 2854 C CA . THR A 1 348 ? -3 -20.766 30.516 1 26.75 348 THR A CA 1
ATOM 2855 C C . THR A 1 348 ? -2.064 -21.156 31.656 1 26.75 348 THR A C 1
ATOM 2857 O O . THR A 1 348 ? -0.908 -21.516 31.422 1 26.75 348 THR A O 1
ATOM 2860 N N . THR B 1 1 ? 17.062 -32.25 -22.578 1 45.97 1 THR B N 1
ATOM 2861 C CA . THR B 1 1 ? 16.781 -31.266 -21.531 1 45.97 1 THR B CA 1
ATOM 2862 C C . THR B 1 1 ? 17.141 -29.859 -22 1 45.97 1 THR B C 1
ATOM 2864 O O . THR B 1 1 ? 18.016 -29.688 -22.859 1 45.97 1 THR B O 1
ATOM 2867 N N . LEU B 1 2 ? 16.125 -28.891 -21.906 1 57.16 2 LEU B N 1
ATOM 2868 C CA . LEU B 1 2 ? 16.172 -27.547 -22.469 1 57.16 2 LEU B CA 1
ATOM 2869 C C . LEU B 1 2 ? 17.531 -26.906 -22.203 1 57.16 2 LEU B C 1
ATOM 2871 O O . LEU B 1 2 ? 18.125 -26.312 -23.109 1 57.16 2 LEU B O 1
ATOM 2875 N N . ARG B 1 3 ? 18 -26.766 -20.906 1 66.31 3 ARG B N 1
ATOM 2876 C CA . ARG B 1 3 ? 19.266 -26.297 -20.359 1 66.31 3 ARG B CA 1
ATOM 2877 C C . ARG B 1 3 ? 19.875 -27.328 -19.438 1 66.31 3 ARG B C 1
ATOM 2879 O O . ARG B 1 3 ? 19.172 -28.047 -18.734 1 66.31 3 ARG B O 1
ATOM 2886 N N . ASP B 1 4 ? 21.109 -27.734 -19.656 1 70.19 4 ASP B N 1
ATOM 2887 C CA . ASP B 1 4 ? 21.844 -28.641 -18.781 1 70.19 4 ASP B CA 1
ATOM 2888 C C . ASP B 1 4 ? 23 -27.938 -18.094 1 70.19 4 ASP B C 1
ATOM 2890 O O . ASP B 1 4 ? 23.938 -27.484 -18.766 1 70.19 4 ASP B O 1
ATOM 2894 N N . PRO B 1 5 ? 22.953 -27.781 -16.797 1 81.31 5 PRO B N 1
ATOM 2895 C CA . PRO B 1 5 ? 21.844 -28.219 -15.93 1 81.31 5 PRO B CA 1
ATOM 2896 C C . PRO B 1 5 ? 20.641 -27.297 -16 1 81.31 5 PRO B C 1
ATOM 2898 O O . PRO B 1 5 ? 20.766 -26.141 -16.391 1 81.31 5 PRO B O 1
ATOM 2901 N N . PRO B 1 6 ? 19.5 -27.844 -15.562 1 87.12 6 PRO B N 1
ATOM 2902 C CA . PRO B 1 6 ? 18.297 -27.031 -15.594 1 87.12 6 PRO B CA 1
ATOM 2903 C C . PRO B 1 6 ? 18.344 -25.844 -14.633 1 87.12 6 PRO B C 1
ATOM 2905 O O . PRO B 1 6 ? 19.109 -25.875 -13.664 1 87.12 6 PRO B O 1
ATOM 2908 N N . TYR B 1 7 ? 17.562 -24.812 -14.891 1 93.06 7 TYR B N 1
ATOM 2909 C CA . TYR B 1 7 ? 17.438 -23.641 -14.023 1 93.06 7 TYR B CA 1
ATOM 2910 C C . TYR B 1 7 ? 16.891 -24.047 -12.656 1 93.06 7 TYR B C 1
ATOM 2912 O O . TYR B 1 7 ? 16 -24.875 -12.562 1 93.06 7 TYR B O 1
ATOM 2920 N N . THR B 1 8 ? 17.5 -23.453 -11.625 1 92.88 8 THR B N 1
ATOM 2921 C CA . THR B 1 8 ? 17.016 -23.641 -10.266 1 92.88 8 THR B CA 1
ATOM 2922 C C . THR B 1 8 ? 16.797 -22.281 -9.586 1 92.88 8 THR B C 1
ATOM 2924 O O . THR B 1 8 ? 17.562 -21.344 -9.82 1 92.88 8 THR B O 1
ATOM 2927 N N . LEU B 1 9 ? 15.789 -22.203 -8.75 1 94.56 9 LEU B N 1
ATOM 2928 C CA . LEU B 1 9 ? 15.484 -20.969 -8.023 1 94.56 9 LEU B CA 1
ATOM 2929 C C . LEU B 1 9 ? 16.453 -20.766 -6.867 1 94.56 9 LEU B C 1
ATOM 2931 O O . LEU B 1 9 ? 16.594 -19.656 -6.359 1 94.56 9 LEU B O 1
ATOM 2935 N N . GLY B 1 10 ? 17.109 -21.766 -6.426 1 92.19 10 GLY B N 1
ATOM 2936 C CA . GLY B 1 10 ? 18.016 -21.797 -5.289 1 92.19 10 GLY B CA 1
ATOM 2937 C C . GLY B 1 10 ? 18.328 -23.203 -4.809 1 92.19 10 GLY B C 1
ATOM 2938 O O . GLY B 1 10 ? 17.938 -24.172 -5.449 1 92.19 10 GLY B O 1
ATOM 2939 N N . PRO B 1 11 ? 19.031 -23.25 -3.727 1 93.25 11 PRO B N 1
ATOM 2940 C CA . PRO B 1 11 ? 19.344 -24.578 -3.209 1 93.25 11 PRO B CA 1
ATOM 2941 C C . PRO B 1 11 ? 18.094 -25.391 -2.859 1 93.25 11 PRO B C 1
ATOM 2943 O O . PRO B 1 11 ? 17.094 -24.828 -2.389 1 93.25 11 PRO B O 1
ATOM 2946 N N . LYS B 1 12 ? 18.25 -26.656 -3.08 1 94.44 12 LYS B N 1
ATOM 2947 C CA . LYS B 1 12 ? 17.156 -27.562 -2.719 1 94.44 12 LYS B CA 1
ATOM 2948 C C . LYS B 1 12 ? 16.969 -27.625 -1.205 1 94.44 12 LYS B C 1
ATOM 2950 O O . LYS B 1 12 ? 17.953 -27.75 -0.462 1 94.44 12 LYS B O 1
ATOM 2955 N N . ILE B 1 13 ? 15.805 -27.453 -0.798 1 96.62 13 ILE B N 1
ATOM 2956 C CA . ILE B 1 13 ? 15.422 -27.625 0.598 1 96.62 13 ILE B CA 1
ATOM 2957 C C . ILE B 1 13 ? 14.445 -28.781 0.721 1 96.62 13 ILE B C 1
ATOM 2959 O O . ILE B 1 13 ? 13.375 -28.781 0.104 1 96.62 13 ILE B O 1
ATOM 2963 N N . SER B 1 14 ? 14.805 -29.781 1.533 1 96.88 14 SER B N 1
ATOM 2964 C CA . SER B 1 14 ? 14 -31 1.583 1 96.88 14 SER B CA 1
ATOM 2965 C C . SER B 1 14 ? 13.32 -31.156 2.941 1 96.88 14 SER B C 1
ATOM 2967 O O . SER B 1 14 ? 12.555 -32.094 3.152 1 96.88 14 SER B O 1
ATOM 2969 N N . ASP B 1 15 ? 13.586 -30.25 3.83 1 98.06 15 ASP B N 1
ATOM 2970 C CA . ASP B 1 15 ? 13.023 -30.375 5.172 1 98.06 15 ASP B CA 1
ATOM 2971 C C . ASP B 1 15 ? 12.367 -29.078 5.613 1 98.06 15 ASP B C 1
ATOM 2973 O O . ASP B 1 15 ? 12.477 -28.672 6.777 1 98.06 15 ASP B O 1
ATOM 2977 N N . TRP B 1 16 ? 11.734 -28.359 4.672 1 98.31 16 TRP B N 1
ATOM 2978 C CA . TRP B 1 16 ? 11.156 -27.047 4.969 1 98.31 16 TRP B CA 1
ATOM 2979 C C . TRP B 1 16 ? 10.055 -27.156 6.016 1 98.31 16 TRP B C 1
ATOM 2981 O O . TRP B 1 16 ? 9.969 -26.328 6.93 1 98.31 16 TRP B O 1
ATOM 2991 N N . ASP B 1 17 ? 9.211 -28.172 5.902 1 98.5 17 ASP B N 1
ATOM 2992 C CA . ASP B 1 17 ? 8.133 -28.344 6.879 1 98.5 17 ASP B CA 1
ATOM 2993 C C . ASP B 1 17 ? 8.695 -28.516 8.289 1 98.5 17 ASP B C 1
ATOM 2995 O O . ASP B 1 17 ? 8.133 -27.984 9.25 1 98.5 17 ASP B O 1
ATOM 2999 N N . GLU B 1 18 ? 9.789 -29.219 8.406 1 98.12 18 GLU B N 1
ATOM 3000 C CA . GLU B 1 18 ? 10.422 -29.422 9.711 1 98.12 18 GLU B CA 1
ATOM 3001 C C . GLU B 1 18 ? 11.016 -28.109 10.234 1 98.12 18 GLU B C 1
ATOM 3003 O O . GLU B 1 18 ? 10.859 -27.781 11.406 1 98.12 18 GLU B O 1
ATOM 3008 N N . GLN B 1 19 ? 11.68 -27.438 9.352 1 97.25 19 GLN B N 1
ATOM 3009 C CA . GLN B 1 19 ? 12.258 -26.156 9.734 1 97.25 19 GLN B CA 1
ATOM 3010 C C . GLN B 1 19 ? 11.164 -25.172 10.188 1 97.25 19 GLN B C 1
ATOM 3012 O O . GLN B 1 19 ? 11.305 -24.516 11.219 1 97.25 19 GLN B O 1
ATOM 3017 N N . ARG B 1 20 ? 10.133 -25.094 9.438 1 97.31 20 ARG B N 1
ATOM 3018 C CA . ARG B 1 20 ? 9.031 -24.188 9.734 1 97.31 20 ARG B CA 1
ATOM 3019 C C . ARG B 1 20 ? 8.328 -24.578 11.031 1 97.31 20 ARG B C 1
ATOM 3021 O O . ARG B 1 20 ? 7.996 -23.719 11.852 1 97.31 20 ARG B O 1
ATOM 3028 N N . ALA B 1 21 ? 8.133 -25.844 11.234 1 97.25 21 ALA B N 1
ATOM 3029 C CA . ALA B 1 21 ? 7.527 -26.328 12.477 1 97.25 21 ALA B CA 1
ATOM 3030 C C . ALA B 1 21 ? 8.391 -25.953 13.68 1 97.25 21 ALA B C 1
ATOM 3032 O O . ALA B 1 21 ? 7.871 -25.562 14.727 1 97.25 21 ALA B O 1
ATOM 3033 N N . ALA B 1 22 ? 9.68 -26.172 13.531 1 96.56 22 ALA B N 1
ATOM 3034 C CA . ALA B 1 22 ? 10.602 -25.812 14.602 1 96.56 22 ALA B CA 1
ATOM 3035 C C . ALA B 1 22 ? 10.531 -24.312 14.898 1 96.56 22 ALA B C 1
ATOM 3037 O O . ALA B 1 22 ? 10.578 -23.906 16.062 1 96.56 22 ALA B O 1
ATOM 3038 N N . TRP B 1 23 ? 10.438 -23.547 13.836 1 94.62 23 TRP B N 1
ATOM 3039 C CA . TRP B 1 23 ? 10.32 -22.109 14 1 94.62 23 TRP B CA 1
ATOM 3040 C C . TRP B 1 23 ? 9.047 -21.75 14.766 1 94.62 23 TRP B C 1
ATOM 3042 O O . TRP B 1 23 ? 9.078 -20.922 15.672 1 94.62 23 TRP B O 1
ATOM 3052 N N . HIS B 1 24 ? 7.945 -22.406 14.492 1 94.31 24 HIS B N 1
ATOM 3053 C CA . HIS B 1 24 ? 6.672 -22.141 15.156 1 94.31 24 HIS B CA 1
ATOM 3054 C C . HIS B 1 24 ? 6.734 -22.516 16.641 1 94.31 24 HIS B C 1
ATOM 3056 O O . HIS B 1 24 ? 6.113 -21.859 17.469 1 94.31 24 HIS B O 1
ATOM 3062 N N . ARG B 1 25 ? 7.418 -23.531 16.938 1 95.06 25 ARG B N 1
ATOM 3063 C CA . ARG B 1 25 ? 7.578 -23.938 18.328 1 95.06 25 ARG B CA 1
ATOM 3064 C C . ARG B 1 25 ? 8.312 -22.859 19.125 1 95.06 25 ARG B C 1
ATOM 3066 O O . ARG B 1 25 ? 7.992 -22.609 20.297 1 95.06 25 ARG B O 1
ATOM 3073 N N . ARG B 1 26 ? 9.195 -22.219 18.453 1 92.12 26 ARG B N 1
ATOM 3074 C CA . ARG B 1 26 ? 10 -21.203 19.109 1 92.12 26 ARG B CA 1
ATOM 3075 C C . ARG B 1 26 ? 9.273 -19.859 19.125 1 92.12 26 ARG B C 1
ATOM 3077 O O . ARG B 1 26 ? 9.641 -18.953 19.875 1 92.12 26 ARG B O 1
ATOM 3084 N N . HIS B 1 27 ? 8.258 -19.766 18.25 1 90.56 27 HIS B N 1
ATOM 3085 C CA . HIS B 1 27 ? 7.535 -18.5 18.125 1 90.56 27 HIS B CA 1
ATOM 3086 C C . HIS B 1 27 ? 6.031 -18.719 18.234 1 90.56 27 HIS B C 1
ATOM 3088 O O . HIS B 1 27 ? 5.281 -18.359 17.328 1 90.56 27 HIS B O 1
ATOM 3094 N N . PRO B 1 28 ? 5.551 -19.141 19.391 1 90.19 28 PRO B N 1
ATOM 3095 C CA . PRO B 1 28 ? 4.121 -19.422 19.531 1 90.19 28 PRO B CA 1
ATOM 3096 C C . PRO B 1 28 ? 3.256 -18.172 19.453 1 90.19 28 PRO B C 1
ATOM 3098 O O . PRO B 1 28 ? 2.045 -18.266 19.25 1 90.19 28 PRO B O 1
ATOM 3101 N N . GLU B 1 29 ? 3.889 -17.016 19.5 1 86.5 29 GLU B N 1
ATOM 3102 C CA . GLU B 1 29 ? 3.176 -15.734 19.484 1 86.5 29 GLU B CA 1
ATOM 3103 C C . GLU B 1 29 ? 2.805 -15.32 18.062 1 86.5 29 GLU B C 1
ATOM 3105 O O . GLU B 1 29 ? 2.082 -14.344 17.875 1 86.5 29 GLU B O 1
ATOM 3110 N N . THR B 1 30 ? 3.223 -16.062 17.125 1 88.75 30 THR B N 1
ATOM 3111 C CA . THR B 1 30 ? 2.922 -15.734 15.727 1 88.75 30 THR B CA 1
ATOM 3112 C C . THR B 1 30 ? 2.422 -16.969 14.984 1 88.75 30 THR B C 1
ATOM 3114 O O . THR B 1 30 ? 3.061 -17.438 14.031 1 88.75 30 THR B O 1
ATOM 3117 N N . PRO B 1 31 ? 1.263 -17.422 15.359 1 90.06 31 PRO B N 1
ATOM 3118 C CA . PRO B 1 31 ? 0.724 -18.594 14.688 1 90.06 31 PRO B CA 1
ATOM 3119 C C . PRO B 1 31 ? 0.358 -18.328 13.227 1 90.06 31 PRO B C 1
ATOM 3121 O O . PRO B 1 31 ? 0.079 -17.188 12.859 1 90.06 31 PRO B O 1
ATOM 3124 N N . PRO B 1 32 ? 0.356 -19.375 12.484 1 93.56 32 PRO B N 1
ATOM 3125 C CA . PRO B 1 32 ? 0.058 -19.219 11.055 1 93.56 32 PRO B CA 1
ATOM 3126 C C . PRO B 1 32 ? -1.419 -18.922 10.789 1 93.56 32 PRO B C 1
ATOM 3128 O O . PRO B 1 32 ? -1.797 -18.609 9.656 1 93.56 32 PRO B O 1
ATOM 3131 N N . PHE B 1 33 ? -2.279 -19.016 11.812 1 92.94 33 PHE B N 1
ATOM 3132 C CA . PHE B 1 33 ? -3.697 -18.703 11.719 1 92.94 33 PHE B CA 1
ATOM 3133 C C . PHE B 1 33 ? -4.066 -17.594 12.711 1 92.94 33 PHE B C 1
ATOM 3135 O O . PHE B 1 33 ? -3.586 -17.578 13.844 1 92.94 33 PHE B O 1
ATOM 3142 N N . VAL B 1 34 ? -4.859 -16.672 12.242 1 86.31 34 VAL B N 1
ATOM 3143 C CA . VAL B 1 34 ? -5.289 -15.57 13.094 1 86.31 34 VAL B CA 1
ATOM 3144 C C . VAL B 1 34 ? -6.395 -16.047 14.031 1 86.31 34 VAL B C 1
ATOM 3146 O O . VAL B 1 34 ? -6.531 -15.531 15.148 1 86.31 34 VAL B O 1
ATOM 3149 N N . ASN B 1 35 ? -7.164 -16.938 13.609 1 86 35 ASN B N 1
ATOM 3150 C CA . ASN B 1 35 ? -8.148 -17.672 14.398 1 86 35 ASN B CA 1
ATOM 3151 C C . ASN B 1 35 ? -8.32 -19.109 13.906 1 86 35 ASN B C 1
ATOM 3153 O O . ASN B 1 35 ? -7.438 -19.641 13.234 1 86 35 ASN B O 1
ATOM 3157 N N . ASP B 1 36 ? -9.398 -19.734 14.195 1 87.06 36 ASP B N 1
ATOM 3158 C CA . ASP B 1 36 ? -9.539 -21.156 13.938 1 87.06 36 ASP B CA 1
ATOM 3159 C C . ASP B 1 36 ? -9.648 -21.438 12.438 1 87.06 36 ASP B C 1
ATOM 3161 O O . ASP B 1 36 ? -9.305 -22.531 11.977 1 87.06 36 ASP B O 1
ATOM 3165 N N . VAL B 1 37 ? -9.961 -20.422 11.688 1 89.56 37 VAL B N 1
ATOM 3166 C CA . VAL B 1 37 ? -10.297 -20.703 10.297 1 89.56 37 VAL B CA 1
ATOM 3167 C C . VAL B 1 37 ? -9.445 -19.828 9.375 1 89.56 37 VAL B C 1
ATOM 3169 O O . VAL B 1 37 ? -8.977 -20.281 8.336 1 89.56 37 VAL B O 1
ATOM 3172 N N . LYS B 1 38 ? -9.195 -18.641 9.781 1 91 38 LYS B N 1
ATOM 3173 C CA . LYS B 1 38 ? -8.57 -17.656 8.906 1 91 38 LYS B CA 1
ATOM 3174 C C . LYS B 1 38 ? -7.047 -17.75 8.977 1 91 38 LYS B C 1
ATOM 3176 O O . LYS B 1 38 ? -6.453 -17.5 10.023 1 91 38 LYS B O 1
ATOM 3181 N N . PRO B 1 39 ? -6.441 -18.031 7.871 1 95.88 39 PRO B N 1
ATOM 3182 C CA . PRO B 1 39 ? -4.977 -18.078 7.848 1 95.88 39 PRO B CA 1
ATOM 3183 C C . PRO B 1 39 ? -4.344 -16.688 7.777 1 95.88 39 PRO B C 1
ATOM 3185 O O . PRO B 1 39 ? -5.02 -15.719 7.43 1 95.88 39 PRO B O 1
ATOM 3188 N N . ARG B 1 40 ? -3.082 -16.594 8.203 1 95.19 40 ARG B N 1
ATOM 3189 C CA . ARG B 1 40 ? -2.281 -15.414 7.902 1 95.19 40 ARG B CA 1
ATOM 3190 C C . ARG B 1 40 ? -1.881 -15.383 6.43 1 95.19 40 ARG B C 1
ATOM 3192 O O . ARG B 1 40 ? -1.238 -16.312 5.934 1 95.19 40 ARG B O 1
ATOM 3199 N N . VAL B 1 41 ? -2.291 -14.336 5.766 1 97.56 41 VAL B N 1
ATOM 3200 C CA . VAL B 1 41 ? -2.105 -14.242 4.324 1 97.56 41 VAL B CA 1
ATOM 3201 C C . VAL B 1 41 ? -1.273 -13 3.992 1 97.56 41 VAL B C 1
ATOM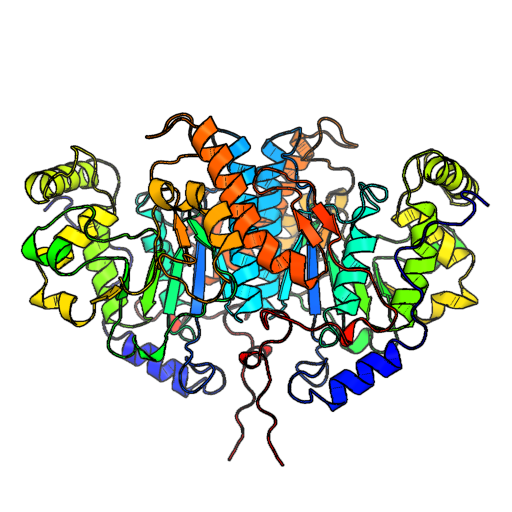 3203 O O . VAL B 1 41 ? -1.464 -11.945 4.59 1 97.56 41 VAL B O 1
ATOM 3206 N N . LEU B 1 42 ? -0.289 -13.125 3.174 1 98.19 42 LEU B N 1
ATOM 3207 C CA . LEU B 1 42 ? 0.46 -12.023 2.58 1 98.19 42 LEU B CA 1
ATOM 3208 C C . LEU B 1 42 ? 0.115 -11.867 1.102 1 98.19 42 LEU B C 1
ATOM 3210 O O . LEU B 1 42 ? 0.422 -12.75 0.293 1 98.19 42 LEU B O 1
ATOM 3214 N N . LEU B 1 43 ? -0.639 -10.82 0.774 1 98.75 43 LEU B N 1
ATOM 3215 C CA . LEU B 1 43 ? -0.872 -10.508 -0.633 1 98.75 43 LEU B CA 1
ATOM 3216 C C . LEU B 1 43 ? 0.391 -9.961 -1.285 1 98.75 43 LEU B C 1
ATOM 3218 O O . LEU B 1 43 ? 1.026 -9.047 -0.748 1 98.75 43 LEU B O 1
ATOM 3222 N N . VAL B 1 44 ? 0.792 -10.555 -2.408 1 98.81 44 VAL B N 1
ATOM 3223 C CA . VAL B 1 44 ? 2.027 -10.203 -3.098 1 98.81 44 VAL B CA 1
ATOM 3224 C C . VAL B 1 44 ? 1.712 -9.719 -4.512 1 98.81 44 VAL B C 1
ATOM 3226 O O . VAL B 1 44 ? 0.952 -10.367 -5.238 1 98.81 44 VAL B O 1
ATOM 3229 N N . THR B 1 45 ? 2.162 -8.578 -4.871 1 98.56 45 THR B N 1
ATOM 3230 C CA . THR B 1 45 ? 2.064 -8.039 -6.223 1 98.56 45 THR B CA 1
ATOM 3231 C C . THR B 1 45 ? 3.342 -7.297 -6.602 1 98.56 45 THR B C 1
ATOM 3233 O O . THR B 1 45 ? 4.27 -7.199 -5.797 1 98.56 45 THR B O 1
ATOM 3236 N N . GLY B 1 46 ? 3.508 -6.906 -7.816 1 96.62 46 GLY B N 1
ATOM 3237 C CA . GLY B 1 46 ? 4.719 -6.219 -8.234 1 96.62 46 GLY B CA 1
ATOM 3238 C C . GLY B 1 46 ? 4.605 -5.582 -9.602 1 96.62 46 GLY B C 1
ATOM 3239 O O . GLY B 1 46 ? 3.605 -5.766 -10.297 1 96.62 46 GLY B O 1
ATOM 3240 N N . SER B 1 47 ? 5.488 -4.75 -9.891 1 95.38 47 SER B N 1
ATOM 3241 C CA . SER B 1 47 ? 5.645 -4.133 -11.203 1 95.38 47 SER B CA 1
ATOM 3242 C C . SER B 1 47 ? 7.113 -3.898 -11.531 1 95.38 47 SER B C 1
ATOM 3244 O O . SER B 1 47 ? 7.98 -4.055 -10.672 1 95.38 47 SER B O 1
ATOM 3246 N N . SER B 1 48 ? 7.336 -3.572 -12.758 1 93.5 48 SER B N 1
ATOM 3247 C CA . SER B 1 48 ? 8.703 -3.35 -13.234 1 93.5 48 SER B CA 1
ATOM 3248 C C . SER B 1 48 ? 9.367 -2.203 -12.477 1 93.5 48 SER B C 1
ATOM 3250 O O . SER B 1 48 ? 8.719 -1.206 -12.156 1 93.5 48 SER B O 1
ATOM 3252 N N . PRO B 1 49 ? 10.703 -2.391 -12.18 1 94.5 49 PRO B N 1
ATOM 3253 C CA . PRO B 1 49 ? 11.43 -1.274 -11.57 1 94.5 49 PRO B CA 1
ATOM 3254 C C . PRO B 1 49 ? 11.555 -0.074 -12.508 1 94.5 49 PRO B C 1
ATOM 3256 O O . PRO B 1 49 ? 11.812 1.043 -12.055 1 94.5 49 PRO B O 1
ATOM 3259 N N . LYS B 1 50 ? 11.391 -0.291 -13.805 1 94.38 50 LYS B N 1
ATOM 3260 C CA . LYS B 1 50 ? 11.445 0.784 -14.789 1 94.38 50 LYS B CA 1
ATOM 3261 C C . LYS B 1 50 ? 10.07 1.407 -15.008 1 94.38 50 LYS B C 1
ATOM 3263 O O . LYS B 1 50 ? 9.047 0.723 -14.906 1 94.38 50 LYS B O 1
ATOM 3268 N N . PRO B 1 51 ? 10.102 2.738 -15.305 1 95.38 51 PRO B N 1
ATOM 3269 C CA . PRO B 1 51 ? 8.812 3.318 -15.688 1 95.38 51 PRO B CA 1
ATOM 3270 C C . PRO B 1 51 ? 8.172 2.604 -16.875 1 95.38 51 PRO B C 1
ATOM 3272 O O . PRO B 1 51 ? 8.883 2.062 -17.734 1 95.38 51 PRO B O 1
ATOM 3275 N N . CYS B 1 52 ? 6.883 2.615 -16.906 1 95.38 52 CYS B N 1
ATOM 3276 C CA . CYS B 1 52 ? 6.148 2.055 -18.031 1 95.38 52 CYS B CA 1
ATOM 3277 C C . CYS B 1 52 ? 6.543 2.744 -19.344 1 95.38 52 CYS B C 1
ATOM 3279 O O . CYS B 1 52 ? 6.734 3.961 -19.375 1 95.38 52 CYS B O 1
ATOM 3281 N N . GLU B 1 53 ? 6.641 1.982 -20.406 1 93.75 53 GLU B N 1
ATOM 3282 C CA . GLU B 1 53 ? 6.844 2.564 -21.734 1 93.75 53 GLU B CA 1
ATOM 3283 C C . GLU B 1 53 ? 5.719 3.529 -22.094 1 93.75 53 GLU B C 1
ATOM 3285 O O . GLU B 1 53 ? 5.973 4.629 -22.578 1 93.75 53 GLU B O 1
ATOM 3290 N N . ASN B 1 54 ? 4.523 3.021 -21.953 1 93.31 54 ASN B N 1
ATOM 3291 C CA . ASN B 1 54 ? 3.375 3.922 -21.938 1 93.31 54 ASN B CA 1
ATOM 3292 C C . ASN B 1 54 ? 3.17 4.559 -20.562 1 93.31 54 ASN B C 1
ATOM 3294 O O . ASN B 1 54 ? 2.707 3.898 -19.641 1 93.31 54 ASN B O 1
ATOM 3298 N N . PRO B 1 55 ? 3.41 5.855 -20.422 1 92.25 55 PRO B N 1
ATOM 3299 C CA . PRO B 1 55 ? 3.5 6.469 -19.094 1 92.25 55 PRO B CA 1
ATOM 3300 C C . PRO B 1 55 ? 2.189 6.379 -18.312 1 92.25 55 PRO B C 1
ATOM 3302 O O . PRO B 1 55 ? 2.205 6.332 -17.078 1 92.25 55 PRO B O 1
ATOM 3305 N N . VAL B 1 56 ? 1.086 6.328 -19.031 1 93.88 56 VAL B N 1
ATOM 3306 C CA . VAL B 1 56 ? -0.198 6.281 -18.328 1 93.88 56 VAL B CA 1
ATOM 3307 C C . VAL B 1 56 ? -0.306 4.984 -17.531 1 93.88 56 VAL B C 1
ATOM 3309 O O . VAL B 1 56 ? -1.079 4.898 -16.578 1 93.88 56 VAL B O 1
ATOM 3312 N N . GLY B 1 57 ? 0.503 3.969 -17.969 1 95.5 57 GLY B N 1
ATOM 3313 C CA . GLY B 1 57 ? 0.538 2.701 -17.25 1 95.5 57 GLY B CA 1
ATOM 3314 C C . GLY B 1 57 ? 0.895 2.85 -15.781 1 95.5 57 GLY B C 1
ATOM 3315 O O . GLY B 1 57 ? 0.341 2.152 -14.93 1 95.5 57 GLY B O 1
ATOM 3316 N N . ASP B 1 58 ? 1.807 3.76 -15.469 1 96.94 58 ASP B N 1
ATOM 3317 C CA . ASP B 1 58 ? 2.207 3.977 -14.086 1 96.94 58 ASP B CA 1
ATOM 3318 C C . ASP B 1 58 ? 1.042 4.504 -13.25 1 96.94 58 ASP B C 1
ATOM 3320 O O . ASP B 1 58 ? 0.911 4.172 -12.07 1 96.94 58 ASP B O 1
ATOM 3324 N N . HIS B 1 59 ? 0.216 5.348 -13.828 1 97.12 59 HIS B N 1
ATOM 3325 C CA . HIS B 1 59 ? -0.951 5.855 -13.117 1 97.12 59 HIS B CA 1
ATOM 3326 C C . HIS B 1 59 ? -1.919 4.73 -12.766 1 97.12 59 HIS B C 1
ATOM 3328 O O . HIS B 1 59 ? -2.477 4.707 -11.664 1 97.12 59 HIS B O 1
ATOM 3334 N N . TYR B 1 60 ? -2.092 3.824 -13.648 1 96.75 60 TYR B N 1
ATOM 3335 C CA . TYR B 1 60 ? -3.023 2.732 -13.391 1 96.75 60 TYR B CA 1
ATOM 3336 C C . TYR B 1 60 ? -2.406 1.696 -12.461 1 96.75 60 TYR B C 1
ATOM 3338 O O . TYR B 1 60 ? -3.121 0.995 -11.742 1 96.75 60 TYR B O 1
ATOM 3346 N N . LEU B 1 61 ? -1.048 1.558 -12.461 1 97.44 61 LEU B N 1
ATOM 3347 C CA . LEU B 1 61 ? -0.401 0.771 -11.422 1 97.44 61 LEU B CA 1
ATOM 3348 C C . LEU B 1 61 ? -0.685 1.359 -10.039 1 97.44 61 LEU B C 1
ATOM 3350 O O . LEU B 1 61 ?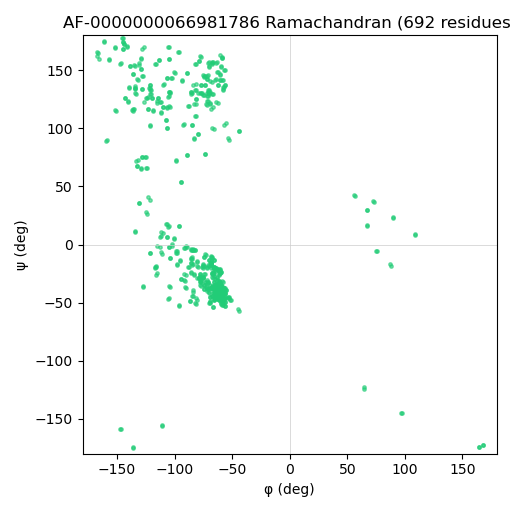 -0.893 0.62 -9.078 1 97.44 61 LEU B O 1
ATOM 3354 N N . LEU B 1 62 ? -0.739 2.693 -9.938 1 97.75 62 LEU B N 1
ATOM 3355 C CA . LEU B 1 62 ? -1.08 3.371 -8.695 1 97.75 62 LEU B CA 1
ATOM 3356 C C . LEU B 1 62 ? -2.496 3.016 -8.25 1 97.75 62 LEU B C 1
ATOM 3358 O O . LEU B 1 62 ? -2.721 2.684 -7.086 1 97.75 62 LEU B O 1
ATOM 3362 N N . LYS B 1 63 ? -3.389 3.072 -9.195 1 98.12 63 LYS B N 1
ATOM 3363 C CA . LYS B 1 63 ? -4.777 2.729 -8.891 1 98.12 63 LYS B CA 1
ATOM 3364 C C . LYS B 1 63 ? -4.898 1.27 -8.461 1 98.12 63 LYS B C 1
ATOM 3366 O O . LYS B 1 63 ? -5.625 0.955 -7.52 1 98.12 63 LYS B O 1
ATOM 3371 N N . SER B 1 64 ? -4.176 0.439 -9.133 1 98.12 64 SER B N 1
ATOM 3372 C CA . SER B 1 64 ? -4.207 -0.986 -8.82 1 98.12 64 SER B CA 1
ATOM 3373 C C . SER B 1 64 ? -3.666 -1.252 -7.418 1 98.12 64 SER B C 1
ATOM 3375 O O . SER B 1 64 ? -4.246 -2.029 -6.66 1 98.12 64 SER B O 1
ATOM 3377 N N . ILE B 1 65 ? -2.545 -0.634 -7.074 1 98.38 65 ILE B N 1
ATOM 3378 C CA . ILE B 1 65 ? -1.957 -0.875 -5.758 1 98.38 65 ILE B CA 1
ATOM 3379 C C . ILE B 1 65 ? -2.852 -0.276 -4.676 1 98.38 65 ILE B C 1
ATOM 3381 O O . ILE B 1 65 ? -2.996 -0.85 -3.596 1 98.38 65 ILE B O 1
ATOM 3385 N N . LYS B 1 66 ? -3.471 0.901 -4.914 1 98.69 66 LYS B N 1
ATOM 3386 C CA . LYS B 1 66 ? -4.457 1.432 -3.975 1 98.69 66 LYS B CA 1
ATOM 3387 C C . LYS B 1 66 ? -5.582 0.43 -3.734 1 98.69 66 LYS B C 1
ATOM 3389 O O . LYS B 1 66 ? -6 0.22 -2.594 1 98.69 66 LYS B O 1
ATOM 3394 N N . ASN B 1 67 ? -6.109 -0.073 -4.812 1 98.75 67 ASN B N 1
ATOM 3395 C CA . ASN B 1 67 ? -7.172 -1.073 -4.773 1 98.75 67 ASN B CA 1
ATOM 3396 C C . ASN B 1 67 ? -6.805 -2.242 -3.865 1 98.75 67 ASN B C 1
ATOM 3398 O O . ASN B 1 67 ? -7.582 -2.619 -2.988 1 98.75 67 ASN B O 1
ATOM 3402 N N . LYS B 1 68 ? -5.625 -2.768 -4.023 1 98.81 68 LYS B N 1
ATOM 3403 C CA . LYS B 1 68 ? -5.168 -3.92 -3.252 1 98.81 68 LYS B CA 1
ATOM 3404 C C . LYS B 1 68 ? -4.91 -3.541 -1.797 1 98.81 68 LYS B C 1
ATOM 3406 O O . LYS B 1 68 ? -5.188 -4.328 -0.888 1 98.81 68 LYS B O 1
ATOM 3411 N N . MET B 1 69 ? -4.383 -2.375 -1.596 1 98.31 69 MET B N 1
ATOM 3412 C CA . MET B 1 69 ? -4.176 -1.876 -0.24 1 98.31 69 MET B CA 1
ATOM 3413 C C . MET B 1 69 ? -5.496 -1.787 0.517 1 98.31 69 MET B C 1
ATOM 3415 O O . MET B 1 69 ? -5.57 -2.164 1.688 1 98.31 69 MET B O 1
ATOM 3419 N N . ASP B 1 70 ? -6.535 -1.277 -0.154 1 97.94 70 ASP B N 1
ATOM 3420 C CA . ASP B 1 70 ? -7.84 -1.13 0.483 1 97.94 70 ASP B CA 1
ATOM 3421 C C . ASP B 1 70 ? -8.406 -2.486 0.894 1 97.94 70 ASP B C 1
ATOM 3423 O O . ASP B 1 70 ? -8.891 -2.65 2.018 1 97.94 70 ASP B O 1
ATOM 3427 N N . TYR B 1 71 ? -8.336 -3.422 -0.012 1 97.88 71 TYR B N 1
ATOM 3428 C CA . TYR B 1 71 ? -8.836 -4.754 0.304 1 97.88 71 TYR B CA 1
ATOM 3429 C C . TYR B 1 71 ? -8.086 -5.355 1.487 1 97.88 71 TYR B C 1
ATOM 3431 O O . TYR B 1 71 ? -8.695 -5.922 2.395 1 97.88 71 TYR B O 1
ATOM 3439 N N . CYS B 1 72 ? -6.734 -5.254 1.456 1 96.81 72 CYS B N 1
ATOM 3440 C CA . CYS B 1 72 ? -5.914 -5.824 2.52 1 96.81 72 CYS B CA 1
ATOM 3441 C C . CYS B 1 72 ? -6.211 -5.156 3.855 1 96.81 72 CYS B C 1
ATOM 3443 O O . CYS B 1 72 ? -6.285 -5.824 4.887 1 96.81 72 CYS B O 1
ATOM 3445 N N . ARG B 1 73 ? -6.395 -3.83 3.814 1 94.25 73 ARG B N 1
ATOM 3446 C CA . ARG B 1 73 ? -6.711 -3.107 5.043 1 94.25 73 ARG B CA 1
ATOM 3447 C C . ARG B 1 73 ? -8.047 -3.559 5.617 1 94.25 73 ARG B C 1
ATOM 3449 O O . ARG B 1 73 ? -8.156 -3.818 6.816 1 94.25 73 ARG B O 1
ATOM 3456 N N . VAL B 1 74 ? -9.047 -3.748 4.773 1 93.5 74 VAL B N 1
ATOM 3457 C CA . VAL B 1 74 ? -10.406 -4.07 5.203 1 93.5 74 VAL B CA 1
ATOM 3458 C C . VAL B 1 74 ? -10.453 -5.504 5.723 1 93.5 74 VAL B C 1
ATOM 3460 O O . VAL B 1 74 ? -11.188 -5.805 6.668 1 93.5 74 VAL B O 1
ATOM 3463 N N . HIS B 1 75 ? -9.648 -6.359 5.215 1 93.25 75 HIS B N 1
ATOM 3464 C CA . HIS B 1 75 ? -9.734 -7.773 5.566 1 93.25 75 HIS B CA 1
ATOM 3465 C C . HIS B 1 75 ? -8.609 -8.172 6.516 1 93.25 75 HIS B C 1
ATOM 3467 O O . HIS B 1 75 ? -8.516 -9.328 6.922 1 93.25 75 HIS B O 1
ATOM 3473 N N . GLY B 1 76 ? -7.75 -7.23 6.828 1 89.69 76 GLY B N 1
ATOM 3474 C CA . GLY B 1 76 ? -6.676 -7.527 7.766 1 89.69 76 GLY B CA 1
ATOM 3475 C C . GLY B 1 76 ? -5.594 -8.406 7.172 1 89.69 76 GLY B C 1
ATOM 3476 O O . GLY B 1 76 ? -5.121 -9.344 7.824 1 89.69 76 GLY B O 1
ATOM 3477 N N . LEU B 1 77 ? -5.277 -8.211 5.871 1 94 77 LEU B N 1
ATOM 3478 C CA . LEU B 1 77 ? -4.18 -8.898 5.207 1 94 77 LEU B CA 1
ATOM 3479 C C . LEU B 1 77 ? -2.949 -8 5.117 1 94 77 LEU B C 1
ATOM 3481 O O . LEU B 1 77 ? -3.074 -6.773 5.07 1 94 77 LEU B O 1
ATOM 3485 N N . GLU B 1 78 ? -1.795 -8.625 5.176 1 93.94 78 GLU B N 1
ATOM 3486 C CA . GLU B 1 78 ? -0.584 -7.887 4.836 1 93.94 78 GLU B CA 1
ATOM 3487 C C . GLU B 1 78 ? -0.376 -7.828 3.326 1 93.94 78 GLU B C 1
ATOM 3489 O O . GLU B 1 78 ? -0.905 -8.664 2.588 1 93.94 78 GLU B O 1
ATOM 3494 N N . ILE B 1 79 ? 0.317 -6.871 2.889 1 97.62 79 ILE B N 1
ATOM 3495 C CA . ILE B 1 79 ? 0.551 -6.707 1.457 1 97.62 79 ILE B CA 1
ATOM 3496 C C . ILE B 1 79 ? 2.025 -6.395 1.208 1 97.62 79 ILE B C 1
ATOM 3498 O O . ILE B 1 79 ? 2.645 -5.645 1.966 1 97.62 79 ILE B O 1
ATOM 3502 N N . PHE B 1 80 ? 2.615 -7.043 0.25 1 98.19 80 PHE B N 1
ATOM 3503 C CA . PHE B 1 80 ? 3.984 -6.848 -0.212 1 98.19 80 PHE B CA 1
ATOM 3504 C C . PHE B 1 80 ? 4.008 -6.426 -1.677 1 98.19 80 PHE B C 1
ATOM 3506 O O . PHE B 1 80 ? 3.498 -7.141 -2.541 1 98.19 80 PHE B O 1
ATOM 3513 N N . TYR B 1 81 ? 4.48 -5.23 -1.967 1 98.56 81 TYR B N 1
ATOM 3514 C CA . TYR B 1 81 ? 4.621 -4.715 -3.324 1 98.56 81 TYR B CA 1
ATOM 3515 C C . TYR B 1 81 ? 6.078 -4.727 -3.768 1 98.56 81 TYR B C 1
ATOM 3517 O O . TYR B 1 81 ? 6.914 -4.027 -3.191 1 98.56 81 TYR B O 1
ATOM 3525 N N . ASN B 1 82 ? 6.379 -5.453 -4.801 1 98.12 82 ASN B N 1
ATOM 3526 C CA . ASN B 1 82 ? 7.75 -5.625 -5.262 1 98.12 82 ASN B CA 1
ATOM 3527 C C . ASN B 1 82 ? 8.031 -4.809 -6.516 1 98.12 82 ASN B C 1
ATOM 3529 O O . ASN B 1 82 ? 7.242 -4.832 -7.465 1 98.12 82 ASN B O 1
ATOM 3533 N N . MET B 1 83 ? 9.125 -4.062 -6.516 1 97.62 83 MET B N 1
ATOM 3534 C CA . MET B 1 83 ? 9.586 -3.34 -7.699 1 97.62 83 MET B CA 1
ATOM 3535 C C . MET B 1 83 ? 11.016 -3.721 -8.047 1 97.62 83 MET B C 1
ATOM 3537 O O . MET B 1 83 ? 11.766 -2.91 -8.602 1 97.62 83 MET B O 1
ATOM 3541 N N . ALA B 1 84 ? 11.445 -4.93 -7.66 1 97.06 84 ALA B N 1
ATOM 3542 C CA . ALA B 1 84 ? 12.789 -5.406 -7.973 1 97.06 84 ALA B CA 1
ATOM 3543 C C . ALA B 1 84 ? 12.742 -6.699 -8.781 1 97.06 84 ALA B C 1
ATOM 3545 O O . ALA B 1 84 ? 11.938 -7.59 -8.484 1 97.06 84 ALA B O 1
ATOM 3546 N N . LEU B 1 85 ? 13.539 -6.727 -9.781 1 96.62 85 LEU B N 1
ATOM 3547 C CA . LEU B 1 85 ? 13.742 -7.977 -10.5 1 96.62 85 LEU B CA 1
ATOM 3548 C C . LEU B 1 85 ? 14.82 -8.82 -9.828 1 96.62 85 LEU B C 1
ATOM 3550 O O . LEU B 1 85 ? 16.016 -8.57 -10.008 1 96.62 85 LEU B O 1
ATOM 3554 N N . LEU B 1 86 ? 14.406 -9.836 -9.109 1 96 86 LEU B N 1
ATOM 3555 C CA . LEU B 1 86 ? 15.32 -10.578 -8.25 1 96 86 LEU B CA 1
ATOM 3556 C C . LEU B 1 86 ? 16.219 -11.5 -9.07 1 96 86 LEU B C 1
ATOM 3558 O O . LEU B 1 86 ? 17.312 -11.844 -8.648 1 96 86 LEU B O 1
ATOM 3562 N N . ASP B 1 87 ? 15.711 -11.93 -10.188 1 94.94 87 ASP B N 1
ATOM 3563 C CA . ASP B 1 87 ? 16.469 -12.766 -11.125 1 94.94 87 ASP B CA 1
ATOM 3564 C C . ASP B 1 87 ? 16.266 -12.297 -12.562 1 94.94 87 ASP B C 1
ATOM 3566 O O . ASP B 1 87 ? 15.164 -12.406 -13.109 1 94.94 87 ASP B O 1
ATOM 3570 N N . ALA B 1 88 ? 17.281 -11.875 -13.188 1 91.88 88 ALA B N 1
ATOM 3571 C CA . ALA B 1 88 ? 17.234 -11.266 -14.516 1 91.88 88 ALA B CA 1
ATOM 3572 C C . ALA B 1 88 ? 16.812 -12.281 -15.57 1 91.88 88 ALA B C 1
ATOM 3574 O O . ALA B 1 88 ? 16.281 -11.914 -16.625 1 91.88 88 ALA B O 1
ATOM 3575 N N . GLU B 1 89 ? 17.062 -13.562 -15.297 1 94 89 GLU B N 1
ATOM 3576 C CA . GLU B 1 89 ? 16.703 -14.602 -16.266 1 94 89 GLU B CA 1
ATOM 3577 C C . GLU B 1 89 ? 15.195 -14.852 -16.266 1 94 89 GLU B C 1
ATOM 3579 O O . GLU B 1 89 ? 14.641 -15.344 -17.25 1 94 89 GLU B O 1
ATOM 3584 N N . MET B 1 90 ? 14.602 -14.594 -15.141 1 96.19 90 MET B N 1
ATOM 3585 C CA . MET B 1 90 ? 13.172 -14.836 -14.961 1 96.19 90 MET B CA 1
ATOM 3586 C C . MET B 1 90 ? 12.375 -13.547 -15.133 1 96.19 90 MET B C 1
ATOM 3588 O O . MET B 1 90 ? 11.789 -13.047 -14.172 1 96.19 90 MET B O 1
ATOM 3592 N N . ALA B 1 91 ? 12.273 -13.07 -16.344 1 90.62 91 ALA B N 1
ATOM 3593 C CA . ALA B 1 91 ? 11.633 -11.781 -16.609 1 90.62 91 ALA B CA 1
ATOM 3594 C C . ALA B 1 91 ? 10.172 -11.961 -17 1 90.62 91 ALA B C 1
ATOM 3596 O O . ALA B 1 91 ? 9.742 -13.078 -17.297 1 90.62 91 ALA B O 1
ATOM 3597 N N . GLY B 1 92 ? 9.406 -10.844 -16.969 1 89.38 92 GLY B N 1
ATOM 3598 C CA . GLY B 1 92 ? 8.016 -10.867 -17.391 1 89.38 92 GLY B CA 1
ATOM 3599 C C . GLY B 1 92 ? 7.137 -11.734 -16.516 1 89.38 92 GLY B C 1
ATOM 3600 O O . GLY B 1 92 ? 7.133 -11.578 -15.289 1 89.38 92 GLY B O 1
ATOM 3601 N N . PHE B 1 93 ? 6.473 -12.719 -17.172 1 89.81 93 PHE B N 1
ATOM 3602 C CA . PHE B 1 93 ? 5.492 -13.562 -16.484 1 89.81 93 PHE B CA 1
ATOM 3603 C C . PHE B 1 93 ? 6.172 -14.461 -15.461 1 89.81 93 PHE B C 1
ATOM 3605 O O . PHE B 1 93 ? 5.512 -15.016 -14.586 1 89.81 93 PHE B O 1
ATOM 3612 N N . TRP B 1 94 ? 7.426 -14.602 -15.547 1 97.25 94 TRP B N 1
ATOM 3613 C CA . TRP B 1 94 ? 8.148 -15.562 -14.719 1 97.25 94 TRP B CA 1
ATOM 3614 C C . TRP B 1 94 ? 8.766 -14.875 -13.508 1 97.25 94 TRP B C 1
ATOM 3616 O O . TRP B 1 94 ? 9.242 -15.539 -12.586 1 97.25 94 TRP B O 1
ATOM 3626 N N . ALA B 1 95 ? 8.688 -13.516 -13.398 1 96.81 95 ALA B N 1
ATOM 3627 C CA . ALA B 1 95 ? 9.391 -12.742 -12.375 1 96.81 95 ALA B CA 1
ATOM 3628 C C . ALA B 1 95 ? 8.828 -13.023 -10.992 1 96.81 95 ALA B C 1
ATOM 3630 O O . ALA B 1 95 ? 9.508 -12.812 -9.984 1 96.81 95 ALA B O 1
ATOM 3631 N N . LYS B 1 96 ? 7.645 -13.523 -10.898 1 97.88 96 LYS B N 1
ATOM 3632 C CA . LYS B 1 96 ? 7 -13.742 -9.609 1 97.88 96 LYS B CA 1
ATOM 3633 C C . LYS B 1 96 ? 7.609 -14.945 -8.883 1 97.88 96 LYS B C 1
ATOM 3635 O O . LYS B 1 96 ? 7.578 -15.008 -7.656 1 97.88 96 LYS B O 1
ATOM 3640 N N . LEU B 1 97 ? 8.219 -15.938 -9.617 1 98.38 97 LEU B N 1
ATOM 3641 C CA . LEU B 1 97 ? 8.617 -17.188 -8.984 1 98.38 97 LEU B CA 1
ATOM 3642 C C . LEU B 1 97 ? 9.781 -16.969 -8.023 1 98.38 97 LEU B C 1
ATOM 3644 O O . LEU B 1 97 ? 9.719 -17.391 -6.863 1 98.38 97 LEU B O 1
ATOM 3648 N N . PRO B 1 98 ? 10.891 -16.266 -8.453 1 97.69 98 PRO B N 1
ATOM 3649 C CA . PRO B 1 98 ? 11.93 -15.977 -7.469 1 97.69 98 PRO B CA 1
ATOM 3650 C C . PRO B 1 98 ? 11.414 -15.211 -6.258 1 97.69 98 PRO B C 1
ATOM 3652 O O . PRO B 1 98 ? 11.844 -15.461 -5.133 1 97.69 98 PRO B O 1
ATOM 3655 N N . LEU B 1 99 ? 10.516 -14.328 -6.484 1 98 99 LEU B N 1
ATOM 3656 C CA . LEU B 1 99 ? 9.945 -13.531 -5.402 1 98 99 LEU B CA 1
ATOM 3657 C C . LEU B 1 99 ? 9.156 -14.414 -4.438 1 98 99 LEU B C 1
ATOM 3659 O O . LEU B 1 99 ? 9.32 -14.305 -3.221 1 98 99 LEU B O 1
ATOM 3663 N N . LEU B 1 100 ? 8.312 -15.266 -4.969 1 98.62 100 LEU B N 1
ATOM 3664 C CA . LEU B 1 100 ? 7.5 -16.156 -4.141 1 98.62 100 LEU B CA 1
ATOM 3665 C C . LEU B 1 100 ? 8.383 -17.047 -3.281 1 98.62 100 LEU B C 1
ATOM 3667 O O . LEU B 1 100 ? 8.117 -17.234 -2.088 1 98.62 100 LEU B O 1
ATOM 3671 N N . ARG B 1 101 ? 9.414 -17.609 -3.893 1 98.25 101 ARG B N 1
ATOM 3672 C CA . ARG B 1 101 ? 10.312 -18.453 -3.115 1 98.25 101 ARG B CA 1
ATOM 3673 C C . ARG B 1 101 ? 10.953 -17.672 -1.977 1 98.25 101 ARG B C 1
ATOM 3675 O O . ARG B 1 101 ? 11 -18.141 -0.838 1 98.25 101 ARG B O 1
ATOM 3682 N N . ALA B 1 102 ? 11.453 -16.484 -2.299 1 96.75 102 ALA B N 1
ATOM 3683 C CA . ALA B 1 102 ? 12.102 -15.648 -1.285 1 96.75 102 ALA B CA 1
ATOM 3684 C C . ALA B 1 102 ? 11.148 -15.367 -0.126 1 96.75 102 ALA B C 1
ATOM 3686 O O . ALA B 1 102 ? 11.539 -15.438 1.041 1 96.75 102 ALA B O 1
ATOM 3687 N N . LEU B 1 103 ? 9.914 -15.086 -0.422 1 97.62 103 LEU B N 1
ATOM 3688 C CA . LEU B 1 103 ? 8.938 -14.711 0.597 1 97.62 103 LEU B CA 1
ATOM 3689 C C . LEU B 1 103 ? 8.508 -15.93 1.406 1 97.62 103 LEU B C 1
ATOM 3691 O O . LEU B 1 103 ? 8.305 -15.836 2.619 1 97.62 103 LEU B O 1
ATOM 3695 N N . LEU B 1 104 ? 8.352 -17.094 0.757 1 98.12 104 LEU B N 1
ATOM 3696 C CA . LEU B 1 104 ? 8.039 -18.312 1.487 1 98.12 104 LEU B CA 1
ATOM 3697 C C . LEU B 1 104 ? 9.086 -18.594 2.557 1 98.12 104 LEU B C 1
ATOM 3699 O O . LEU B 1 104 ? 8.75 -18.922 3.695 1 98.12 104 LEU B O 1
ATOM 3703 N N . LEU B 1 105 ? 10.305 -18.391 2.223 1 96.62 105 LEU B N 1
ATOM 3704 C CA . LEU B 1 105 ? 11.406 -18.781 3.092 1 96.62 105 LEU B CA 1
ATOM 3705 C C . LEU B 1 105 ? 11.617 -17.75 4.195 1 96.62 105 LEU B C 1
ATOM 3707 O O . LEU B 1 105 ? 12.062 -18.094 5.293 1 96.62 105 LEU B O 1
ATOM 3711 N N . ALA B 1 106 ? 11.289 -16.531 3.938 1 94.94 106 ALA B N 1
ATOM 3712 C CA . ALA B 1 106 ? 11.562 -15.453 4.887 1 94.94 106 ALA B CA 1
ATOM 3713 C C . ALA B 1 106 ? 10.406 -15.297 5.879 1 94.94 106 ALA B C 1
ATOM 3715 O O . ALA B 1 106 ? 10.578 -14.719 6.949 1 94.94 106 ALA B O 1
ATOM 3716 N N . HIS B 1 107 ? 9.234 -15.82 5.512 1 95.56 107 HIS B N 1
ATOM 3717 C CA . HIS B 1 107 ? 8.055 -15.57 6.332 1 95.56 107 HIS B CA 1
ATOM 3718 C C . HIS B 1 107 ? 7.387 -16.875 6.746 1 95.56 107 HIS B C 1
ATOM 3720 O O . HIS B 1 107 ? 6.266 -17.172 6.324 1 95.56 107 HIS B O 1
ATOM 3726 N N . PRO B 1 108 ? 7.98 -17.578 7.707 1 96.25 108 PRO B N 1
ATOM 3727 C CA . PRO B 1 108 ? 7.398 -18.844 8.164 1 96.25 108 PRO B CA 1
ATOM 3728 C C . PRO B 1 108 ? 6.051 -18.656 8.859 1 96.25 108 PRO B C 1
ATOM 3730 O O . PRO B 1 108 ? 5.273 -19.609 8.977 1 96.25 108 PRO B O 1
ATOM 3733 N N . GLU B 1 109 ? 5.77 -17.422 9.312 1 94.94 109 GLU B N 1
ATOM 3734 C CA . GLU B 1 109 ? 4.52 -17.141 10.016 1 94.94 109 GLU B CA 1
ATOM 3735 C C . GLU B 1 109 ? 3.346 -17.078 9.039 1 94.94 109 GLU B C 1
ATOM 3737 O O . GLU B 1 109 ? 2.186 -17.172 9.445 1 94.94 109 GLU B O 1
ATOM 3742 N N . ILE B 1 110 ? 3.615 -16.906 7.773 1 97.06 110 ILE B N 1
ATOM 3743 C CA . ILE B 1 110 ? 2.572 -16.75 6.762 1 97.06 110 ILE B CA 1
ATOM 3744 C C . ILE B 1 110 ? 2.109 -18.125 6.297 1 97.06 110 ILE B C 1
ATOM 3746 O O . ILE B 1 110 ? 2.93 -18.984 5.941 1 97.06 110 ILE B O 1
ATOM 3750 N N . GLU B 1 111 ? 0.824 -18.328 6.305 1 98.44 111 GLU B N 1
ATOM 3751 C CA . GLU B 1 111 ? 0.273 -19.609 5.863 1 98.44 111 GLU B CA 1
ATOM 3752 C C . GLU B 1 111 ? 0.112 -19.641 4.344 1 98.44 111 GLU B C 1
ATOM 3754 O O . GLU B 1 111 ? 0.429 -20.641 3.707 1 98.44 111 GLU B O 1
ATOM 3759 N N . PHE B 1 112 ? -0.418 -18.531 3.768 1 98.81 112 PHE B N 1
ATOM 3760 C CA . PHE B 1 112 ? -0.614 -18.438 2.324 1 98.81 112 PHE B CA 1
ATOM 3761 C C . PHE B 1 112 ? 0.01 -17.172 1.771 1 98.81 112 PHE B C 1
ATOM 3763 O O . PHE B 1 112 ? -0.149 -16.094 2.35 1 98.81 112 PHE B O 1
ATOM 3770 N N . LEU B 1 113 ? 0.714 -17.312 0.717 1 98.88 113 LEU B N 1
ATOM 3771 C CA . LEU B 1 113 ? 0.914 -16.172 -0.181 1 98.88 113 LEU B CA 1
ATOM 3772 C C . LEU B 1 113 ? -0.233 -16.062 -1.18 1 98.88 113 LEU B C 1
ATOM 3774 O O . LEU B 1 113 ? -0.675 -17.078 -1.737 1 98.88 113 LEU B O 1
ATOM 3778 N N . TRP B 1 114 ? -0.795 -14.914 -1.349 1 98.94 114 TRP B N 1
ATOM 3779 C CA . TRP B 1 114 ? -1.757 -14.609 -2.402 1 98.94 114 TRP B CA 1
ATOM 3780 C C . TRP B 1 114 ? -1.122 -13.742 -3.484 1 98.94 114 TRP B C 1
ATOM 3782 O O . TRP B 1 114 ? -1.017 -12.523 -3.33 1 98.94 114 TRP B O 1
ATOM 3792 N N . TRP B 1 115 ? -0.745 -14.375 -4.566 1 98.88 115 TRP B N 1
ATOM 3793 C CA . TRP B 1 115 ? -0.219 -13.617 -5.695 1 98.88 115 TRP B CA 1
ATOM 3794 C C . TRP B 1 115 ? -1.347 -12.945 -6.477 1 98.88 115 TRP B C 1
ATOM 3796 O O . TRP B 1 115 ? -2.369 -13.578 -6.758 1 98.88 115 TRP B O 1
ATOM 3806 N N . MET B 1 116 ? -1.127 -11.703 -6.863 1 98.62 116 MET B N 1
ATOM 3807 C CA . MET B 1 116 ? -2.037 -11.023 -7.781 1 98.62 116 MET B CA 1
ATOM 3808 C C . MET B 1 116 ? -1.271 -10.125 -8.75 1 98.62 116 MET B C 1
ATOM 3810 O O . MET B 1 116 ? -0.52 -9.242 -8.32 1 98.62 116 MET B O 1
ATOM 3814 N N . ASP B 1 117 ? -1.506 -10.312 -10.047 1 97.5 117 ASP B N 1
ATOM 3815 C CA . ASP B 1 117 ? -0.888 -9.477 -11.07 1 97.5 117 ASP B CA 1
ATOM 3816 C C . ASP B 1 117 ? -1.268 -8.008 -10.891 1 97.5 117 ASP B C 1
ATOM 3818 O O . ASP B 1 117 ? -2.324 -7.699 -10.336 1 97.5 117 ASP B O 1
ATOM 3822 N N . SER B 1 118 ? -0.397 -7.16 -11.352 1 95.88 118 SER B N 1
ATOM 3823 C CA . SER B 1 118 ? -0.619 -5.73 -11.18 1 95.88 118 SER B CA 1
ATOM 3824 C C . SER B 1 118 ? -1.824 -5.258 -11.992 1 95.88 118 SER B C 1
ATOM 3826 O O . SER B 1 118 ? -2.422 -4.227 -11.68 1 95.88 118 SER B O 1
ATOM 3828 N N . ASP B 1 119 ? -2.213 -5.969 -13.055 1 95.69 119 ASP B N 1
ATOM 3829 C CA . ASP B 1 119 ? -3.348 -5.547 -13.867 1 95.69 119 ASP B CA 1
ATOM 3830 C C . ASP B 1 119 ? -4.629 -6.262 -13.445 1 95.69 119 ASP B C 1
ATOM 3832 O O . ASP B 1 119 ? -5.57 -6.375 -14.234 1 95.69 119 ASP B O 1
ATOM 3836 N N . ALA B 1 120 ? -4.645 -6.855 -12.289 1 97.94 120 ALA B N 1
ATOM 3837 C CA . ALA B 1 120 ? -5.844 -7.383 -11.641 1 97.94 120 ALA B CA 1
ATOM 3838 C C . ALA B 1 120 ? -6.266 -6.504 -10.469 1 97.94 120 ALA B C 1
ATOM 3840 O O . ALA B 1 120 ? -5.418 -5.977 -9.742 1 97.94 120 ALA B O 1
ATOM 3841 N N . MET B 1 121 ? -7.566 -6.336 -10.242 1 98.5 121 MET B N 1
ATOM 3842 C CA . MET B 1 121 ? -8.094 -5.5 -9.172 1 98.5 121 MET B CA 1
ATOM 3843 C C . MET B 1 121 ? -9.25 -6.191 -8.453 1 98.5 121 MET B C 1
ATOM 3845 O O . MET B 1 121 ? -10 -6.941 -9.07 1 98.5 121 MET B O 1
ATOM 3849 N N . PHE B 1 122 ? -9.352 -5.93 -7.203 1 98.88 122 PHE B N 1
ATOM 3850 C CA . PHE B 1 122 ? -10.531 -6.363 -6.457 1 98.88 122 PHE B CA 1
ATOM 3851 C C . PHE B 1 122 ? -11.75 -5.539 -6.848 1 98.88 122 PHE B C 1
ATOM 3853 O O . PHE B 1 122 ? -11.727 -4.309 -6.754 1 98.88 122 PHE B O 1
ATOM 3860 N N . SER B 1 123 ? -12.75 -6.215 -7.277 1 98.75 123 SER B N 1
ATOM 3861 C CA . SER B 1 123 ? -14.008 -5.555 -7.586 1 98.75 123 SER B CA 1
ATOM 3862 C C . SER B 1 123 ? -15.047 -5.812 -6.496 1 98.75 123 SER B C 1
ATOM 3864 O O . SER B 1 123 ? -16.078 -5.145 -6.445 1 98.75 123 SER B O 1
ATOM 3866 N N . ASP B 1 124 ? -14.828 -6.691 -5.605 1 98.62 124 ASP B N 1
ATOM 3867 C CA . ASP B 1 124 ? -15.656 -6.93 -4.43 1 98.62 124 ASP B CA 1
ATOM 3868 C C . ASP B 1 124 ? -14.852 -6.754 -3.143 1 98.62 124 ASP B C 1
ATOM 3870 O O . ASP B 1 124 ? -14.188 -7.688 -2.689 1 98.62 124 ASP B O 1
ATOM 3874 N N . MET B 1 125 ? -15 -5.648 -2.482 1 97.56 125 MET B N 1
ATOM 3875 C CA . MET B 1 125 ? -14.234 -5.316 -1.285 1 97.56 125 MET B CA 1
ATOM 3876 C C . MET B 1 125 ? -14.82 -6.012 -0.058 1 97.56 125 MET B C 1
ATOM 3878 O O . MET B 1 125 ? -14.164 -6.102 0.98 1 97.56 125 MET B O 1
ATOM 3882 N N . ALA B 1 126 ? -16.031 -6.527 -0.172 1 95.94 126 ALA B N 1
ATOM 3883 C CA . ALA B 1 126 ? -16.719 -7.074 0.993 1 95.94 126 ALA B CA 1
ATOM 3884 C C . ALA B 1 126 ? -16.562 -8.594 1.059 1 95.94 126 ALA B C 1
ATOM 3886 O O . ALA B 1 126 ? -16.812 -9.203 2.098 1 95.94 126 ALA B O 1
ATOM 3887 N N . PHE B 1 127 ? -16.172 -9.219 -0.011 1 96.62 127 PHE B N 1
ATOM 3888 C CA . PHE B 1 127 ? -16.125 -10.672 -0.083 1 96.62 127 PHE B CA 1
ATOM 3889 C C . PHE B 1 127 ? -14.844 -11.211 0.561 1 96.62 127 PHE B C 1
ATOM 3891 O O . PHE B 1 127 ? -13.742 -10.797 0.201 1 96.62 127 PHE B O 1
ATOM 3898 N N . GLU B 1 128 ? -14.969 -12.078 1.49 1 93.81 128 GLU B N 1
ATOM 3899 C CA . GLU B 1 128 ? -13.852 -12.805 2.076 1 93.81 128 GLU B CA 1
ATOM 3900 C C . GLU B 1 128 ? -13.773 -14.227 1.532 1 93.81 128 GLU B C 1
ATOM 3902 O O . GLU B 1 128 ? -14.797 -14.883 1.339 1 93.81 128 GLU B O 1
ATOM 3907 N N . LEU B 1 129 ? -12.594 -14.703 1.343 1 96.62 129 LEU B N 1
ATOM 3908 C CA . LEU B 1 129 ? -12.422 -16.047 0.802 1 96.62 129 LEU B CA 1
ATOM 3909 C C . LEU B 1 129 ? -12.961 -17.094 1.768 1 96.62 129 LEU B C 1
ATOM 3911 O O . LEU B 1 129 ? -12.883 -16.922 2.986 1 96.62 129 LEU B O 1
ATOM 3915 N N . PRO B 1 130 ? -13.578 -18.125 1.264 1 97 130 PRO B N 1
ATOM 3916 C CA . PRO B 1 130 ? -14.008 -19.234 2.111 1 97 130 PRO B CA 1
ATOM 3917 C C . PRO B 1 130 ? -12.836 -20.109 2.572 1 97 130 PRO B C 1
ATOM 3919 O O . PRO B 1 130 ? -12.695 -21.25 2.123 1 97 130 PRO B O 1
ATOM 3922 N N . TRP B 1 131 ? -12.117 -19.688 3.514 1 96.5 131 TRP B N 1
ATOM 3923 C CA . TRP B 1 131 ? -10.852 -20.266 3.951 1 96.5 131 TRP B CA 1
ATOM 3924 C C . TRP B 1 131 ? -11.023 -21.719 4.363 1 96.5 131 TRP B C 1
ATOM 3926 O O . TRP B 1 131 ? -10.117 -22.531 4.176 1 96.5 131 TRP B O 1
ATOM 3936 N N . GLU B 1 132 ? -12.148 -22.094 4.883 1 95.62 132 GLU B N 1
ATOM 3937 C CA . GLU B 1 132 ? -12.391 -23.453 5.371 1 95.62 132 GLU B CA 1
ATOM 3938 C C . GLU B 1 132 ? -12.328 -24.469 4.234 1 95.62 132 GLU B C 1
ATOM 3940 O O . GLU B 1 132 ? -12.094 -25.656 4.469 1 95.62 132 GLU B O 1
ATOM 3945 N N . ARG B 1 133 ? -12.492 -24 3.049 1 96.69 133 ARG B N 1
ATOM 3946 C CA . ARG B 1 133 ? -12.516 -24.844 1.865 1 96.69 133 ARG B CA 1
ATOM 3947 C C . ARG B 1 133 ? -11.109 -25.297 1.49 1 96.69 133 ARG B C 1
ATOM 3949 O O . ARG B 1 133 ? -10.938 -26.312 0.81 1 96.69 133 ARG B O 1
ATOM 3956 N N . TYR B 1 134 ? -10.078 -24.641 2.016 1 98.06 134 TYR B N 1
ATOM 3957 C CA . TYR B 1 134 ? -8.773 -24.781 1.382 1 98.06 134 TYR B CA 1
ATOM 3958 C C . TYR B 1 134 ? -7.812 -25.547 2.277 1 98.06 134 TYR B C 1
ATOM 3960 O O . TYR B 1 134 ? -6.641 -25.734 1.934 1 98.06 134 TYR B O 1
ATOM 3968 N N . GLY B 1 135 ? -8.305 -26.141 3.336 1 96.38 135 GLY B N 1
ATOM 3969 C CA . GLY B 1 135 ? -7.496 -26.859 4.309 1 96.38 135 GLY B CA 1
ATOM 3970 C C . GLY B 1 135 ? -6.609 -27.906 3.682 1 96.38 135 GLY B C 1
ATOM 3971 O O . GLY B 1 135 ? -5.402 -27.938 3.92 1 96.38 135 GLY B O 1
ATOM 3972 N N . PRO B 1 136 ? -7.121 -28.688 2.787 1 97.5 136 PRO B N 1
ATOM 3973 C CA . PRO B 1 136 ? -6.375 -29.828 2.268 1 97.5 136 PRO B CA 1
ATOM 3974 C C . PRO B 1 136 ? -5.445 -29.453 1.114 1 97.5 136 PRO B C 1
ATOM 3976 O O . PRO B 1 136 ? -4.703 -30.312 0.615 1 97.5 136 PRO B O 1
ATOM 3979 N N . TYR B 1 137 ? -5.492 -28.25 0.676 1 98.75 137 TYR B N 1
ATOM 3980 C CA . TYR B 1 137 ? -4.832 -27.922 -0.58 1 98.75 137 TYR B CA 1
ATOM 3981 C C . TYR B 1 137 ? -3.66 -26.969 -0.342 1 98.75 137 TYR B C 1
ATOM 3983 O O . TYR B 1 137 ? -3.592 -26.297 0.692 1 98.75 137 TYR B O 1
ATOM 3991 N N . ASN B 1 138 ? -2.742 -26.953 -1.287 1 98.88 138 ASN B N 1
ATOM 3992 C CA . ASN B 1 138 ? -1.535 -26.141 -1.177 1 98.88 138 ASN B CA 1
ATOM 3993 C C . ASN B 1 138 ? -1.476 -25.078 -2.268 1 98.88 138 ASN B C 1
ATOM 3995 O O . ASN B 1 138 ? -0.704 -24.125 -2.166 1 98.88 138 ASN B O 1
ATOM 3999 N N . LEU B 1 139 ? -2.219 -25.25 -3.33 1 98.94 139 LEU B N 1
ATOM 4000 C CA . LEU B 1 139 ? -2.303 -24.312 -4.441 1 98.94 139 LEU B CA 1
ATOM 4001 C C . LEU B 1 139 ? -3.748 -24.141 -4.891 1 98.94 139 LEU B C 1
ATOM 4003 O O . LEU B 1 139 ? -4.406 -25.109 -5.281 1 98.94 139 LEU B O 1
ATOM 4007 N N . ILE B 1 140 ? -4.285 -22.922 -4.734 1 98.94 140 ILE B N 1
ATOM 4008 C CA . ILE B 1 140 ? -5.652 -22.594 -5.129 1 98.94 140 ILE B CA 1
ATOM 4009 C C . ILE B 1 140 ? -5.629 -21.609 -6.297 1 98.94 140 ILE B C 1
ATOM 4011 O O . ILE B 1 140 ? -5.039 -20.531 -6.203 1 98.94 140 ILE B O 1
ATOM 4015 N N . MET B 1 141 ? -6.215 -21.922 -7.391 1 98.69 141 MET B N 1
ATOM 4016 C CA . MET B 1 141 ? -6.305 -21.109 -8.594 1 98.69 141 MET B CA 1
ATOM 4017 C C . MET B 1 141 ? -7.727 -21.109 -9.148 1 98.69 141 MET B C 1
ATOM 4019 O O . MET B 1 141 ? -8.492 -22.047 -8.898 1 98.69 141 MET B O 1
ATOM 4023 N N . HIS B 1 142 ? -8.016 -20.047 -9.836 1 98.69 142 HIS B N 1
ATOM 4024 C CA . HIS B 1 142 ? -9.242 -20.109 -10.625 1 98.69 142 HIS B CA 1
ATOM 4025 C C . HIS B 1 142 ? -9.086 -21.062 -11.812 1 98.69 142 HIS B C 1
ATOM 4027 O O . HIS B 1 142 ? -8.086 -21 -12.531 1 98.69 142 HIS B O 1
ATOM 4033 N N . GLY B 1 143 ? -10.047 -21.922 -12 1 98.38 143 GLY B N 1
ATOM 4034 C CA . GLY B 1 143 ? -9.992 -22.828 -13.125 1 98.38 143 GLY B CA 1
ATOM 4035 C C . GLY B 1 143 ? -11.016 -23.953 -13.031 1 98.38 143 GLY B C 1
ATOM 4036 O O . GLY B 1 143 ? -11.93 -23.891 -12.203 1 98.38 143 GLY B O 1
ATOM 4037 N N . TRP B 1 144 ? -10.883 -24.922 -14 1 98.38 144 TRP B N 1
ATOM 4038 C CA . TRP B 1 144 ? -11.781 -26.062 -14.117 1 98.38 144 TRP B CA 1
ATOM 4039 C C . TRP B 1 144 ? -11 -27.359 -14.312 1 98.38 144 TRP B C 1
ATOM 4041 O O . TRP B 1 144 ? -10.188 -27.469 -15.234 1 98.38 144 TRP B O 1
ATOM 4051 N N . ASP B 1 145 ? -11.328 -28.344 -13.516 1 98.12 145 ASP B N 1
ATOM 4052 C CA . ASP B 1 145 ? -10.625 -29.609 -13.594 1 98.12 145 ASP B CA 1
ATOM 4053 C C . ASP B 1 145 ? -10.719 -30.203 -15 1 98.12 145 ASP B C 1
ATOM 4055 O O . ASP B 1 145 ? -9.711 -30.625 -15.57 1 98.12 145 ASP B O 1
ATOM 4059 N N . GLU B 1 146 ? -11.883 -30.203 -15.578 1 98.12 146 GLU B N 1
ATOM 4060 C CA . GLU B 1 146 ? -12.094 -30.797 -16.891 1 98.12 146 GLU B CA 1
ATOM 4061 C C . GLU B 1 146 ? -11.242 -30.094 -17.953 1 98.12 146 GLU B C 1
ATOM 4063 O O . GLU B 1 146 ? -10.648 -30.75 -18.812 1 98.12 146 GLU B O 1
ATOM 4068 N N . MET B 1 147 ? -11.141 -28.859 -17.844 1 98.25 147 MET B N 1
ATOM 4069 C CA . MET B 1 147 ? -10.398 -28.094 -18.844 1 98.25 147 MET B CA 1
ATOM 4070 C C . MET B 1 147 ? -8.898 -28.344 -18.719 1 98.25 147 MET B C 1
ATOM 4072 O O . MET B 1 147 ? -8.18 -28.359 -19.703 1 98.25 147 MET B O 1
ATOM 4076 N N . VAL B 1 148 ? -8.43 -28.5 -17.5 1 98.31 148 VAL B N 1
ATOM 4077 C CA . VAL B 1 148 ? -7 -28.672 -17.266 1 98.31 148 VAL B CA 1
ATOM 4078 C C . VAL B 1 148 ? -6.605 -30.125 -17.516 1 98.31 148 VAL B C 1
ATOM 4080 O O . VAL B 1 148 ? -5.73 -30.406 -18.344 1 98.31 148 VAL B O 1
ATOM 4083 N N . TYR B 1 149 ? -7.297 -31.062 -16.922 1 97.94 149 TYR B N 1
ATOM 4084 C CA . TYR B 1 149 ? -6.816 -32.438 -16.875 1 97.94 149 TYR B CA 1
ATOM 4085 C C . TYR B 1 149 ? -7.332 -33.25 -18.062 1 97.94 149 TYR B C 1
ATOM 4087 O O . TYR B 1 149 ? -6.664 -34.156 -18.531 1 97.94 149 TYR B O 1
ATOM 4095 N N . ASP B 1 150 ? -8.508 -32.938 -18.562 1 97.75 150 ASP B N 1
ATOM 4096 C CA . ASP B 1 150 ? -9.078 -33.688 -19.672 1 97.75 150 ASP B CA 1
ATOM 4097 C C . ASP B 1 150 ? -8.789 -33 -21.016 1 97.75 150 ASP B C 1
ATOM 4099 O O . ASP B 1 150 ? -8.188 -33.594 -21.906 1 97.75 150 ASP B O 1
ATOM 4103 N N . ASP B 1 151 ? -9.109 -31.75 -21.109 1 98.06 151 ASP B N 1
ATOM 4104 C CA . ASP B 1 151 ? -9.008 -31.031 -22.375 1 98.06 151 ASP B CA 1
ATOM 4105 C C . ASP B 1 151 ? -7.578 -30.547 -22.609 1 98.06 151 ASP B C 1
ATOM 4107 O O . ASP B 1 151 ? -7.191 -30.266 -23.75 1 98.06 151 ASP B O 1
ATOM 4111 N N . LYS B 1 152 ? -6.848 -30.344 -21.516 1 98.31 152 LYS B N 1
ATOM 4112 C CA . LYS B 1 152 ? -5.504 -29.781 -21.562 1 98.31 152 LYS B CA 1
ATOM 4113 C C . LYS B 1 152 ? -5.512 -28.422 -22.25 1 98.31 152 LYS B C 1
ATOM 4115 O O . LYS B 1 152 ? -4.695 -28.156 -23.141 1 98.31 152 LYS B O 1
ATOM 4120 N N . ASN B 1 153 ? -6.484 -27.672 -21.922 1 98.12 153 ASN B N 1
ATOM 4121 C CA . ASN B 1 153 ? -6.652 -26.328 -22.5 1 98.12 153 ASN B CA 1
ATOM 4122 C C . ASN B 1 153 ? -5.781 -25.312 -21.766 1 98.12 153 ASN B C 1
ATOM 4124 O O . ASN B 1 153 ? -5.816 -25.203 -20.547 1 98.12 153 ASN B O 1
ATOM 4128 N N . TRP B 1 154 ? -5.066 -24.484 -22.531 1 96.88 154 TRP B N 1
ATOM 4129 C CA . TRP B 1 154 ? -4.098 -23.578 -21.938 1 96.88 154 TRP B CA 1
ATOM 4130 C C . TRP B 1 154 ? -4.805 -22.5 -21.109 1 96.88 154 TRP B C 1
ATOM 4132 O O . TRP B 1 154 ? -4.184 -21.844 -20.266 1 96.88 154 TRP B O 1
ATOM 4142 N N . ILE B 1 155 ? -6.121 -22.266 -21.297 1 95.81 155 ILE B N 1
ATOM 4143 C CA . ILE B 1 155 ? -6.84 -21.234 -20.547 1 95.81 155 ILE B CA 1
ATOM 4144 C C . ILE B 1 155 ? -7.711 -21.906 -19.484 1 95.81 155 ILE B C 1
ATOM 4146 O O . ILE B 1 155 ? -8.648 -21.281 -18.969 1 95.81 155 ILE B O 1
ATOM 4150 N N . GLY B 1 156 ? -7.465 -23.172 -19.172 1 97.69 156 GLY B N 1
ATOM 4151 C CA . GLY B 1 156 ? -8.25 -23.922 -18.203 1 97.69 156 GLY B CA 1
ATOM 4152 C C . GLY B 1 156 ? -8.062 -23.438 -16.781 1 97.69 156 GLY B C 1
ATOM 4153 O O . GLY B 1 156 ? -8.844 -23.766 -15.883 1 97.69 156 GLY B O 1
ATOM 4154 N N . LEU B 1 157 ? -7.035 -22.656 -16.5 1 98.31 157 LEU B N 1
ATOM 4155 C CA . LEU B 1 157 ? -6.77 -22 -15.227 1 98.31 157 LEU B CA 1
ATOM 4156 C C . LEU B 1 157 ? -6.129 -20.641 -15.438 1 98.31 157 LEU B C 1
ATOM 4158 O O . LEU B 1 157 ? -5.898 -20.219 -16.578 1 98.31 157 LEU B O 1
ATOM 4162 N N . ASN B 1 158 ? -5.957 -19.906 -14.359 1 98 158 ASN B N 1
ATOM 4163 C CA . ASN B 1 158 ? -5.316 -18.609 -14.453 1 98 158 ASN B CA 1
ATOM 4164 C C . ASN B 1 158 ? -4.27 -18.406 -13.359 1 98 158 ASN B C 1
ATOM 4166 O O . ASN B 1 158 ? -4.508 -18.75 -12.203 1 98 158 ASN B O 1
ATOM 4170 N N . THR B 1 159 ? -3.109 -17.891 -13.734 1 98.06 159 THR B N 1
ATOM 4171 C CA . THR B 1 159 ? -2.027 -17.703 -12.773 1 98.06 159 THR B CA 1
ATOM 4172 C C . THR B 1 159 ? -1.855 -16.219 -12.438 1 98.06 159 THR B C 1
ATOM 4174 O O . THR B 1 159 ? -0.793 -15.812 -11.969 1 98.06 159 THR B O 1
ATOM 4177 N N . GLY B 1 160 ? -2.883 -15.375 -12.727 1 97.81 160 GLY B N 1
ATOM 4178 C CA . GLY B 1 160 ? -2.836 -13.953 -12.406 1 97.81 160 GLY B CA 1
ATOM 4179 C C . GLY B 1 160 ? -3.291 -13.648 -10.992 1 97.81 160 GLY B C 1
ATOM 4180 O O . GLY B 1 160 ? -3.049 -12.555 -10.477 1 97.81 160 GLY B O 1
ATOM 4181 N N . SER B 1 161 ? -3.945 -14.578 -10.383 1 98.56 161 SER B N 1
ATOM 4182 C CA . SER B 1 161 ? -4.371 -14.531 -8.992 1 98.56 161 SER B CA 1
ATOM 4183 C C . SER B 1 161 ? -4.469 -15.93 -8.391 1 98.56 161 SER B C 1
ATOM 4185 O O . SER B 1 161 ? -5.277 -16.75 -8.836 1 98.56 161 SER B O 1
ATOM 4187 N N . PHE B 1 162 ? -3.635 -16.25 -7.383 1 98.88 162 PHE B N 1
ATOM 4188 C CA . PHE B 1 162 ? -3.684 -17.578 -6.801 1 98.88 162 PHE B CA 1
ATOM 4189 C C . PHE B 1 162 ? -3.111 -17.578 -5.387 1 98.88 162 PHE B C 1
ATOM 4191 O O . PHE B 1 162 ? -2.389 -16.656 -5.008 1 98.88 162 PHE B O 1
ATOM 4198 N N . LEU B 1 163 ? -3.469 -18.578 -4.613 1 98.88 163 LEU B N 1
ATOM 4199 C CA . LEU B 1 163 ? -2.969 -18.797 -3.264 1 98.88 163 LEU B CA 1
ATOM 4200 C C . LEU B 1 163 ? -1.95 -19.938 -3.242 1 98.88 163 LEU B C 1
ATOM 4202 O O . LEU B 1 163 ? -2.17 -20.984 -3.854 1 98.88 163 LEU B O 1
ATOM 4206 N N . LEU B 1 164 ? -0.857 -19.703 -2.635 1 98.94 164 LEU B N 1
ATOM 4207 C CA . LEU B 1 164 ? 0.212 -20.688 -2.469 1 98.94 164 LEU B CA 1
ATOM 4208 C C . LEU B 1 164 ? 0.535 -20.891 -0.993 1 98.94 164 LEU B C 1
ATOM 4210 O O . LEU B 1 164 ? 0.973 -19.969 -0.312 1 98.94 164 LEU B O 1
ATOM 4214 N N . ARG B 1 165 ? 0.311 -22.109 -0.497 1 98.94 165 ARG B N 1
ATOM 4215 C CA . ARG B 1 165 ? 0.546 -22.406 0.912 1 98.94 165 ARG B CA 1
ATOM 4216 C C . ARG B 1 165 ? 2.039 -22.453 1.218 1 98.94 165 ARG B C 1
ATOM 4218 O O . ARG B 1 165 ? 2.828 -22.938 0.4 1 98.94 165 ARG B O 1
ATOM 4225 N N . ASN B 1 166 ? 2.465 -21.984 2.359 1 98.88 166 ASN B N 1
ATOM 4226 C CA . ASN B 1 166 ? 3.857 -22.047 2.789 1 98.88 166 ASN B CA 1
ATOM 4227 C C . ASN B 1 166 ? 4.211 -23.438 3.338 1 98.88 166 ASN B C 1
ATOM 4229 O O . ASN B 1 166 ? 4.023 -23.703 4.527 1 98.88 166 ASN B O 1
ATOM 4233 N N . CYS B 1 167 ? 4.785 -24.281 2.438 1 98.81 167 CYS B N 1
ATOM 4234 C CA . CYS B 1 167 ? 5.117 -25.656 2.824 1 98.81 167 CYS B CA 1
ATOM 4235 C C . CYS B 1 167 ? 6.125 -26.266 1.861 1 98.81 167 CYS B C 1
ATOM 4237 O O . CYS B 1 167 ? 6.504 -25.641 0.87 1 98.81 167 CYS B O 1
ATOM 4239 N N . GLN B 1 168 ? 6.586 -27.438 2.156 1 98.75 168 GLN B N 1
ATOM 4240 C CA . GLN B 1 168 ? 7.555 -28.172 1.343 1 98.75 168 GLN B CA 1
ATOM 4241 C C . GLN B 1 168 ? 7.02 -28.406 -0.068 1 98.75 168 GLN B C 1
ATOM 4243 O O . GLN B 1 168 ? 7.746 -28.219 -1.05 1 98.75 168 GLN B O 1
ATOM 4248 N N . TRP B 1 169 ? 5.793 -28.797 -0.175 1 98.88 169 TRP B N 1
ATOM 4249 C CA . TRP B 1 169 ? 5.16 -29.078 -1.462 1 98.88 169 TRP B CA 1
ATOM 4250 C C . TRP B 1 169 ? 5.305 -27.891 -2.402 1 98.88 169 TRP B C 1
ATOM 4252 O O . TRP B 1 169 ? 5.648 -28.047 -3.574 1 98.88 169 TRP B O 1
ATOM 4262 N N . SER B 1 170 ? 5.023 -26.672 -1.858 1 98.88 170 SER B N 1
ATOM 4263 C CA . SER B 1 170 ? 5.055 -25.453 -2.654 1 98.88 170 SER B CA 1
ATOM 4264 C C . SER B 1 170 ? 6.461 -25.172 -3.168 1 98.88 170 SER B C 1
ATOM 4266 O O . SER B 1 170 ? 6.637 -24.766 -4.32 1 98.88 170 SER B O 1
ATOM 4268 N N . LEU B 1 171 ? 7.461 -25.359 -2.34 1 98.56 171 LEU B N 1
ATOM 4269 C CA . LEU B 1 171 ? 8.844 -25.172 -2.775 1 98.56 171 LEU B CA 1
ATOM 4270 C C . LEU B 1 171 ? 9.195 -26.141 -3.895 1 98.56 171 LEU B C 1
ATOM 4272 O O . LEU B 1 171 ? 9.812 -25.75 -4.891 1 98.56 171 LEU B O 1
ATOM 4276 N N . ASP B 1 172 ? 8.828 -27.375 -3.703 1 98.56 172 ASP B N 1
ATOM 4277 C CA . ASP B 1 172 ? 9.102 -28.391 -4.715 1 98.56 172 ASP B CA 1
ATOM 4278 C C . ASP B 1 172 ? 8.375 -28.078 -6.023 1 98.56 172 ASP B C 1
ATOM 4280 O O . ASP B 1 172 ? 8.922 -28.297 -7.109 1 98.56 172 ASP B O 1
ATOM 4284 N N . PHE B 1 173 ? 7.191 -27.656 -5.922 1 98.69 173 PHE B N 1
ATOM 4285 C CA . PHE B 1 173 ? 6.422 -27.328 -7.113 1 98.69 173 PHE B CA 1
ATOM 4286 C C . PHE B 1 173 ? 7.062 -26.156 -7.863 1 98.69 173 PHE B C 1
ATOM 4288 O O . PHE B 1 173 ? 7.125 -26.172 -9.094 1 98.69 173 PHE B O 1
ATOM 4295 N N . LEU B 1 174 ? 7.457 -25.109 -7.102 1 98.44 174 LEU B N 1
ATOM 4296 C CA . LEU B 1 174 ? 8.148 -23.984 -7.73 1 98.44 174 LEU B CA 1
ATOM 4297 C C . LEU B 1 174 ? 9.375 -24.469 -8.5 1 98.44 174 LEU B C 1
ATOM 4299 O O . LEU B 1 174 ? 9.656 -23.969 -9.594 1 98.44 174 LEU B O 1
ATOM 4303 N N . ASP B 1 175 ? 10.062 -25.406 -7.953 1 97 175 ASP B N 1
ATOM 4304 C CA . ASP B 1 175 ? 11.25 -25.969 -8.602 1 97 175 ASP B CA 1
ATOM 4305 C C . ASP B 1 175 ? 10.875 -26.688 -9.891 1 97 175 ASP B C 1
ATOM 4307 O O . ASP B 1 175 ? 11.672 -26.734 -10.836 1 97 175 ASP B O 1
ATOM 4311 N N . THR B 1 176 ? 9.75 -27.281 -9.891 1 97.56 176 THR B N 1
ATOM 4312 C CA . THR B 1 176 ? 9.266 -27.984 -11.07 1 97.56 176 THR B CA 1
ATOM 4313 C C . THR B 1 176 ? 8.797 -27 -12.133 1 97.56 176 THR B C 1
ATOM 4315 O O . THR B 1 176 ? 8.961 -27.234 -13.328 1 97.56 176 THR B O 1
ATOM 4318 N N . TRP B 1 177 ? 8.227 -25.875 -11.742 1 98.12 177 TRP B N 1
ATOM 4319 C CA . TRP B 1 177 ? 7.621 -24.859 -12.586 1 98.12 177 TRP B CA 1
ATOM 4320 C C . TRP B 1 177 ? 8.688 -23.984 -13.25 1 98.12 177 TRP B C 1
ATOM 4322 O O . TRP B 1 177 ? 8.602 -23.688 -14.438 1 98.12 177 TRP B O 1
ATOM 4332 N N . ALA B 1 178 ? 9.75 -23.703 -12.617 1 97.5 178 ALA B N 1
ATOM 4333 C CA . ALA B 1 178 ? 10.695 -22.625 -12.906 1 97.5 178 ALA B CA 1
ATOM 4334 C C . ALA B 1 178 ? 11.539 -22.938 -14.133 1 97.5 178 ALA B C 1
ATOM 4336 O O . ALA B 1 178 ? 11.852 -22.062 -14.938 1 97.5 178 ALA B O 1
ATOM 4337 N N . PRO B 1 179 ? 11.867 -24.219 -14.406 1 96.75 179 PRO B N 1
ATOM 4338 C CA . PRO B 1 179 ? 12.852 -24.516 -15.445 1 96.75 179 PRO B CA 1
ATOM 4339 C C . PRO B 1 179 ? 12.367 -24.125 -16.844 1 96.75 179 PRO B C 1
ATOM 4341 O O . PRO B 1 179 ? 13.172 -24.047 -17.781 1 96.75 179 PRO B O 1
ATOM 4344 N N . MET B 1 180 ? 11.133 -23.844 -17.031 1 95.56 180 MET B N 1
ATOM 4345 C CA . MET B 1 180 ? 10.617 -23.453 -18.344 1 95.56 180 MET B CA 1
ATOM 4346 C C . MET B 1 180 ? 10.672 -21.938 -18.516 1 95.56 180 MET B C 1
ATOM 4348 O O . MET B 1 180 ? 10.406 -21.422 -19.594 1 95.56 180 MET B O 1
ATOM 4352 N N . GLY B 1 181 ? 11.086 -21.188 -17.5 1 96.56 181 GLY B N 1
ATOM 4353 C CA . GLY B 1 181 ? 10.867 -19.75 -17.422 1 96.56 181 GLY B CA 1
ATOM 4354 C C . GLY B 1 181 ? 12.039 -18.953 -17.938 1 96.56 181 GLY B C 1
ATOM 4355 O O . GLY B 1 181 ? 11.859 -17.859 -18.484 1 96.56 181 GLY B O 1
ATOM 4356 N N . PRO B 1 182 ? 13.312 -19.422 -17.859 1 96.75 182 PRO B N 1
ATOM 4357 C CA . PRO B 1 182 ? 14.461 -18.594 -18.25 1 96.75 182 PRO B CA 1
ATOM 4358 C C . PRO B 1 182 ? 14.383 -18.109 -19.688 1 96.75 182 PRO B C 1
ATOM 4360 O O . PRO B 1 182 ? 14.133 -18.906 -20.594 1 96.75 182 PRO B O 1
ATOM 4363 N N . LYS B 1 183 ? 14.625 -16.891 -19.844 1 94.94 183 LYS B N 1
ATOM 4364 C CA . LYS B 1 183 ? 14.562 -16.281 -21.172 1 94.94 183 LYS B CA 1
ATOM 4365 C C . LYS B 1 183 ? 15.602 -16.875 -22.109 1 94.94 183 LYS B C 1
ATOM 4367 O O . LYS B 1 183 ? 16.641 -17.375 -21.656 1 94.94 183 LYS B O 1
ATOM 4372 N N . GLY B 1 184 ? 15.328 -16.75 -23.453 1 93.5 184 GLY B N 1
ATOM 4373 C CA . GLY B 1 184 ? 16.25 -17.281 -24.453 1 93.5 184 GLY B CA 1
ATOM 4374 C C . GLY B 1 184 ? 15.852 -18.656 -24.953 1 93.5 184 GLY B C 1
ATOM 4375 O O . GLY B 1 184 ? 14.672 -18.969 -25.094 1 93.5 184 GLY B O 1
ATOM 4376 N N . PRO B 1 185 ? 16.844 -19.469 -25.234 1 94.75 185 PRO B N 1
ATOM 4377 C CA . PRO B 1 185 ? 16.562 -20.766 -25.875 1 94.75 185 PRO B CA 1
ATOM 4378 C C . PRO B 1 185 ? 15.688 -21.672 -25.016 1 94.75 185 PRO B C 1
ATOM 4380 O O . PRO B 1 185 ? 14.828 -22.391 -25.531 1 94.75 185 PRO B O 1
ATOM 4383 N N . VAL B 1 186 ? 15.922 -21.625 -23.766 1 95.62 186 VAL B N 1
ATOM 4384 C CA . VAL B 1 186 ? 15.164 -22.484 -22.859 1 95.62 186 VAL B CA 1
ATOM 4385 C C . VAL B 1 186 ? 13.68 -22.172 -22.969 1 95.62 186 VAL B C 1
ATOM 4387 O O . VAL B 1 186 ? 12.859 -23.062 -23.172 1 95.62 186 VAL B O 1
ATOM 4390 N N . ARG B 1 187 ? 13.305 -20.969 -22.875 1 96.62 187 ARG B N 1
ATOM 4391 C CA . ARG B 1 187 ? 11.914 -20.531 -22.906 1 96.62 187 ARG B CA 1
ATOM 4392 C C . ARG B 1 187 ? 11.289 -20.781 -24.281 1 96.62 187 ARG B C 1
ATOM 4394 O O . ARG B 1 187 ? 10.109 -21.156 -24.375 1 96.62 187 ARG B O 1
ATOM 4401 N N . ILE B 1 188 ? 12.062 -20.594 -25.312 1 96.56 188 ILE B N 1
ATOM 4402 C CA . ILE B 1 188 ? 11.602 -20.812 -26.672 1 96.56 188 ILE B CA 1
ATOM 4403 C C . ILE B 1 188 ? 11.289 -22.281 -26.891 1 96.56 188 ILE B C 1
ATOM 4405 O O . ILE B 1 188 ? 10.219 -22.625 -27.406 1 96.56 188 ILE B O 1
ATOM 4409 N N . GLU B 1 189 ? 12.195 -23.109 -26.469 1 96.81 189 GLU B N 1
ATOM 4410 C CA . GLU B 1 189 ? 12 -24.547 -26.641 1 96.81 189 GLU B CA 1
ATOM 4411 C C . GLU B 1 189 ? 10.82 -25.047 -25.797 1 96.81 189 GLU B C 1
ATOM 4413 O O . GLU B 1 189 ? 10.031 -25.875 -26.266 1 96.81 189 GLU B O 1
ATOM 4418 N N . ALA B 1 190 ? 10.766 -24.531 -24.625 1 97.44 190 ALA B N 1
ATOM 4419 C CA . ALA B 1 190 ? 9.617 -24.875 -23.781 1 97.44 190 ALA B CA 1
ATOM 4420 C C . ALA B 1 190 ? 8.312 -24.422 -24.438 1 97.44 190 ALA B C 1
ATOM 4422 O O . ALA B 1 190 ? 7.293 -25.109 -24.344 1 97.44 190 ALA B O 1
ATOM 4423 N N . GLY B 1 191 ? 8.352 -23.266 -25.016 1 98 191 GLY B N 1
ATOM 4424 C CA . GLY B 1 191 ? 7.184 -22.766 -25.719 1 98 191 GLY B CA 1
ATOM 4425 C C . GLY B 1 191 ? 6.699 -23.703 -26.812 1 98 191 GLY B C 1
ATOM 4426 O O . GLY B 1 191 ? 5.492 -23.875 -27 1 98 191 GLY B O 1
ATOM 4427 N N . LYS B 1 192 ? 7.586 -24.281 -27.516 1 97.88 192 LYS B N 1
ATOM 4428 C CA . LYS B 1 192 ? 7.242 -25.25 -28.562 1 97.88 192 LYS B CA 1
ATOM 4429 C C . LYS B 1 192 ? 6.555 -26.484 -27.969 1 97.88 192 LYS B C 1
ATOM 4431 O O . LYS B 1 192 ? 5.57 -26.969 -28.516 1 97.88 192 LYS B O 1
ATOM 4436 N N . VAL B 1 193 ? 7.066 -26.938 -26.891 1 97.75 193 VAL B N 1
ATOM 4437 C CA . VAL B 1 193 ? 6.5 -28.109 -26.219 1 97.75 193 VAL B CA 1
ATOM 4438 C C . VAL B 1 193 ? 5.074 -27.797 -25.766 1 97.75 193 VAL B C 1
ATOM 4440 O O . VAL B 1 193 ? 4.16 -28.594 -25.969 1 97.75 193 VAL B O 1
ATOM 4443 N N . LEU B 1 194 ? 4.926 -26.641 -25.188 1 98.44 194 LEU B N 1
ATOM 4444 C CA . LEU B 1 194 ? 3.615 -26.25 -24.688 1 98.44 194 LEU B CA 1
ATOM 4445 C C . LEU B 1 194 ? 2.623 -26.078 -25.828 1 98.44 194 LEU B C 1
ATOM 4447 O O . LEU B 1 194 ? 1.469 -26.5 -25.719 1 98.44 194 LEU B O 1
ATOM 4451 N N . THR B 1 195 ? 3.09 -25.484 -26.875 1 98.31 195 THR B N 1
ATOM 4452 C CA . THR B 1 195 ? 2.232 -25.266 -28.031 1 98.31 195 THR B CA 1
ATOM 4453 C C . THR B 1 195 ? 1.78 -26.609 -28.625 1 98.31 195 THR B C 1
ATOM 4455 O O . THR B 1 195 ? 0.623 -26.75 -29.016 1 98.31 195 THR B O 1
ATOM 4458 N N . LYS B 1 196 ? 2.605 -27.547 -28.703 1 97.88 196 LYS B N 1
ATOM 4459 C CA . LYS B 1 196 ? 2.303 -28.859 -29.266 1 97.88 196 LYS B CA 1
ATOM 4460 C C . LYS B 1 196 ? 1.335 -29.641 -28.359 1 97.88 196 LYS B C 1
ATOM 4462 O O . LYS B 1 196 ? 0.441 -30.328 -28.859 1 97.88 196 LYS B O 1
ATOM 4467 N N . TYR B 1 197 ? 1.473 -29.469 -27.109 1 98.06 197 TYR B N 1
ATOM 4468 C CA . TYR B 1 197 ? 0.767 -30.328 -26.156 1 98.06 197 TYR B CA 1
ATOM 4469 C C . TYR B 1 197 ? -0.593 -29.75 -25.797 1 98.06 197 TYR B C 1
ATOM 4471 O O . TYR B 1 197 ? -1.551 -30.484 -25.562 1 98.06 197 TYR B O 1
ATOM 4479 N N . LEU B 1 198 ? -0.684 -28.469 -25.672 1 98.5 198 LEU B N 1
ATOM 4480 C CA . LEU B 1 198 ? -1.878 -27.844 -25.109 1 98.5 198 LEU B CA 1
ATOM 4481 C C . LEU B 1 198 ? -2.855 -27.453 -26.219 1 98.5 198 LEU B C 1
ATOM 4483 O O . LEU B 1 198 ? -2.443 -26.984 -27.281 1 98.5 198 LEU B O 1
ATOM 4487 N N . LYS B 1 199 ? -4.059 -27.656 -25.859 1 97.44 199 LYS B N 1
ATOM 4488 C CA . LYS B 1 199 ? -5.137 -27.359 -26.797 1 97.44 199 LYS B CA 1
ATOM 4489 C C . LYS B 1 199 ? -5.32 -25.844 -26.969 1 97.44 199 LYS B C 1
ATOM 4491 O O . LYS B 1 199 ? -5.363 -25.109 -25.984 1 97.44 199 LYS B O 1
ATOM 4496 N N . ASP B 1 200 ? -5.375 -25.344 -28.25 1 93.88 200 ASP B N 1
ATOM 4497 C CA . ASP B 1 200 ? -5.758 -24 -28.688 1 93.88 200 ASP B CA 1
ATOM 4498 C C . ASP B 1 200 ? -4.738 -22.953 -28.219 1 93.88 200 ASP B C 1
ATOM 4500 O O . ASP B 1 200 ? -5.039 -21.766 -28.156 1 93.88 200 ASP B O 1
ATOM 4504 N N . ARG B 1 201 ? -3.582 -23.375 -27.812 1 96.88 201 ARG B N 1
ATOM 4505 C CA . ARG B 1 201 ? -2.551 -22.422 -27.406 1 96.88 201 ARG B CA 1
ATOM 4506 C C . ARG B 1 201 ? -1.884 -21.797 -28.625 1 96.88 201 ARG B C 1
ATOM 4508 O O . ARG B 1 201 ? -1.418 -22.5 -29.516 1 96.88 201 ARG B O 1
ATOM 4515 N N . PRO B 1 202 ? -1.784 -20.516 -28.641 1 94.75 202 PRO B N 1
ATOM 4516 C CA . PRO B 1 202 ? -1.055 -19.891 -29.75 1 94.75 202 PRO B CA 1
ATOM 4517 C C . PRO B 1 202 ? 0.452 -20.125 -29.672 1 94.75 202 PRO B C 1
ATOM 4519 O O . PRO B 1 202 ? 0.982 -20.391 -28.578 1 94.75 202 PRO B O 1
ATOM 4522 N N . VAL B 1 203 ? 1.079 -20.047 -30.797 1 95.75 203 VAL B N 1
ATOM 4523 C CA . VAL B 1 203 ? 2.533 -20.156 -30.844 1 95.75 203 VAL B CA 1
ATOM 4524 C C . VAL B 1 203 ? 3.158 -18.953 -30.141 1 95.75 203 VAL B C 1
ATOM 4526 O O . VAL B 1 203 ? 2.965 -17.812 -30.562 1 95.75 203 VAL B O 1
ATOM 4529 N N . PHE B 1 204 ? 3.896 -19.25 -29.094 1 93.75 204 PHE B N 1
ATOM 4530 C CA . PHE B 1 204 ? 4.5 -18.234 -28.25 1 93.75 204 PHE B CA 1
ATOM 4531 C C . PHE B 1 204 ? 5.547 -18.844 -27.312 1 93.75 204 PHE B C 1
ATOM 4533 O O . PHE B 1 204 ? 5.605 -20.062 -27.156 1 93.75 204 PHE B O 1
ATOM 4540 N N . GLU B 1 205 ? 6.383 -18 -26.797 1 95.69 205 GLU B N 1
ATOM 4541 C CA . GLU B 1 205 ? 7.32 -18.484 -25.781 1 95.69 205 GLU B CA 1
ATOM 4542 C C . GLU B 1 205 ? 6.582 -19.031 -24.562 1 95.69 205 GLU B C 1
ATOM 4544 O O . GLU B 1 205 ? 5.379 -18.812 -24.422 1 95.69 205 GLU B O 1
ATOM 4549 N N . ALA B 1 206 ? 7.305 -19.781 -23.781 1 97.31 206 ALA B N 1
ATOM 4550 C CA . ALA B 1 206 ? 6.668 -20.391 -22.609 1 97.31 206 ALA B CA 1
ATOM 4551 C C . ALA B 1 206 ? 6.199 -19.312 -21.625 1 97.31 206 ALA B C 1
ATOM 4553 O O . ALA B 1 206 ? 6.988 -18.453 -21.203 1 97.31 206 ALA B O 1
ATOM 4554 N N . ASP B 1 207 ? 4.953 -19.344 -21.359 1 97 207 ASP B N 1
ATOM 4555 C CA . ASP B 1 207 ? 4.406 -18.516 -20.297 1 97 207 ASP B CA 1
ATOM 4556 C C . ASP B 1 207 ? 4.082 -19.344 -19.062 1 97 207 ASP B C 1
ATOM 4558 O O . ASP B 1 207 ? 3.953 -20.562 -19.141 1 97 207 ASP B O 1
ATOM 4562 N N . ASP B 1 208 ? 3.992 -18.672 -17.938 1 97.88 208 ASP B N 1
ATOM 4563 C CA . ASP B 1 208 ? 3.84 -19.328 -16.641 1 97.88 208 ASP B CA 1
ATOM 4564 C C . ASP B 1 208 ? 2.525 -20.109 -16.578 1 97.88 208 ASP B C 1
ATOM 4566 O O . ASP B 1 208 ? 2.48 -21.219 -16.047 1 97.88 208 ASP B O 1
ATOM 4570 N N . GLN B 1 209 ? 1.49 -19.594 -17.172 1 98.06 209 GLN B N 1
ATOM 4571 C CA . GLN B 1 209 ? 0.181 -20.234 -17.094 1 98.06 209 GLN B CA 1
ATOM 4572 C C . GLN B 1 209 ? 0.156 -21.547 -17.891 1 98.06 209 GLN B C 1
ATOM 4574 O O . GLN B 1 209 ? -0.292 -22.578 -17.391 1 98.06 209 GLN B O 1
ATOM 4579 N N . SER B 1 210 ? 0.609 -21.453 -19.141 1 98.38 210 SER B N 1
ATOM 4580 C CA . SER B 1 210 ? 0.66 -22.656 -19.969 1 98.38 210 SER B CA 1
ATOM 4581 C C . SER B 1 210 ? 1.53 -23.734 -19.328 1 98.38 210 SER B C 1
ATOM 4583 O O . SER B 1 210 ? 1.197 -24.922 -19.359 1 98.38 210 SER B O 1
ATOM 4585 N N . ALA B 1 211 ? 2.643 -23.328 -18.766 1 98.5 211 ALA B N 1
ATOM 4586 C CA . ALA B 1 211 ? 3.525 -24.266 -18.078 1 98.5 211 ALA B CA 1
ATOM 4587 C C . ALA B 1 211 ? 2.809 -24.938 -16.906 1 98.5 211 ALA B C 1
ATOM 4589 O O . ALA B 1 211 ? 2.969 -26.141 -16.688 1 98.5 211 ALA B O 1
ATOM 4590 N N . MET B 1 212 ? 2.041 -24.188 -16.203 1 98.69 212 MET B N 1
ATOM 4591 C CA . MET B 1 212 ? 1.259 -24.719 -15.086 1 98.69 212 MET B CA 1
ATOM 4592 C C . MET B 1 212 ? 0.278 -25.781 -15.57 1 98.69 212 MET B C 1
ATOM 4594 O O . MET B 1 212 ? 0.207 -26.875 -15 1 98.69 212 MET B O 1
ATOM 4598 N N . VAL B 1 213 ? -0.447 -25.484 -16.625 1 98.69 213 VAL B N 1
ATOM 4599 C CA . VAL B 1 213 ? -1.405 -26.438 -17.172 1 98.69 213 VAL B CA 1
ATOM 4600 C C . VAL B 1 213 ? -0.679 -27.703 -17.609 1 98.69 213 VAL B C 1
ATOM 4602 O O . VAL B 1 213 ? -1.128 -28.812 -17.328 1 98.69 213 VAL B O 1
ATOM 4605 N N . TYR B 1 214 ? 0.404 -27.547 -18.281 1 98.69 214 TYR B N 1
ATOM 4606 C CA . TYR B 1 214 ? 1.198 -28.656 -18.781 1 98.69 214 TYR B CA 1
ATOM 4607 C C . TYR B 1 214 ? 1.642 -29.562 -17.641 1 98.69 214 TYR B C 1
ATOM 4609 O O . TYR B 1 214 ? 1.493 -30.797 -17.719 1 98.69 214 TYR B O 1
ATOM 4617 N N . ILE B 1 215 ? 2.191 -29 -16.578 1 98.62 215 ILE B N 1
ATOM 4618 C CA . ILE B 1 215 ? 2.691 -29.766 -15.43 1 98.62 215 ILE B CA 1
ATOM 4619 C C . ILE B 1 215 ? 1.538 -30.5 -14.758 1 98.62 215 ILE B C 1
ATOM 4621 O O . ILE B 1 215 ? 1.651 -31.688 -14.461 1 98.62 215 ILE B O 1
ATOM 4625 N N . LEU B 1 216 ? 0.435 -29.812 -14.57 1 98.69 216 LEU B N 1
ATOM 4626 C CA . LEU B 1 216 ? -0.699 -30.438 -13.891 1 98.69 216 LEU B CA 1
ATOM 4627 C C . LEU B 1 216 ? -1.288 -31.547 -14.75 1 98.69 216 LEU B C 1
ATOM 4629 O O . LEU B 1 216 ? -1.7 -32.594 -14.219 1 98.69 216 LEU B O 1
ATOM 4633 N N . ALA B 1 217 ? -1.33 -31.391 -16.031 1 98.25 217 ALA B N 1
ATOM 4634 C CA . ALA B 1 217 ? -1.882 -32.406 -16.922 1 98.25 217 ALA B CA 1
ATOM 4635 C C . ALA B 1 217 ? -0.966 -33.625 -17.016 1 98.25 217 ALA B C 1
ATOM 4637 O O . ALA B 1 217 ? -1.437 -34.75 -17.016 1 98.25 217 ALA B O 1
ATOM 4638 N N . THR B 1 218 ? 0.32 -33.406 -17.062 1 98.19 218 THR B N 1
ATOM 4639 C CA . THR B 1 218 ? 1.257 -34.469 -17.328 1 98.19 218 THR B CA 1
ATOM 4640 C C . THR B 1 218 ? 1.708 -35.125 -16.016 1 98.19 218 THR B C 1
ATOM 4642 O O . THR B 1 218 ? 2.127 -36.281 -16 1 98.19 218 THR B O 1
ATOM 4645 N N . GLU B 1 219 ? 1.667 -34.406 -14.938 1 98.19 219 GLU B N 1
ATOM 4646 C CA . GLU B 1 219 ? 2.1 -34.906 -13.641 1 98.19 219 GLU B CA 1
ATOM 4647 C C . GLU B 1 219 ? 0.976 -34.844 -12.609 1 98.19 219 GLU B C 1
ATOM 4649 O O . GLU B 1 219 ? 1.21 -34.469 -11.453 1 98.19 219 GLU B O 1
ATOM 4654 N N . ARG B 1 220 ? -0.175 -35.125 -13.031 1 97.81 220 ARG B N 1
ATOM 4655 C CA . ARG B 1 220 ? -1.364 -35.031 -12.195 1 97.81 220 ARG B CA 1
ATOM 4656 C C . ARG B 1 220 ? -1.211 -35.875 -10.93 1 97.81 220 ARG B C 1
ATOM 4658 O O . ARG B 1 220 ? -1.59 -35.438 -9.836 1 97.81 220 ARG B O 1
ATOM 4665 N N . GLU B 1 221 ? -0.681 -37.062 -11 1 97.94 221 GLU B N 1
ATOM 4666 C CA . GLU B 1 221 ? -0.539 -37.969 -9.867 1 97.94 221 GLU B CA 1
ATOM 4667 C C . GLU B 1 221 ? 0.337 -37.375 -8.781 1 97.94 221 GLU B C 1
ATOM 4669 O O . GLU B 1 221 ? 0.094 -37.562 -7.59 1 97.94 221 GLU B O 1
ATOM 4674 N N . LYS B 1 222 ? 1.245 -36.625 -9.227 1 98.31 222 LYS B N 1
ATOM 4675 C CA . LYS B 1 222 ? 2.209 -36.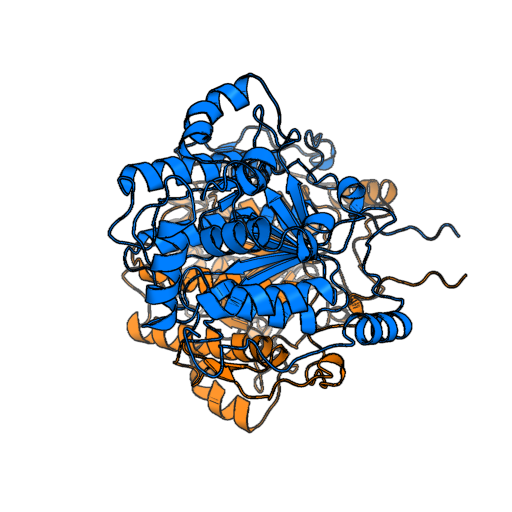062 -8.281 1 98.31 222 LYS B CA 1
ATOM 4676 C C . LYS B 1 222 ? 1.666 -34.781 -7.633 1 98.31 222 LYS B C 1
ATOM 4678 O O . LYS B 1 222 ? 1.868 -34.562 -6.438 1 98.31 222 LYS B O 1
ATOM 4683 N N . TRP B 1 223 ? 0.994 -33.969 -8.398 1 98.69 223 TRP B N 1
ATOM 4684 C CA . TRP B 1 223 ? 0.719 -32.594 -7.926 1 98.69 223 TRP B CA 1
ATOM 4685 C C . TRP B 1 223 ? -0.78 -32.375 -7.754 1 98.69 223 TRP B C 1
ATOM 4687 O O . TRP B 1 223 ? -1.202 -31.547 -6.941 1 98.69 223 TRP B O 1
ATOM 4697 N N . GLY B 1 224 ? -1.622 -33.062 -8.453 1 98.25 224 GLY B N 1
ATOM 4698 C CA . GLY B 1 224 ? -3.023 -32.75 -8.656 1 98.25 224 GLY B CA 1
ATOM 4699 C C . GLY B 1 224 ? -3.842 -32.781 -7.383 1 98.25 224 GLY B C 1
ATOM 4700 O O . GLY B 1 224 ? -4.781 -32 -7.219 1 98.25 224 GLY B O 1
ATOM 4701 N N . ASP B 1 225 ? -3.459 -33.625 -6.426 1 98.06 225 ASP B N 1
ATOM 4702 C CA . ASP B 1 225 ? -4.258 -33.812 -5.223 1 98.06 225 ASP B CA 1
ATOM 4703 C C . ASP B 1 225 ? -4.195 -32.625 -4.301 1 98.06 225 ASP B C 1
ATOM 4705 O O . ASP B 1 225 ? -5.062 -32.438 -3.443 1 98.06 225 ASP B O 1
ATOM 4709 N N . LYS B 1 226 ? -3.172 -31.781 -4.461 1 98.75 226 LYS B N 1
ATOM 4710 C CA . LYS B 1 226 ? -2.996 -30.641 -3.578 1 98.75 226 LYS B CA 1
ATOM 4711 C C . LYS B 1 226 ? -3.354 -29.344 -4.289 1 98.75 226 LYS B C 1
ATOM 4713 O O . LYS B 1 226 ? -3.164 -28.25 -3.74 1 98.75 226 LYS B O 1
ATOM 4718 N N . VAL B 1 227 ? -3.891 -29.453 -5.52 1 98.88 227 VAL B N 1
ATOM 4719 C CA . VAL B 1 227 ? -4.305 -28.281 -6.289 1 98.88 227 VAL B CA 1
ATOM 4720 C C . VAL B 1 227 ? -5.828 -28.188 -6.297 1 98.88 227 VAL B C 1
ATOM 4722 O O . VAL B 1 227 ? -6.52 -29.188 -6.539 1 98.88 227 VAL B O 1
ATOM 4725 N N . TYR B 1 228 ? -6.332 -27.031 -5.914 1 98.81 228 TYR B N 1
ATOM 4726 C CA . TYR B 1 228 ? -7.762 -26.766 -5.98 1 98.81 228 TYR B CA 1
ATOM 4727 C C . TYR B 1 228 ? -8.078 -25.734 -7.066 1 98.81 228 TYR B C 1
ATOM 4729 O O . TYR B 1 228 ? -7.594 -24.609 -7.023 1 98.81 228 TYR B O 1
ATOM 4737 N N . LEU B 1 229 ? -8.836 -26.141 -8.023 1 98.69 229 LEU B N 1
ATOM 4738 C CA . LEU B 1 229 ? -9.305 -25.219 -9.055 1 98.69 229 LEU B CA 1
ATOM 4739 C C . LEU B 1 229 ? -10.656 -24.625 -8.672 1 98.69 229 LEU B C 1
ATOM 4741 O O . LEU B 1 229 ? -11.695 -25.281 -8.836 1 98.69 229 LEU B O 1
ATOM 4745 N N . GLU B 1 230 ? -10.609 -23.344 -8.227 1 98.56 230 GLU B N 1
ATOM 4746 C CA . GLU B 1 230 ? -11.75 -22.625 -7.688 1 98.56 230 GLU B CA 1
ATOM 4747 C C . GLU B 1 230 ? -12.609 -22.031 -8.805 1 98.56 230 GLU B C 1
ATOM 4749 O O . GLU B 1 230 ? -12.109 -21.312 -9.672 1 98.56 230 GLU B O 1
ATOM 4754 N N . ASN B 1 231 ? -13.828 -22.375 -8.883 1 97.69 231 ASN B N 1
ATOM 4755 C CA . ASN B 1 231 ? -14.742 -21.797 -9.867 1 97.69 231 ASN B CA 1
ATOM 4756 C C . ASN B 1 231 ? -16.078 -21.422 -9.234 1 97.69 231 ASN B C 1
ATOM 4758 O O . ASN B 1 231 ? -17.047 -21.141 -9.945 1 97.69 231 ASN B O 1
ATOM 4762 N N . GLY B 1 232 ? -16.141 -21.438 -7.871 1 97.81 232 GLY B N 1
ATOM 4763 C CA . GLY B 1 232 ? -17.328 -21.016 -7.16 1 97.81 232 GLY B CA 1
ATOM 4764 C C . GLY B 1 232 ? -17.484 -19.516 -7.074 1 97.81 232 GLY B C 1
ATOM 4765 O O . GLY B 1 232 ? -18.578 -19 -6.855 1 97.81 232 GLY B O 1
ATOM 4766 N N . TYR B 1 233 ? -16.438 -18.828 -7.152 1 98.25 233 TYR B N 1
ATOM 4767 C CA . TYR B 1 233 ? -16.359 -17.375 -7.258 1 98.25 233 TYR B CA 1
ATOM 4768 C C . TYR B 1 233 ? -15.203 -16.953 -8.156 1 98.25 233 TYR B C 1
ATOM 4770 O O . TYR B 1 233 ? -14.445 -17.781 -8.633 1 98.25 233 TYR B O 1
ATOM 4778 N N . TYR B 1 234 ? -15.109 -15.68 -8.453 1 98.25 234 TYR B N 1
ATOM 4779 C CA . TYR B 1 234 ? -14.094 -15.203 -9.391 1 98.25 234 TYR B CA 1
ATOM 4780 C C . TYR B 1 234 ? -12.805 -14.852 -8.664 1 98.25 234 TYR B C 1
ATOM 4782 O O . TYR B 1 234 ? -12.484 -13.68 -8.477 1 98.25 234 TYR B O 1
ATOM 4790 N N . LEU B 1 235 ? -12.047 -15.914 -8.305 1 98.44 235 LEU B N 1
ATOM 4791 C CA . LEU B 1 235 ? -10.672 -15.656 -7.871 1 98.44 235 LEU B CA 1
ATOM 4792 C C . LEU B 1 235 ? -9.875 -14.984 -8.977 1 98.44 235 LEU B C 1
ATOM 4794 O O . LEU B 1 235 ? -8.883 -14.297 -8.711 1 98.44 235 LEU B O 1
ATOM 4798 N N . HIS B 1 236 ? -10.273 -15.172 -10.109 1 96.06 236 HIS B N 1
ATOM 4799 C CA . HIS B 1 236 ? -9.922 -14.5 -11.359 1 96.06 236 HIS B CA 1
ATOM 4800 C C . HIS B 1 236 ? -11.156 -14.297 -12.234 1 96.06 236 HIS B C 1
ATOM 4802 O O . HIS B 1 236 ? -11.875 -15.25 -12.539 1 96.06 236 HIS B O 1
ATOM 4808 N N . GLY B 1 237 ? -11.422 -13.039 -12.602 1 97.94 237 GLY B N 1
ATOM 4809 C CA . GLY B 1 237 ? -12.5 -12.734 -13.531 1 97.94 237 GLY B CA 1
ATOM 4810 C C . GLY B 1 237 ? -12.031 -11.961 -14.75 1 97.94 237 GLY B C 1
ATOM 4811 O O . GLY B 1 237 ? -11.422 -10.898 -14.625 1 97.94 237 GLY B O 1
ATOM 4812 N N . TYR B 1 238 ? -12.359 -12.5 -15.883 1 97.44 238 TYR B N 1
ATOM 4813 C CA . TYR B 1 238 ? -11.969 -11.875 -17.141 1 97.44 238 TYR B CA 1
ATOM 4814 C C . TYR B 1 238 ? -12.727 -10.57 -17.359 1 97.44 238 TYR B C 1
ATOM 4816 O O . TYR B 1 238 ? -13.961 -10.57 -17.438 1 97.44 238 TYR B O 1
ATOM 4824 N N . TRP B 1 239 ? -12.031 -9.477 -17.516 1 97.94 239 TRP B N 1
ATOM 4825 C CA . TRP B 1 239 ? -12.617 -8.141 -17.578 1 97.94 239 TRP B CA 1
ATOM 4826 C C . TRP B 1 239 ? -13.594 -8.023 -18.75 1 97.94 239 TRP B C 1
ATOM 4828 O O . TRP B 1 239 ? -14.602 -7.324 -18.656 1 97.94 239 TRP B O 1
ATOM 4838 N N . GLY B 1 240 ? -13.289 -8.695 -19.859 1 96.44 240 GLY B N 1
ATOM 4839 C CA . GLY B 1 240 ? -14.062 -8.562 -21.094 1 96.44 240 GLY B CA 1
ATOM 4840 C C . GLY B 1 240 ? -15.516 -8.961 -20.938 1 96.44 240 GLY B C 1
ATOM 4841 O O . GLY B 1 240 ? -16.375 -8.492 -21.672 1 96.44 240 GLY B O 1
ATOM 4842 N N . ILE B 1 241 ? -15.766 -9.758 -19.922 1 96.31 241 ILE B N 1
ATOM 4843 C CA . ILE B 1 241 ? -17.156 -10.195 -19.766 1 96.31 241 ILE B CA 1
ATOM 4844 C C . ILE B 1 241 ? -17.75 -9.562 -18.5 1 96.31 241 ILE B C 1
ATOM 4846 O O . ILE B 1 241 ? -18.938 -9.727 -18.219 1 96.31 241 ILE B O 1
ATOM 4850 N N . LEU B 1 242 ? -16.953 -8.883 -17.719 1 98.25 242 LEU B N 1
ATOM 4851 C CA . LEU B 1 242 ? -17.422 -8.445 -16.406 1 98.25 242 LEU B CA 1
ATOM 4852 C C . LEU B 1 242 ? -17.703 -6.945 -16.406 1 98.25 242 LEU B C 1
ATOM 4854 O O . LEU B 1 242 ? -18.75 -6.5 -15.938 1 98.25 242 LEU B O 1
ATOM 4858 N N . VAL B 1 243 ? -16.812 -6.094 -16.922 1 98.62 243 VAL B N 1
ATOM 4859 C CA . VAL B 1 243 ? -16.781 -4.664 -16.641 1 98.62 243 VAL B CA 1
ATOM 4860 C C . VAL B 1 243 ? -18.016 -3.994 -17.234 1 98.62 243 VAL B C 1
ATOM 4862 O O . VAL B 1 243 ? -18.594 -3.1 -16.625 1 98.62 243 VAL B O 1
ATOM 4865 N N . ASP B 1 244 ? -18.453 -4.426 -18.422 1 97.94 244 ASP B N 1
ATOM 4866 C CA . ASP B 1 244 ? -19.609 -3.816 -19.078 1 97.94 244 ASP B CA 1
ATOM 4867 C C . ASP B 1 244 ? -20.891 -4.113 -18.297 1 97.94 244 ASP B C 1
ATOM 4869 O O . ASP B 1 244 ? -21.938 -3.496 -18.547 1 97.94 244 ASP B O 1
ATOM 4873 N N . ARG B 1 245 ? -20.828 -4.988 -17.344 1 98.44 245 ARG B N 1
ATOM 4874 C CA . ARG B 1 245 ? -22.016 -5.375 -16.578 1 98.44 245 ARG B CA 1
ATOM 4875 C C . ARG B 1 245 ? -22.031 -4.695 -15.219 1 98.44 245 ARG B C 1
ATOM 4877 O O . ARG B 1 245 ? -22.953 -4.906 -14.43 1 98.44 245 ARG B O 1
ATOM 4884 N N . TYR B 1 246 ? -21.094 -3.893 -14.859 1 98.62 246 TYR B N 1
ATOM 4885 C CA . TYR B 1 246 ? -20.953 -3.326 -13.523 1 98.62 246 TYR B CA 1
ATOM 4886 C C . TYR B 1 246 ? -22.188 -2.516 -13.141 1 98.62 246 TYR B C 1
ATOM 4888 O O . TYR B 1 246 ? -22.656 -2.596 -12.008 1 98.62 246 TYR B O 1
ATOM 4896 N N . GLU B 1 247 ? -22.734 -1.702 -14.109 1 98.31 247 GLU B N 1
ATOM 4897 C CA . GLU B 1 247 ? -23.906 -0.909 -13.789 1 98.31 247 GLU B CA 1
ATOM 4898 C C . GLU B 1 247 ? -25.109 -1.804 -13.469 1 98.31 247 GLU B C 1
ATOM 4900 O O . GLU B 1 247 ? -25.875 -1.52 -12.547 1 98.31 247 GLU B O 1
ATOM 4905 N N . GLU B 1 248 ? -25.25 -2.83 -14.242 1 98.12 248 GLU B N 1
ATOM 4906 C CA . GLU B 1 248 ? -26.297 -3.805 -13.961 1 98.12 248 GLU B CA 1
ATOM 4907 C C . GLU B 1 248 ? -26.125 -4.434 -12.586 1 98.12 248 GLU B C 1
ATOM 4909 O O . GLU B 1 248 ? -27.094 -4.629 -11.852 1 98.12 248 GLU B O 1
ATOM 4914 N N . MET B 1 249 ? -24.891 -4.805 -12.211 1 98.19 249 MET B N 1
ATOM 4915 C CA . MET B 1 249 ? -24.594 -5.379 -10.906 1 98.19 249 MET B CA 1
ATOM 4916 C C . MET B 1 249 ? -24.969 -4.41 -9.789 1 98.19 249 MET B C 1
ATOM 4918 O O . MET B 1 249 ? -25.562 -4.805 -8.789 1 98.19 249 MET B O 1
ATOM 4922 N N . LEU B 1 250 ? -24.641 -3.143 -9.977 1 96.94 250 LEU B N 1
ATOM 4923 C CA . LEU B 1 250 ? -24.938 -2.105 -9 1 96.94 250 LEU B CA 1
ATOM 4924 C C . LEU B 1 250 ? -26.453 -2.01 -8.766 1 96.94 250 LEU B C 1
ATOM 4926 O O . LEU B 1 250 ? -26.891 -1.758 -7.645 1 96.94 250 LEU B O 1
ATOM 4930 N N . GLU B 1 251 ? -27.219 -2.219 -9.75 1 97 251 GLU B N 1
ATOM 4931 C CA . GLU B 1 251 ? -28.672 -2.072 -9.688 1 97 251 GLU B CA 1
ATOM 4932 C C . GLU B 1 251 ? -29.312 -3.283 -9.023 1 97 251 GLU B C 1
ATOM 4934 O O . GLU B 1 251 ? -30.344 -3.156 -8.352 1 97 251 GLU B O 1
ATOM 4939 N N . ASN B 1 252 ? -28.641 -4.453 -9.156 1 97.81 252 ASN B N 1
ATOM 4940 C CA . ASN B 1 252 ? -29.391 -5.672 -8.859 1 97.81 252 ASN B CA 1
ATOM 4941 C C . ASN B 1 252 ? -28.797 -6.406 -7.656 1 97.81 252 ASN B C 1
ATOM 4943 O O . ASN B 1 252 ? -29.453 -7.273 -7.078 1 97.81 252 ASN B O 1
ATOM 4947 N N . TYR B 1 253 ? -27.578 -6.105 -7.34 1 97.5 253 TYR B N 1
ATOM 4948 C CA . TYR B 1 253 ? -26.906 -6.898 -6.316 1 97.5 253 TYR B CA 1
ATOM 4949 C C . TYR B 1 253 ? -26.141 -6.004 -5.344 1 97.5 253 TYR B C 1
ATOM 4951 O O . TYR B 1 253 ? -26.422 -4.809 -5.246 1 97.5 253 TYR B O 1
ATOM 4959 N N . HIS B 1 254 ? -25.391 -6.602 -4.422 1 95.81 254 HIS B N 1
ATOM 4960 C CA . HIS B 1 254 ? -24.531 -5.953 -3.439 1 95.81 254 HIS B CA 1
ATOM 4961 C C . HIS B 1 254 ? -23.219 -6.699 -3.287 1 95.81 254 HIS B C 1
ATOM 4963 O O . HIS B 1 254 ? -23.125 -7.895 -3.576 1 95.81 254 HIS B O 1
ATOM 4969 N N . PRO B 1 255 ? -22.188 -6.02 -2.895 1 96.88 255 PRO B N 1
ATOM 4970 C CA . PRO B 1 255 ? -20.891 -6.691 -2.695 1 96.88 255 PRO B CA 1
ATOM 4971 C C . PRO B 1 255 ? -20.969 -7.812 -1.658 1 96.88 255 PRO B C 1
ATOM 4973 O O . PRO B 1 255 ? -21.906 -7.848 -0.85 1 96.88 255 PRO B O 1
ATOM 4976 N N . GLY B 1 256 ? -20.062 -8.68 -1.676 1 96.38 256 GLY B N 1
ATOM 4977 C CA . GLY B 1 256 ? -19.953 -9.758 -0.708 1 96.38 256 GLY B CA 1
ATOM 4978 C C . GLY B 1 256 ? -20.297 -11.117 -1.291 1 96.38 256 GLY B C 1
ATOM 4979 O O . GLY B 1 256 ? -20.312 -12.125 -0.574 1 96.38 256 GLY B O 1
ATOM 4980 N N . LEU B 1 257 ? -20.453 -11.148 -2.648 1 97.5 257 LEU B N 1
ATOM 4981 C CA . LEU B 1 257 ? -20.891 -12.391 -3.279 1 97.5 257 LEU B CA 1
ATOM 4982 C C . LEU B 1 257 ? -19.734 -13.086 -3.984 1 97.5 257 LEU B C 1
ATOM 4984 O O . LEU B 1 257 ? -19.688 -14.312 -4.062 1 97.5 257 LEU B O 1
ATOM 4988 N N . GLY B 1 258 ? -18.781 -12.312 -4.605 1 98.06 258 GLY B N 1
ATOM 4989 C CA . GLY B 1 258 ? -17.547 -12.812 -5.184 1 98.06 258 GLY B CA 1
ATOM 4990 C C . GLY B 1 258 ? -17.75 -13.531 -6.504 1 98.06 258 GLY B C 1
ATOM 4991 O O . GLY B 1 258 ? -16.781 -13.852 -7.199 1 98.06 258 GLY B O 1
ATOM 4992 N N . ASP B 1 259 ? -19.047 -13.719 -6.898 1 97.81 259 ASP B N 1
ATOM 4993 C CA . ASP B 1 259 ? -19.344 -14.547 -8.062 1 97.81 259 ASP B CA 1
ATOM 4994 C C . ASP B 1 259 ? -19.875 -13.695 -9.219 1 97.81 259 ASP B C 1
ATOM 4996 O O . ASP B 1 259 ? -19.5 -12.531 -9.352 1 97.81 259 ASP B O 1
ATOM 5000 N N . HIS B 1 260 ? -20.641 -14.273 -10.141 1 96.31 260 HIS B N 1
ATOM 5001 C CA . HIS B 1 260 ? -21.062 -13.594 -11.359 1 96.31 260 HIS B CA 1
ATOM 5002 C C . HIS B 1 260 ? -21.938 -12.383 -11.039 1 96.31 260 HIS B C 1
ATOM 5004 O O . HIS B 1 260 ? -22.094 -11.492 -11.875 1 96.31 260 HIS B O 1
ATOM 5010 N N . ARG B 1 261 ? -22.547 -12.32 -9.867 1 97.81 261 ARG B N 1
ATOM 5011 C CA . ARG B 1 261 ? -23.391 -11.211 -9.453 1 97.81 261 ARG B CA 1
ATOM 5012 C C . ARG B 1 261 ? -22.562 -10.016 -9.016 1 97.81 261 ARG B C 1
ATOM 5014 O O . ARG B 1 261 ? -22.938 -8.867 -9.234 1 97.81 261 ARG B O 1
ATOM 5021 N N . TRP B 1 262 ? -21.344 -10.289 -8.438 1 98.56 262 TRP B N 1
ATOM 5022 C CA . TRP B 1 262 ? -20.375 -9.297 -7.969 1 98.56 262 TRP B CA 1
ATOM 5023 C C . TRP B 1 262 ? -18.984 -9.906 -7.859 1 98.56 262 TRP B C 1
ATOM 5025 O O . TRP B 1 262 ? -18.578 -10.359 -6.785 1 98.56 262 TRP B O 1
ATOM 5035 N N . PRO B 1 263 ? -18.25 -9.828 -8.953 1 98.69 263 PRO B N 1
ATOM 5036 C CA . PRO B 1 263 ? -17.016 -10.617 -9.031 1 98.69 263 PRO B CA 1
ATOM 5037 C C . PRO B 1 263 ? -15.945 -10.141 -8.062 1 98.69 263 PRO B C 1
ATOM 5039 O O . PRO B 1 263 ? -15.766 -8.93 -7.879 1 98.69 263 PRO B O 1
ATOM 5042 N N . LEU B 1 264 ? -15.227 -11.031 -7.445 1 98.81 264 LEU B N 1
ATOM 5043 C CA . LEU B 1 264 ? -14.18 -10.68 -6.496 1 98.81 264 LEU B CA 1
ATOM 5044 C C . LEU B 1 264 ? -13.023 -9.969 -7.203 1 98.81 264 LEU B C 1
ATOM 5046 O O . LEU B 1 264 ? -12.633 -8.875 -6.797 1 98.81 264 LEU B O 1
ATOM 5050 N N . VAL B 1 265 ? -12.469 -10.609 -8.273 1 98.88 265 VAL B N 1
ATOM 5051 C CA . VAL B 1 265 ? -11.305 -10.086 -8.977 1 98.88 265 VAL B CA 1
ATOM 5052 C C . VAL B 1 265 ? -11.656 -9.852 -10.445 1 98.88 265 VAL B C 1
ATOM 5054 O O . VAL B 1 265 ? -12.273 -10.711 -11.086 1 98.88 265 VAL B O 1
ATOM 5057 N N . THR B 1 266 ? -11.383 -8.727 -10.945 1 98.88 266 THR B N 1
ATOM 5058 C CA . THR B 1 266 ? -11.406 -8.406 -12.367 1 98.88 266 THR B CA 1
ATOM 5059 C C . THR B 1 266 ? -9.992 -8.266 -12.922 1 98.88 266 THR B C 1
ATOM 5061 O O . THR B 1 266 ? -9.227 -7.418 -12.461 1 98.88 266 THR B O 1
ATOM 5064 N N . HIS B 1 267 ? -9.656 -9.086 -13.82 1 98.38 267 HIS B N 1
ATOM 5065 C CA . HIS B 1 267 ? -8.297 -9.188 -14.344 1 98.38 267 HIS B CA 1
ATOM 5066 C C . HIS B 1 267 ? -8.234 -8.781 -15.812 1 98.38 267 HIS B C 1
ATOM 5068 O O . HIS B 1 267 ? -8.969 -9.312 -16.641 1 98.38 267 HIS B O 1
ATOM 5074 N N . PHE B 1 268 ? -7.379 -7.863 -16.125 1 97.06 268 PHE B N 1
ATOM 5075 C CA . PHE B 1 268 ? -7.297 -7.25 -17.453 1 97.06 268 PHE B CA 1
ATOM 5076 C C . PHE B 1 268 ? -6.258 -7.953 -18.312 1 97.06 268 PHE B C 1
ATOM 5078 O O . PHE B 1 268 ? -5.391 -7.305 -18.891 1 97.06 268 PHE B O 1
ATOM 5085 N N . VAL B 1 269 ? -6.461 -9.258 -18.375 1 94 269 VAL B N 1
ATOM 5086 C CA . VAL B 1 269 ? -5.598 -10.062 -19.219 1 94 269 VAL B CA 1
ATOM 5087 C C . VAL B 1 269 ? -5.641 -9.531 -20.656 1 94 269 VAL B C 1
ATOM 5089 O O . VAL B 1 269 ? -6.707 -9.172 -21.156 1 94 269 VAL B O 1
ATOM 5092 N N . GLY B 1 270 ? -4.496 -9.469 -21.266 1 91.44 270 GLY B N 1
ATOM 5093 C CA . GLY B 1 270 ? -4.414 -9.008 -22.641 1 91.44 270 GLY B CA 1
ATOM 5094 C C . GLY B 1 270 ? -4.273 -7.5 -22.75 1 91.44 270 GLY B C 1
ATOM 5095 O O . GLY B 1 270 ? -3.881 -6.988 -23.812 1 91.44 270 GLY B O 1
ATOM 5096 N N . CYS B 1 271 ? -4.617 -6.895 -21.594 1 91.56 271 CYS B N 1
ATOM 5097 C CA . CYS B 1 271 ? -4.352 -5.461 -21.547 1 91.56 271 CYS B CA 1
ATOM 5098 C C . CYS B 1 271 ? -2.904 -5.188 -21.141 1 91.56 271 CYS B C 1
ATOM 5100 O O . CYS B 1 271 ? -2.305 -5.965 -20.406 1 91.56 271 CYS B O 1
ATOM 5102 N N . LYS B 1 272 ? -2.191 -4.293 -21.719 1 85.69 272 LYS B N 1
ATOM 5103 C CA . LYS B 1 272 ? -0.821 -3.895 -21.406 1 85.69 272 LYS B CA 1
ATOM 5104 C C . LYS B 1 272 ? -0.718 -2.383 -21.234 1 85.69 272 LYS B C 1
ATOM 5106 O O . LYS B 1 272 ? -0.11 -1.692 -22.047 1 85.69 272 LYS B O 1
ATOM 5111 N N . PRO B 1 273 ? -1.234 -2.014 -20.078 1 85.81 273 PRO B N 1
ATOM 5112 C CA . PRO B 1 273 ? -1.229 -0.56 -19.906 1 85.81 273 PRO B CA 1
ATOM 5113 C C . PRO B 1 273 ? 0.179 0.031 -19.922 1 85.81 273 PRO B C 1
ATOM 5115 O O . PRO B 1 273 ? 0.359 1.195 -20.281 1 85.81 273 PRO B O 1
ATOM 5118 N N . CYS B 1 274 ? 1.13 -0.732 -19.578 1 90.06 274 CYS B N 1
ATOM 5119 C CA . CYS B 1 274 ? 2.502 -0.241 -19.531 1 90.06 274 CYS B CA 1
ATOM 5120 C C . CYS B 1 274 ? 3.156 -0.348 -20.906 1 90.06 274 CYS B C 1
ATOM 5122 O O . CYS B 1 274 ? 4.262 0.157 -21.109 1 90.06 274 CYS B O 1
ATOM 5124 N N . GLY B 1 275 ? 2.5 -1.065 -21.797 1 85.19 275 GLY B N 1
ATOM 5125 C CA . GLY B 1 275 ? 3.078 -1.281 -23.109 1 85.19 275 GLY B CA 1
ATOM 5126 C C . GLY B 1 275 ? 2.412 -0.456 -24.188 1 85.19 275 GLY B C 1
ATOM 5127 O O . GLY B 1 275 ? 1.409 0.214 -23.938 1 85.19 275 GLY B O 1
ATOM 5128 N N . LYS B 1 276 ? 3.07 -0.472 -25.391 1 74.44 276 LYS B N 1
ATOM 5129 C CA . LYS B 1 276 ? 2.555 0.264 -26.547 1 74.44 276 LYS B CA 1
ATOM 5130 C C . LYS B 1 276 ? 1.533 -0.566 -27.312 1 74.44 276 LYS B C 1
ATOM 5132 O O . LYS B 1 276 ? 0.654 -0.016 -27.984 1 74.44 276 LYS B O 1
ATOM 5137 N N . PHE B 1 277 ? 1.689 -1.898 -27.109 1 73.19 277 PHE B N 1
ATOM 5138 C CA . PHE B 1 277 ? 0.81 -2.779 -27.875 1 73.19 277 PHE B CA 1
ATOM 5139 C C . PHE B 1 277 ? 0.192 -3.838 -26.969 1 73.19 277 PHE B C 1
ATOM 5141 O O . PHE B 1 277 ? 0.775 -4.207 -25.953 1 73.19 277 PHE B O 1
ATOM 5148 N N . GLY B 1 278 ? -1.089 -4.168 -27.219 1 73.19 278 GLY B N 1
ATOM 5149 C CA . GLY B 1 278 ? -1.787 -5.254 -26.547 1 73.19 278 GLY B CA 1
ATOM 5150 C C . GLY B 1 278 ? -2.779 -5.969 -27.453 1 73.19 278 GLY B C 1
ATOM 5151 O O . GLY B 1 278 ? -2.846 -5.699 -28.656 1 73.19 278 GLY B O 1
ATOM 5152 N N . ASP B 1 279 ? -3.354 -6.988 -26.781 1 85.31 279 ASP B N 1
ATOM 5153 C CA . ASP B 1 279 ? -4.355 -7.766 -27.5 1 85.31 279 ASP B CA 1
ATOM 5154 C C . ASP B 1 279 ? -5.629 -6.949 -27.719 1 85.31 279 ASP B C 1
ATOM 5156 O O . ASP B 1 279 ? -6.473 -7.32 -28.531 1 85.31 279 ASP B O 1
ATOM 5160 N N . TYR B 1 280 ? -5.719 -5.809 -27 1 90.62 280 TYR B N 1
ATOM 5161 C CA . TYR B 1 280 ? -6.852 -4.895 -27.094 1 90.62 280 TYR B CA 1
ATOM 5162 C C . TYR B 1 280 ? -6.379 -3.457 -27.281 1 90.62 280 TYR B C 1
ATOM 5164 O O . TYR B 1 280 ? -5.242 -3.123 -26.938 1 90.62 280 TYR B O 1
ATOM 5172 N N . PRO B 1 281 ? -7.285 -2.674 -27.859 1 89.69 281 PRO B N 1
ATOM 5173 C CA . PRO B 1 281 ? -6.914 -1.259 -27.922 1 89.69 281 PRO B CA 1
ATOM 5174 C C . PRO B 1 281 ? -6.629 -0.659 -26.547 1 89.69 281 PRO B C 1
ATOM 5176 O O . PRO B 1 281 ? -7.395 -0.874 -25.609 1 89.69 281 PRO B O 1
ATOM 5179 N N . VAL B 1 282 ? -5.586 0.068 -26.5 1 88.56 282 VAL B N 1
ATOM 5180 C CA . VAL B 1 282 ? -5.105 0.637 -25.25 1 88.56 282 VAL B CA 1
ATOM 5181 C C . VAL B 1 282 ? -6.188 1.521 -24.625 1 88.56 282 VAL B C 1
ATOM 5183 O O . VAL B 1 282 ? -6.434 1.464 -23.422 1 88.56 282 VAL B O 1
ATOM 5186 N N . GLU B 1 283 ? -6.883 2.32 -25.438 1 90.06 283 GLU B N 1
ATOM 5187 C CA . GLU B 1 283 ? -7.91 3.24 -24.953 1 90.06 283 GLU B CA 1
ATOM 5188 C C . GLU B 1 283 ? -9.055 2.488 -24.281 1 90.06 283 GLU B C 1
ATOM 5190 O O . GLU B 1 283 ? -9.57 2.926 -23.25 1 90.06 283 GLU B O 1
ATOM 5195 N N . ARG B 1 284 ? -9.43 1.427 -24.906 1 94.12 284 ARG B N 1
ATOM 5196 C CA . ARG B 1 284 ? -10.492 0.619 -24.312 1 94.12 284 ARG B CA 1
ATOM 5197 C C . ARG B 1 284 ? -10.047 0.032 -22.984 1 94.12 284 ARG B C 1
ATOM 5199 O O . ARG B 1 284 ? -10.805 0.056 -22 1 94.12 284 ARG B O 1
ATOM 5206 N N . CYS B 1 285 ? -8.844 -0.527 -22.953 1 94.88 285 CYS B N 1
ATOM 5207 C CA . CYS B 1 285 ? -8.297 -1.098 -21.719 1 94.88 285 CYS B CA 1
ATOM 5208 C C . CYS B 1 285 ? -8.281 -0.068 -20.609 1 94.88 285 CYS B C 1
ATOM 5210 O O . CYS B 1 285 ? -8.75 -0.342 -19.5 1 94.88 285 CYS B O 1
ATOM 5212 N N . LEU B 1 286 ? -7.836 1.098 -20.922 1 94.19 286 LEU B N 1
ATOM 5213 C CA . LEU B 1 286 ? -7.703 2.145 -19.906 1 94.19 286 LEU B CA 1
ATOM 5214 C C . LEU B 1 286 ? -9.07 2.586 -19.406 1 94.19 286 LEU B C 1
ATOM 5216 O O . LEU B 1 286 ? -9.266 2.762 -18.203 1 94.19 286 LEU B O 1
ATOM 5220 N N . LYS B 1 287 ? -9.977 2.77 -20.328 1 96.62 287 LYS B N 1
ATOM 5221 C CA . LYS B 1 287 ? -11.336 3.145 -19.953 1 96.62 287 LYS B CA 1
ATOM 5222 C C . LYS B 1 287 ? -11.953 2.109 -19.031 1 96.62 287 LYS B C 1
ATOM 5224 O O . LYS B 1 287 ? -12.555 2.461 -18 1 96.62 287 LYS B O 1
ATOM 5229 N N . GLN B 1 288 ? -11.836 0.854 -19.375 1 97.94 288 GLN B N 1
ATOM 5230 C CA . GLN B 1 288 ? -12.445 -0.225 -18.609 1 97.94 288 GLN B CA 1
ATOM 5231 C C . GLN B 1 288 ? -11.727 -0.419 -17.266 1 97.94 288 GLN B C 1
ATOM 5233 O O . GLN B 1 288 ? -12.352 -0.772 -16.266 1 97.94 288 GLN B O 1
ATOM 5238 N N . MET B 1 289 ? -10.438 -0.182 -17.219 1 97.94 289 MET B N 1
ATOM 5239 C CA . MET B 1 289 ? -9.695 -0.24 -15.969 1 97.94 289 MET B CA 1
ATOM 5240 C C . MET B 1 289 ? -10.156 0.85 -15.008 1 97.94 289 MET B C 1
ATOM 5242 O O . MET B 1 289 ? -10.289 0.61 -13.805 1 97.94 289 MET B O 1
ATOM 5246 N N . GLU B 1 290 ? -10.406 2.074 -15.586 1 98.06 290 GLU B N 1
ATOM 5247 C CA . GLU B 1 290 ? -10.945 3.158 -14.773 1 98.06 290 GLU B CA 1
ATOM 5248 C C . GLU B 1 290 ? -12.273 2.766 -14.141 1 98.06 290 GLU B C 1
ATOM 5250 O O . GLU B 1 290 ? -12.5 2.996 -12.953 1 98.06 290 GLU B O 1
ATOM 5255 N N . ARG B 1 291 ? -13.102 2.174 -14.898 1 98.75 291 ARG B N 1
ATOM 5256 C CA . ARG B 1 291 ? -14.414 1.746 -14.438 1 98.75 291 ARG B CA 1
ATOM 5257 C C . ARG B 1 291 ? -14.297 0.683 -13.352 1 98.75 291 ARG B C 1
ATOM 5259 O O . ARG B 1 291 ? -14.992 0.74 -12.336 1 98.75 291 ARG B O 1
ATOM 5266 N N . ALA B 1 292 ? -13.414 -0.272 -13.555 1 98.81 292 ALA B N 1
ATOM 5267 C CA . ALA B 1 292 ? -13.219 -1.337 -12.57 1 98.81 292 ALA B CA 1
ATOM 5268 C C . ALA B 1 292 ? -12.656 -0.784 -11.266 1 98.81 292 ALA B C 1
ATOM 5270 O O . ALA B 1 292 ? -13.102 -1.171 -10.18 1 98.81 292 ALA B O 1
ATOM 5271 N N . PHE B 1 293 ? -11.664 0.103 -11.414 1 98.75 293 PHE B N 1
ATOM 5272 C CA . PHE B 1 293 ? -11.117 0.741 -10.227 1 98.75 293 PHE B CA 1
ATOM 5273 C C . PHE B 1 293 ? -12.211 1.441 -9.43 1 98.75 293 PHE B C 1
ATOM 5275 O O . PHE B 1 293 ? -12.32 1.249 -8.219 1 98.75 293 PHE B O 1
ATOM 5282 N N . ASN B 1 294 ? -12.969 2.279 -10.07 1 98.81 294 ASN B N 1
ATOM 5283 C CA . ASN B 1 294 ? -14 3.064 -9.414 1 98.81 294 ASN B CA 1
ATOM 5284 C C . ASN B 1 294 ? -15.086 2.172 -8.82 1 98.81 294 ASN B C 1
ATOM 5286 O O . ASN B 1 294 ? -15.664 2.496 -7.781 1 98.81 294 ASN B O 1
ATOM 5290 N N . PHE B 1 295 ? -15.414 1.039 -9.523 1 98.88 295 PHE B N 1
ATOM 5291 C CA . PHE B 1 295 ? -16.375 0.073 -9.023 1 98.88 295 PHE B CA 1
ATOM 5292 C C . PHE B 1 295 ? -15.969 -0.452 -7.656 1 98.88 295 PHE B C 1
ATOM 5294 O O . PHE B 1 295 ? -16.781 -0.498 -6.73 1 98.88 295 PHE B O 1
ATOM 5301 N N . GLY B 1 296 ? -14.703 -0.833 -7.484 1 98.44 296 GLY B N 1
ATOM 5302 C CA . GLY B 1 296 ? -14.172 -1.242 -6.195 1 98.44 296 GLY B CA 1
ATOM 5303 C C . GLY B 1 296 ? -14.031 -0.092 -5.215 1 98.44 296 GLY B C 1
ATOM 5304 O O . GLY B 1 296 ? -14.398 -0.214 -4.047 1 98.44 296 GLY B O 1
ATOM 5305 N N . ASP B 1 297 ? -13.555 1.076 -5.719 1 98.5 297 ASP B N 1
ATOM 5306 C CA . ASP B 1 297 ? -13.281 2.238 -4.879 1 98.5 297 ASP B CA 1
ATOM 5307 C C . ASP B 1 297 ? -14.562 2.791 -4.266 1 98.5 297 ASP B C 1
ATOM 5309 O O . ASP B 1 297 ? -14.555 3.307 -3.145 1 98.5 297 ASP B O 1
ATOM 5313 N N . ASN B 1 298 ? -15.672 2.666 -4.984 1 97.69 298 ASN B N 1
ATOM 5314 C CA . ASN B 1 298 ? -16.953 3.125 -4.461 1 97.69 298 ASN B CA 1
ATOM 5315 C C . ASN B 1 298 ? -17.328 2.381 -3.182 1 97.69 298 ASN B C 1
ATOM 5317 O O . ASN B 1 298 ? -17.984 2.947 -2.301 1 97.69 298 ASN B O 1
ATOM 5321 N N . GLN B 1 299 ? -16.969 1.119 -3.08 1 97.06 299 GLN B N 1
ATOM 5322 C CA . GLN B 1 299 ? -17.25 0.334 -1.881 1 97.06 299 GLN B CA 1
ATOM 5323 C C . GLN B 1 299 ? -16.438 0.84 -0.692 1 97.06 299 GLN B C 1
ATOM 5325 O O . GLN B 1 299 ? -16.859 0.699 0.458 1 97.06 299 GLN B O 1
ATOM 5330 N N . ILE B 1 300 ? -15.312 1.492 -0.928 1 96.38 300 ILE B N 1
ATOM 5331 C CA . ILE B 1 300 ? -14.484 2.1 0.106 1 96.38 300 ILE B CA 1
ATOM 5332 C C . ILE B 1 300 ? -14.977 3.516 0.397 1 96.38 300 ILE B C 1
ATOM 5334 O O . ILE B 1 300 ? -15.219 3.869 1.553 1 96.38 300 ILE B O 1
ATOM 5338 N N . LEU B 1 301 ? -15.188 4.305 -0.649 1 96.25 301 LEU B N 1
ATOM 5339 C CA . LEU B 1 301 ? -15.57 5.707 -0.524 1 96.25 301 LEU B CA 1
ATOM 5340 C C . LEU B 1 301 ? -16.906 5.848 0.201 1 96.25 301 LEU B C 1
ATOM 5342 O O . LEU B 1 301 ? -17.109 6.816 0.935 1 96.25 301 LEU B O 1
ATOM 5346 N N . GLN B 1 302 ? -17.75 4.898 0.045 1 94.31 302 GLN B N 1
ATOM 5347 C CA . GLN B 1 302 ? -19.078 5.008 0.658 1 94.31 302 GLN B CA 1
ATOM 5348 C C . GLN B 1 302 ? -18.969 4.984 2.182 1 94.31 302 GLN B C 1
ATOM 5350 O O . GLN B 1 302 ? -19.844 5.52 2.871 1 94.31 302 GLN B O 1
ATOM 5355 N N . MET B 1 303 ? -17.953 4.371 2.703 1 92.31 303 MET B N 1
ATOM 5356 C CA . MET B 1 303 ? -17.719 4.363 4.145 1 92.31 303 MET B CA 1
ATOM 5357 C C . MET B 1 303 ? -17.547 5.781 4.68 1 92.31 303 MET B C 1
ATOM 5359 O O . MET B 1 303 ? -17.828 6.047 5.848 1 92.31 303 MET B O 1
ATOM 5363 N N . TYR B 1 304 ? -17.172 6.621 3.822 1 93.56 304 TYR B N 1
ATOM 5364 C CA . TYR B 1 304 ? -16.875 7.992 4.223 1 93.56 304 TYR B CA 1
ATOM 5365 C C . TYR B 1 304 ? -17.891 8.961 3.631 1 93.56 304 TYR B C 1
ATOM 5367 O O . TYR B 1 304 ? -17.688 10.18 3.654 1 93.56 304 TYR B O 1
ATOM 5375 N N . GLY B 1 305 ? -18.906 8.406 2.992 1 93.38 305 GLY B N 1
ATOM 5376 C CA . GLY B 1 305 ? -20.031 9.203 2.523 1 93.38 305 GLY B CA 1
ATOM 5377 C C . GLY B 1 305 ? -19.828 9.734 1.113 1 93.38 305 GLY B C 1
ATOM 5378 O O . GLY B 1 305 ? -20.422 10.75 0.739 1 93.38 305 GLY B O 1
ATOM 5379 N N . PHE B 1 306 ? -19 9.109 0.329 1 96.31 306 PHE B N 1
ATOM 5380 C CA . PHE B 1 306 ? -18.734 9.586 -1.023 1 96.31 306 PHE B CA 1
ATOM 5381 C C . PHE B 1 306 ? -18.891 8.453 -2.035 1 96.31 306 PHE B C 1
ATOM 5383 O O . PHE B 1 306 ? -18.938 7.281 -1.661 1 96.31 306 PHE B O 1
ATOM 5390 N N . THR B 1 307 ? -19.078 8.758 -3.27 1 97.19 307 THR B N 1
ATOM 5391 C CA . THR B 1 307 ? -19.016 7.859 -4.418 1 97.19 307 THR B CA 1
ATOM 5392 C C . THR B 1 307 ? -18.5 8.602 -5.648 1 97.19 307 THR B C 1
ATOM 5394 O O . THR B 1 307 ? -18.531 9.828 -5.703 1 97.19 307 THR B O 1
ATOM 5397 N N . HIS B 1 308 ? -17.938 7.891 -6.551 1 98.25 308 HIS B N 1
ATOM 5398 C CA . HIS B 1 308 ? -17.641 8.508 -7.84 1 98.25 308 HIS B CA 1
ATOM 5399 C C . HIS B 1 308 ? -18.906 8.969 -8.547 1 98.25 308 HIS B C 1
ATOM 5401 O O . HIS B 1 308 ? -19.953 8.336 -8.406 1 98.25 308 HIS B O 1
ATOM 5407 N N . LYS B 1 309 ? -18.844 10.023 -9.328 1 98.25 309 LYS B N 1
ATOM 5408 C CA . LYS B 1 309 ? -20 10.539 -10.055 1 98.25 309 LYS B CA 1
ATOM 5409 C C . LYS B 1 309 ? -20.516 9.508 -11.055 1 98.25 309 LYS B C 1
ATOM 5411 O O . LYS B 1 309 ? -21.719 9.43 -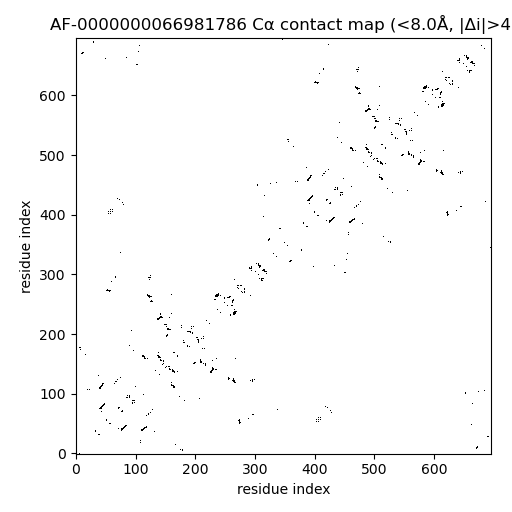11.312 1 98.25 309 LYS B O 1
ATOM 5416 N N . SER B 1 310 ? -19.641 8.781 -11.672 1 98.31 310 SER B N 1
ATOM 5417 C CA . SER B 1 310 ? -19.875 7.617 -12.523 1 98.31 310 SER B CA 1
ATOM 5418 C C . SER B 1 310 ? -18.672 6.668 -12.492 1 98.31 310 SER B C 1
ATOM 5420 O O . SER B 1 310 ? -17.625 7.004 -11.953 1 98.31 310 SER B O 1
ATOM 5422 N N . LEU B 1 311 ? -18.781 5.516 -13.023 1 98.44 311 LEU B N 1
ATOM 5423 C CA . LEU B 1 311 ? -17.688 4.562 -13.016 1 98.44 311 LEU B CA 1
ATOM 5424 C C . LEU B 1 311 ? -16.547 5.043 -13.906 1 98.44 311 LEU B C 1
ATOM 5426 O O . LEU B 1 311 ? -15.422 4.543 -13.805 1 98.44 311 LEU B O 1
ATOM 5430 N N . GLY B 1 312 ? -16.828 5.988 -14.758 1 97.81 312 GLY B N 1
ATOM 5431 C CA . GLY B 1 312 ? -15.789 6.523 -15.625 1 97.81 312 GLY B CA 1
ATOM 5432 C C . GLY B 1 312 ? -15.234 7.848 -15.141 1 97.81 312 GLY B C 1
ATOM 5433 O O . GLY B 1 312 ? -14.383 8.445 -15.805 1 97.81 312 GLY B O 1
ATOM 5434 N N . SER B 1 313 ? -15.68 8.305 -13.945 1 97.62 313 SER B N 1
ATOM 5435 C CA . SER B 1 313 ? -15.312 9.648 -13.492 1 97.62 313 SER B CA 1
ATOM 5436 C C . SER B 1 313 ? -14.336 9.586 -12.32 1 97.62 313 SER B C 1
ATOM 5438 O O . SER B 1 313 ? -14.523 8.797 -11.391 1 97.62 313 SER B O 1
ATOM 5440 N N . ARG B 1 314 ? -13.344 10.414 -12.359 1 96.38 314 ARG B N 1
ATOM 5441 C CA . ARG B 1 314 ? -12.43 10.547 -11.234 1 96.38 314 ARG B CA 1
ATOM 5442 C C . ARG B 1 314 ? -13.023 11.422 -10.133 1 96.38 314 ARG B C 1
ATOM 5444 O O . ARG B 1 314 ? -12.523 11.445 -9.008 1 96.38 314 ARG B O 1
ATOM 5451 N N . LYS B 1 315 ? -14.016 12.227 -10.453 1 97.19 315 LYS B N 1
ATOM 5452 C CA . LYS B 1 315 ? -14.656 13.117 -9.492 1 97.19 315 LYS B CA 1
ATOM 5453 C C . LYS B 1 315 ? -15.57 12.344 -8.547 1 97.19 315 LYS B C 1
ATOM 5455 O O . LYS B 1 315 ? -16.219 11.375 -8.953 1 97.19 315 LYS B O 1
ATOM 5460 N N . VAL B 1 316 ? -15.609 12.805 -7.332 1 97.88 316 VAL B N 1
ATOM 5461 C CA . VAL B 1 316 ? -16.469 12.156 -6.344 1 97.88 316 VAL B CA 1
ATOM 5462 C C . VAL B 1 316 ? -17.547 13.133 -5.879 1 97.88 316 VAL B C 1
ATOM 5464 O O . VAL B 1 316 ? -17.422 14.344 -6.059 1 97.88 316 VAL B O 1
ATOM 5467 N N . LYS B 1 317 ? -18.609 12.633 -5.43 1 96.88 317 LYS B N 1
ATOM 5468 C CA . LYS B 1 317 ? -19.703 13.398 -4.844 1 96.88 317 LYS B CA 1
ATOM 5469 C C . LYS B 1 317 ? -20.109 12.828 -3.488 1 96.88 317 LYS B C 1
ATOM 5471 O O . LYS B 1 317 ? -19.938 11.633 -3.236 1 96.88 317 LYS B O 1
ATOM 5476 N N . ARG B 1 318 ? -20.578 13.641 -2.666 1 95.12 318 ARG B N 1
ATOM 5477 C CA . ARG B 1 318 ? -21.094 13.234 -1.364 1 95.12 318 ARG B CA 1
ATOM 5478 C C . ARG B 1 318 ? -22.438 12.523 -1.506 1 95.12 318 ARG B C 1
ATOM 5480 O O . ARG B 1 318 ? -23.297 12.945 -2.291 1 95.12 318 ARG B O 1
ATOM 5487 N N . ILE B 1 319 ? -22.656 11.461 -0.799 1 93.12 319 ILE B N 1
ATOM 5488 C CA . ILE B 1 319 ? -23.906 10.719 -0.892 1 93.12 319 ILE B CA 1
ATOM 5489 C C . ILE B 1 319 ? -24.578 10.656 0.479 1 93.12 319 ILE B C 1
ATOM 5491 O O . ILE B 1 319 ? -25.672 10.109 0.62 1 93.12 319 ILE B O 1
ATOM 5495 N N . ARG B 1 320 ? -23.859 11.125 1.481 1 90.62 320 ARG B N 1
ATOM 5496 C CA . ARG B 1 320 ? -24.391 11.18 2.844 1 90.62 320 ARG B CA 1
ATOM 5497 C C . ARG B 1 320 ? -23.984 12.477 3.537 1 90.62 320 ARG B C 1
ATOM 5499 O O . ARG B 1 320 ? -22.812 12.852 3.525 1 90.62 320 ARG B O 1
ATOM 5506 N N . ASN B 1 321 ? -24.969 13.016 4.164 1 84.88 321 ASN B N 1
ATOM 5507 C CA . ASN B 1 321 ? -24.672 14.242 4.895 1 84.88 321 ASN B CA 1
ATOM 5508 C C . ASN B 1 321 ? -23.844 13.961 6.145 1 84.88 321 ASN B C 1
ATOM 5510 O O . ASN B 1 321 ? -24.016 12.922 6.785 1 84.88 321 ASN B O 1
ATOM 5514 N N . GLU B 1 322 ? -23.016 14.891 6.391 1 86.38 322 GLU B N 1
ATOM 5515 C CA . GLU B 1 322 ? -22.297 14.805 7.656 1 86.38 322 GLU B CA 1
ATOM 5516 C C . GLU B 1 322 ? -23.188 15.164 8.836 1 86.38 322 GLU B C 1
ATOM 5518 O O . GLU B 1 322 ? -24.141 15.938 8.688 1 86.38 322 GLU B O 1
ATOM 5523 N N . THR B 1 323 ? -22.938 14.492 9.844 1 86.19 323 THR B N 1
ATOM 5524 C CA . THR B 1 323 ? -23.734 14.711 11.047 1 86.19 323 THR B CA 1
ATOM 5525 C C . THR B 1 323 ? -22.844 14.992 12.25 1 86.19 323 THR B C 1
ATOM 5527 O O . THR B 1 323 ? -21.609 14.852 12.156 1 86.19 323 THR B O 1
ATOM 5530 N N . SER B 1 324 ? -23.547 15.422 13.336 1 88.81 324 SER B N 1
ATOM 5531 C CA . SER B 1 324 ? -22.812 15.641 14.586 1 88.81 324 SER B CA 1
ATOM 5532 C C . SER B 1 324 ? -22.641 14.344 15.359 1 88.81 324 SER B C 1
ATOM 5534 O O . SER B 1 324 ? -21.953 14.312 16.375 1 88.81 324 SER B O 1
ATOM 5536 N N . ASN B 1 325 ? -23.25 13.281 14.797 1 90.25 325 ASN B N 1
ATOM 5537 C CA . ASN B 1 325 ? -23.109 11.953 15.375 1 90.25 325 ASN B CA 1
ATOM 5538 C C . ASN B 1 325 ? -22.594 10.945 14.344 1 90.25 325 ASN B C 1
ATOM 5540 O O . ASN B 1 325 ? -23.281 9.984 14.016 1 90.25 325 ASN B O 1
ATOM 5544 N N . PRO B 1 326 ? -21.391 11.164 13.938 1 90.31 326 PRO B N 1
ATOM 5545 C CA . PRO B 1 326 ? -20.859 10.367 12.828 1 90.31 326 PRO B CA 1
ATOM 5546 C C . PRO B 1 326 ? -20.812 8.875 13.141 1 90.31 326 PRO B C 1
ATOM 5548 O O . PRO B 1 326 ? -20.859 8.047 12.227 1 90.31 326 PRO B O 1
ATOM 5551 N N . LEU B 1 327 ? -20.812 8.445 14.375 1 89.75 327 LEU B N 1
ATOM 5552 C CA . LEU B 1 327 ? -20.656 7.043 14.742 1 89.75 327 LEU B CA 1
ATOM 5553 C C . LEU B 1 327 ? -22 6.324 14.727 1 89.75 327 LEU B C 1
ATOM 5555 O O . LEU B 1 327 ? -22.062 5.098 14.859 1 89.75 327 LEU B O 1
ATOM 5559 N N . ASP B 1 328 ? -23.062 7.133 14.477 1 84.12 328 ASP B N 1
ATOM 5560 C CA . ASP B 1 328 ? -24.391 6.543 14.383 1 84.12 328 ASP B CA 1
ATOM 5561 C C . ASP B 1 328 ? -24.656 6.027 12.969 1 84.12 328 ASP B C 1
ATOM 5563 O O . ASP B 1 328 ? -25.609 5.285 12.742 1 84.12 328 ASP B O 1
ATOM 5567 N N . VAL B 1 329 ? -23.797 6.398 12.117 1 80.5 329 VAL B N 1
ATOM 5568 C CA . VAL B 1 329 ? -23.984 5.984 10.727 1 80.5 329 VAL B CA 1
ATOM 5569 C C . VAL B 1 329 ? -23.734 4.484 10.602 1 80.5 329 VAL B C 1
ATOM 5571 O O . VAL B 1 329 ? -22.734 3.971 11.102 1 80.5 329 VAL B O 1
ATOM 5574 N N . LYS B 1 330 ? -24.688 3.848 9.953 1 78.25 330 LYS B N 1
ATOM 5575 C CA . LYS B 1 330 ? -24.594 2.4 9.789 1 78.25 330 LYS B CA 1
ATOM 5576 C C . LYS B 1 330 ? -23.547 2.033 8.734 1 78.25 330 LYS B C 1
ATOM 5578 O O . LYS B 1 330 ? -23.531 2.609 7.641 1 78.25 330 LYS B O 1
ATOM 5583 N N . ASP B 1 331 ? -22.703 1.18 9.102 1 82.5 331 ASP B N 1
ATOM 5584 C CA . ASP B 1 331 ? -21.75 0.581 8.156 1 82.5 331 ASP B CA 1
ATOM 5585 C C . ASP B 1 331 ? -22.406 -0.585 7.41 1 82.5 331 ASP B C 1
ATOM 5587 O O . ASP B 1 331 ? -22.25 -1.742 7.809 1 82.5 331 ASP B O 1
ATOM 5591 N N . GLU B 1 332 ? -22.984 -0.258 6.316 1 78.94 332 GLU B N 1
ATOM 5592 C CA . GLU B 1 332 ? -23.844 -1.204 5.613 1 78.94 332 GLU B CA 1
ATOM 5593 C C . GLU B 1 332 ? -23.062 -2.445 5.188 1 78.94 332 GLU B C 1
ATOM 5595 O O . GLU B 1 332 ? -23.578 -3.561 5.234 1 78.94 332 GLU B O 1
ATOM 5600 N N . LEU B 1 333 ? -21.812 -2.25 4.832 1 83.69 333 LEU B N 1
ATOM 5601 C CA . LEU B 1 333 ? -21.031 -3.371 4.312 1 83.69 333 LEU B CA 1
ATOM 5602 C C . LEU B 1 333 ? -20.172 -3.986 5.41 1 83.69 333 LEU B C 1
ATOM 5604 O O . LEU B 1 333 ? -19.547 -5.023 5.199 1 83.69 333 LEU B O 1
ATOM 5608 N N . GLY B 1 334 ? -20.125 -3.338 6.617 1 82.5 334 GLY B N 1
ATOM 5609 C CA . GLY B 1 334 ? -19.328 -3.852 7.715 1 82.5 334 GLY B CA 1
ATOM 5610 C C . GLY B 1 334 ? -17.828 -3.787 7.449 1 82.5 334 GLY B C 1
ATOM 5611 O O . GLY B 1 334 ? -17.078 -4.629 7.934 1 82.5 334 GLY B O 1
ATOM 5612 N N . LEU B 1 335 ? -17.453 -2.795 6.645 1 86.56 335 LEU B N 1
ATOM 5613 C CA . LEU B 1 335 ? -16.062 -2.742 6.191 1 86.56 335 LEU B CA 1
ATOM 5614 C C . LEU B 1 335 ? -15.227 -1.827 7.082 1 86.56 335 LEU B C 1
ATOM 5616 O O . LEU B 1 335 ? -14 -1.893 7.074 1 86.56 335 LEU B O 1
ATOM 5620 N N . LEU B 1 336 ? -15.82 -1.065 7.883 1 85.56 336 LEU B N 1
ATOM 5621 C CA . LEU B 1 336 ? -15.094 -0.082 8.672 1 85.56 336 LEU B CA 1
ATOM 5622 C C . LEU B 1 336 ? -14.469 -0.73 9.906 1 85.56 336 LEU B C 1
ATOM 5624 O O . LEU B 1 336 ? -13.289 -0.513 10.195 1 85.56 336 LEU B O 1
ATOM 5628 N N . HIS B 1 337 ? -15.305 -1.567 10.617 1 79.5 337 HIS B N 1
ATOM 5629 C CA . HIS B 1 337 ? -14.859 -2.207 11.852 1 79.5 337 HIS B CA 1
ATOM 5630 C C . HIS B 1 337 ? -15.211 -3.691 11.859 1 79.5 337 HIS B C 1
ATOM 5632 O O . HIS B 1 337 ? -16.062 -4.125 12.633 1 79.5 337 HIS B O 1
ATOM 5638 N N . PRO B 1 338 ? -14.445 -4.34 11.023 1 73 338 PRO B N 1
ATOM 5639 C CA . PRO B 1 338 ? -14.789 -5.766 10.984 1 73 338 PRO B CA 1
ATOM 5640 C C . PRO B 1 338 ? -14.406 -6.5 12.266 1 73 338 PRO B C 1
ATOM 5642 O O . PRO B 1 338 ? -13.438 -6.133 12.93 1 73 338 PRO B O 1
ATOM 5645 N N . ALA B 1 339 ? -15.141 -7.586 12.531 1 68.25 339 ALA B N 1
ATOM 5646 C CA . ALA B 1 339 ? -14.977 -8.336 13.773 1 68.25 339 ALA B CA 1
ATOM 5647 C C . ALA B 1 339 ? -13.617 -9.023 13.828 1 68.25 339 ALA B C 1
ATOM 5649 O O . ALA B 1 339 ? -13.031 -9.156 14.906 1 68.25 339 ALA B O 1
ATOM 5650 N N . PHE B 1 340 ? -13.141 -9.305 12.773 1 62.03 340 PHE B N 1
ATOM 5651 C CA . PHE B 1 340 ? -11.906 -10.078 12.773 1 62.03 340 PHE B CA 1
ATOM 5652 C C . PHE B 1 340 ? -10.719 -9.203 13.164 1 62.03 340 PHE B C 1
ATOM 5654 O O . PHE B 1 340 ? -9.656 -9.719 13.508 1 62.03 340 PHE B O 1
ATOM 5661 N N . LYS B 1 341 ? -10.938 -7.965 13.203 1 67.44 341 LYS B N 1
ATOM 5662 C CA . LYS B 1 341 ? -9.883 -7.055 13.625 1 67.44 341 LYS B CA 1
ATOM 5663 C C . LYS B 1 341 ? -9.914 -6.84 15.141 1 67.44 341 LYS B C 1
ATOM 5665 O O . LYS B 1 341 ? -9.031 -6.199 15.703 1 67.44 341 LYS B O 1
ATOM 5670 N N . ALA B 1 342 ? -10.914 -7.484 15.695 1 67.75 342 ALA B N 1
ATOM 5671 C CA . ALA B 1 342 ? -11.078 -7.344 17.141 1 67.75 342 ALA B CA 1
ATOM 5672 C C . ALA B 1 342 ? -10.047 -8.188 17.891 1 67.75 342 ALA B C 1
ATOM 5674 O O . ALA B 1 342 ? -9.695 -9.281 17.453 1 67.75 342 ALA B O 1
ATOM 5675 N N . MET B 1 343 ? -9.328 -7.613 18.859 1 67.06 343 MET B N 1
ATOM 5676 C CA . MET B 1 343 ? -8.391 -8.328 19.719 1 67.06 343 MET B CA 1
ATOM 5677 C C . MET B 1 343 ? -9.133 -9.25 20.688 1 67.06 343 MET B C 1
ATOM 5679 O O . MET B 1 343 ? -10.242 -8.938 21.125 1 67.06 343 MET B O 1
ATOM 5683 N N . LYS B 1 344 ? -8.711 -10.492 20.781 1 54.06 344 LYS B N 1
ATOM 5684 C CA . LYS B 1 344 ? -9.305 -11.422 21.719 1 54.06 344 LYS B CA 1
ATOM 5685 C C . LYS B 1 344 ? -9.227 -10.883 23.141 1 54.06 344 LYS B C 1
ATOM 5687 O O . LYS B 1 344 ? -8.164 -10.461 23.609 1 54.06 344 LYS B O 1
ATOM 5692 N N . THR B 1 345 ? -10.328 -10.328 23.781 1 46.19 345 THR B N 1
ATOM 5693 C CA . THR B 1 345 ? -10.375 -9.898 25.172 1 46.19 345 THR B CA 1
ATOM 5694 C C . THR B 1 345 ? -10.219 -11.086 26.125 1 46.19 345 THR B C 1
ATOM 5696 O O . THR B 1 345 ? -10.898 -12.102 25.953 1 46.19 345 THR B O 1
ATOM 5699 N N . THR B 1 346 ? -8.961 -11.188 26.578 1 34.25 346 THR B N 1
ATOM 5700 C CA . THR B 1 346 ? -8.867 -12.164 27.656 1 34.25 346 THR B CA 1
ATOM 5701 C C . THR B 1 346 ? -9.891 -11.859 28.75 1 34.25 346 THR B C 1
ATOM 5703 O O . THR B 1 346 ? -9.938 -10.742 29.266 1 34.25 346 THR B O 1
ATOM 5706 N N . SER B 1 347 ? -11.109 -12.422 28.656 1 31.05 347 SER B N 1
ATOM 5707 C CA . SER B 1 347 ? -11.906 -12.453 29.875 1 31.05 347 SER B CA 1
ATOM 5708 C C . SER B 1 347 ? -11.07 -12.867 31.078 1 31.05 347 SER B C 1
ATOM 5710 O O . SER B 1 347 ? -10.422 -13.914 31.047 1 31.05 347 SER B O 1
ATOM 5712 N N . THR B 1 348 ? -10.648 -11.875 31.781 1 27.09 348 THR B N 1
ATOM 5713 C CA . THR B 1 348 ? -10.453 -12.32 33.156 1 27.09 348 THR B CA 1
ATOM 5714 C C . THR B 1 348 ? -11.773 -12.805 33.75 1 27.09 348 THR B C 1
ATOM 5716 O O . THR B 1 348 ? -12.812 -12.18 33.562 1 27.09 348 THR B O 1
#

Sequence (696 aa):
TLRDPPYTLGPKISDWDEQRAAWHRRHPETPPFVNDVKPRVLLVTGSSPKPCENPVGDHYLLKSIKNKMDYCRVHGLEIFYNMALLDAEMAGFWAKLPLLRALLLAHPEIEFLWWMDSDAMFSDMAFELPWERYGPYNLIMHGWDEMVYDDKNWIGLNTGSFLLRNCQWSLDFLDTWAPMGPKGPVRIEAGKVLTKYLKDRPVFEADDQSAMVYILATEREKWGDKVYLENGYYLHGYWGILVDRYEEMLENYHPGLGDHRWPLVTHFVGCKPCGKFGDYPVERCLKQMERAFNFGDNQILQMYGFTHKSLGSRKVKRIRNETSNPLDVKDELGLLHPAFKAMKTTSTTLRDPPYTLGPKISDWDEQRAAWHRRHPETPPFVNDVKPRVLLVTGSSPKPCENPVGDHYLLKSIKNKMDYCRVHGLEIFYNMALLDAEMAGFWAKLPLLRALLLAHPEIEFLWWMDSDAMFSDMAFELPWERYGPYNLIMHGWDEMVYDDKNWIGLNTGSFLLRNCQWSLDFLDTWAPMGPKGPVRIEAGKVLTKYLKDRPVFEADDQSAMVYILATEREKWGDKVYLENGYYLHGYWGILVDRYEEMLENYHPGLGDHRWPLVTHFVGCKPCGKFGDYPVERCLKQMERAFNFGDNQILQMYGFTHKSLGSRKVKRIRNETSNPLDVKDELGLLHPAFKAMKTTST

Foldseek 3Di:
DLDVVFDFLDDDDQCQQVVLVVVCVVPVVQAQALDDQHGAEEEEEEDELDQFPQNVLVVLLVLLVVQVVLLCVLVVHHYYYDHDQPDPQQDDQRSVLSVVVVCLNVCSSHFKYKYAYSQKGFLFSLADDRRNVQVQAFKEWAFDPCQLAPQQALVRTDPRIMIGGSDSLRSVVSRVQNRCRGDDSSQQVSQVVLVVPHPPDDRDTDHSSSSVSVCCRVVVVPHVRRYHHDQQAPSPDELVVQLVCLVVLVVPHHGHRCHNSTNGMYGDPQADQSDPDTPDDNVVSVQSSQLSSQSSVQLVVVLVQKHAPHSRGPDIDGRDDDDPCSVPDDPPSCRPPNPSPDDDPPDD/DLDVVFDFLDDDDQCQQVVLVVVCVVPVVQAQALDDQHGAEEEEEEDELDQFPQNVLVVLLVLLVVQVVLLCVLVVHHYYYDHDQPDPQQDDQRSVLSVVVVCLNVCSSHFKYKYAYSQKGFLFSLADDRRNVQVQAFKEWAFDPCCLAPQQALVRTDPRIMIGGSDSLSSVVSRVQNRCRGDDSSQQVSQVVLVVPHPPDDRDTDHSSSSVSVCCRVVVVPHVRRYHHDQQAPSPDELVVQLVCLVVLVVPHHGHRCHNSTNGMYGDPQADCSDPDTPDDNVVSVQSSQLSSQSSVQLVVVLVQWHAPHSRGPDIDGRDDDDPCSVPDDPPSCRPPNPSVDDDPPDD

Nearest PDB structures (foldseek):
  6bsu-assembly1_B  TM=9.957E-01  e=2.657E-60  Arabidopsis thaliana
  2p72-assembly2_B  TM=6.918E-01  e=7.411E-08  Paramecium bursaria Chlorella virus 1
  2p6w-assembly1_A  TM=6.859E-01  e=1.325E-07  Paramecium bursaria Chlorella virus 1
  7nu1-assembly1_A  TM=3.164E-01  e=2.585E+00  Neisseria gonorrhoeae
  7zbn-assembly1_B  TM=2.373E-01  e=8.756E+00  Homo sapiens

InterPro domains:
  IPR008630 Glycosyltransferase 34 [PF05637] (38-277)
  IPR008630 Glycosyltransferase 34 [PTHR31311] (4-331)
  IPR029044 Nucleotide-diphospho-sugar transferases [G3DSA:3.90.550.10] (37-227)

Solvent-accessible surface area (backbone atoms only — not comparable to full-atom values): 36977 Å² total; per-residue (Å²): 121,81,47,87,75,64,60,69,88,60,62,79,59,91,53,48,52,57,53,43,50,53,50,42,69,76,36,69,34,43,54,37,42,81,51,99,59,46,60,29,42,36,37,36,36,46,52,70,59,59,73,38,79,26,45,69,20,26,42,51,44,44,51,25,52,42,44,50,45,51,41,23,60,52,68,72,40,47,69,46,72,41,48,64,65,90,45,82,50,28,50,78,77,34,40,56,54,60,50,51,54,49,48,47,55,68,36,69,44,37,34,29,39,34,43,36,41,50,62,34,36,51,42,19,70,56,42,72,79,69,50,78,77,47,72,80,40,42,33,40,25,21,27,39,64,60,33,25,63,71,58,31,26,43,76,21,48,47,75,52,25,35,39,39,33,59,44,44,67,46,56,53,46,49,52,67,59,47,46,40,36,35,66,61,67,32,10,45,54,38,8,51,52,46,32,72,68,26,42,93,42,69,91,48,63,42,45,57,46,44,51,49,36,51,48,43,45,76,39,31,88,80,50,42,83,32,48,40,58,43,66,83,37,20,58,55,24,61,34,92,76,43,57,90,41,46,68,58,28,65,75,74,48,65,70,49,60,18,19,97,67,27,38,22,20,39,26,43,78,54,51,36,60,35,41,92,65,51,82,46,62,64,68,59,46,51,51,50,48,44,26,42,49,40,54,20,44,32,68,56,35,45,75,71,25,27,32,50,75,42,46,80,42,70,52,56,40,76,77,49,81,78,52,70,55,57,79,72,58,79,62,88,76,48,56,82,76,38,72,85,72,41,46,84,68,78,78,122,124,81,46,87,74,63,61,71,90,61,62,79,60,91,53,47,51,58,53,42,50,55,49,43,71,75,35,70,34,45,54,39,42,81,51,98,59,44,62,29,42,36,36,36,36,47,53,70,60,59,72,37,79,26,44,68,20,25,42,52,46,45,53,26,52,42,43,50,46,51,40,24,60,53,68,71,39,46,70,47,72,41,50,66,64,87,44,83,51,27,51,78,76,33,41,57,55,59,50,49,54,49,48,47,57,68,36,69,44,37,34,28,39,32,43,36,41,51,62,34,37,51,42,18,72,58,42,71,80,70,51,75,77,46,72,81,41,42,34,41,28,21,29,40,62,60,33,25,63,70,58,31,25,42,76,20,48,47,75,53,25,34,39,39,33,60,46,44,68,45,56,54,47,49,52,68,58,47,46,39,36,35,63,61,68,32,9,46,54,39,8,52,53,47,32,72,68,26,42,91,41,69,89,48,62,44,45,56,46,44,51,49,37,50,48,44,45,76,38,30,89,81,50,42,81,33,47,41,58,41,67,85,36,20,58,56,25,61,34,91,77,44,56,89,42,45,68,59,28,63,75,74,47,65,69,48,62,17,20,98,67,26,37,23,22,39,26,42,77,54,51,37,61,36,41,92,66,52,81,44,60,65,68,58,45,52,52,50,49,45,26,42,50,40,54,21,45,30,68,56,35,45,76,72,24,27,32,49,76,42,47,82,42,70,52,56,41,76,76,48,82,77,50,70,55,58,80,70,58,78,61,87,74,47,57,84,75,38,72,84,71,40,46,84,70,76,77,123

pLDDT: mean 93.81, std 9.72, range [26.75, 98.94]

Radius of gyration: 25.59 Å; Cα contacts (8 Å, |Δi|>4): 1322; chains: 2; bounding box: 59×78×64 Å

Secondary structure (DSSP, 8-state):
--SSSPP-SSS--S-HHHHHHHHHHH-TTS-SBSSSSPBPEEEEEE--SSPPSSTHHHHHHHHHHHHHHHHHHHHT-EEEEE---S-TTS-GGGTHHHHHHHHHHH-TT-SEEEEE-TTEEES-SSPPP-GGGGTT-SEEEEE-HIIIIIS-BTTSEEEEEEEEESSHHHHHHHHHHGGG-STTHHHHHHHHHHHHHSBTPPS-S--HHHHHHHHHHHSHHHHGGGEEEE-SS-SS-BHHHHGGGHHHHHHH--SS-BSTTSBSEEE-TT--TTSS--SS-HHHHHHHHHHHHHHHHHHHHGGGTEEESSTT-S-EEE-S---S-GGGS--TT--SS-GGGS------/--SSSPP-SSS--S-HHHHHHHHHHH-TTS-SBSSSSPBPEEEEEE--SSPPSSTHHHHHHHHHHHHHHHHHHHHT-EEEEE---S-TTS-GGGTHHHHHHHHHHH-TT-SEEEEE-TTEEES-SSPPP-GGGGTT-SEEEEE-HIIIIIS-BTTSEEEEEEEEESSHHHHHHHHHHGGG-STTHHHHHHHHHHHHHSBTPPS-S--HHHHHHHHHHHSHHHHGGGEEEE-SS-SS-BHHHHGGGHHHHHHH--SS-BSTTSBSEEE-TT--TTSS--SS-HHHHHHHHHHHHHHHHHHHHGGGTEEESSTT-S-EEE-S---S-GGGS--TT--SS-GGGS------

Organism: Oryza sativa subsp. japonica (NCBI:txid39947)

=== Feature glossary ===
Each block in this record encodes a different view of the same protein. In brief:

Predicted aligned error. PAE(i, j) answers: if I align the predicted and true structures on residue i, how far off (in Å) do I expect residue j to be? A block-diagonal PAE matrix with low values on the blocks and high values off-diagonal is the signature of a multi-domain protein with confidently predicted domains but uncertain inter-domain orientation.

Contact-map, Ramachandran, and PAE plots. Plot images: a contact map (which residues are close in 3D, as an N×N binary image), a Ramachandran scatter (backbone torsion angles, revealing secondary-structure composition at a glance), and — for AlphaFold structures — a PAE heatmap (pairwise prediction confidence).

Backbone torsions (φ/ψ). φ (phi) and ψ (psi) are the two rotatable backbone dihedrals per residue: φ is the C(i-1)–N–Cα–C torsion, ψ is the N–Cα–C–N(i+1) torsion, both in degrees on (−180°, 180°]. α-helical residues cluster near (−60°, −45°); β-strand residues near (−120°, +130°). A Ramachandran plot is simply a scatter of (φ, ψ) for every residue.

Foldseek 3Di. A 3Di character summarizes, for each residue, the relative orientation of the Cα frame of its nearest spatial neighbor. Because it encodes fold topology rather than chemistry, 3Di alignments detect remote structural similarity that sequence alignment misses.

Radius of gyration, Cα contacts, bounding box. Three whole-structure scalars: the radius of gyration (RMS distance of Cα from centroid, in Å), the count of Cα–Cα contacts (pairs closer than 8 Å and separated by more than four residues in sequence — i.e. tertiary, not local, contacts), and the bounding-box dimensions. Together they distinguish compact globular folds from extended fibres or disordered chains.

Sequence. Sequence gives the chain of amino acids in standard one-letter code (A=alanine, C=cysteine, …, Y=tyrosine), read N→C. It is the only feature that is directly encoded by the gene; all structural features are derived from the folded form of this sequence.

mmCIF coordinates. Atomic coordinates in PDBx/mmCIF format — the same representation the Protein Data Bank distributes. Each line of the _atom_site loop places one backbone atom in Cartesian space (units: ångströms, origin: arbitrary).

Secondary structure (3-state, P-SEA). Three-state secondary structure (P-SEA) collapses the eight DSSP classes into helix (a), strand (b), and coil (c). P-SEA assigns these from Cα geometry alone — distances and angles — without requiring backbone oxygens, so it works on any Cα trace.

InterPro / GO / CATH / organism. Functional annotations link the protein to curated databases. InterPro entries identify conserved domains and families by matching the sequence against member-database signatures (Pfam, PROSITE, CDD, …). Gene Ontology (GO) terms describe molecular function, biological process, and cellular component in a controlled vocabulary. CATH places the structure in a hierarchical fold classification (Class/Architecture/Topology/Homologous-superfamily). The organism is the source species.

B-factor. B-factor (Debye–Waller factor) reflects atomic displacement in the crystal lattice. It is an experimental observable (units Å²), not a prediction; low values mean the atom is pinned down, high values mean it moves or is heterogeneous across the crystal.

Rendered structure images. Structure images are PyMOL renders from six orthogonal camera directions. Cartoon representation draws helices as coils and strands as arrows; sticks shows the backbone as bonds; surface shows the solvent-excluded envelope. Rainbow coloring maps sequence position to hue (blue→red, N→C); chain coloring assigns a distinct color per polypeptide.

Solvent-accessible surface area. Solvent-accessible surface area (SASA) is the area in Å² traced out by the centre of a 1.4 Å probe sphere (a water molecule) rolled over the protein's van der Waals surface (Shrake–Rupley / Lee–Richards construction). Buried residues have near-zero SASA; fully exposed residues can exceed 200 Å². The total SASA scales roughly with the number of surface residues.

Secondary structure (8-state, DSSP). The SS8 string is DSSP's per-residue secondary-structure call. α-helix (H) means an i→i+4 H-bond ladder; β-strand (E) means the residue participates in a β-sheet; 3₁₀ (G) and π (I) are tighter and wider helices; T/S are turns/bends; '-' is loop.

pLDDT. For AlphaFold models, the B-factor field carries pLDDT — the model's own estimate of local accuracy on a 0–100 scale. Regions with pLDDT<50 should be treated as essentially unmodeled; they often correspond to intrinsically disordered segments.

Nearest PDB structures. Nearest PDB neighbors are the top structural matches found by Foldseek when searching this structure against the entire Protein Data Bank. Each hit reports a TM-score (0 to 1; >0.5 almost always implies the same fold) and an E-value. These are *structural* homologs — they may share no detectable sequence similarity.